Protein 4I1A (pdb70)

B-factor: mean 76.44, std 21.87, range [36.72, 170.8]

Foldseek 3Di:
DVLVVLQVVLVVCVVVPVLVSNLVSLVVSVVVCVPPDDLQVLLVSLQSNLVSCVVVLVLVSNLVSLVSSLVSQVPPLVRLVSNLSSLQSNLSSCVVVVVLVVSLVSLVVQCVSCVVVVVLLSNLVSLQSNLVSCVSVVVLVSSLVSLVSSLVSCVVVVDPCNLVSLLSNLVSCVVVVVQVVSVVSLVVSCVSCVVVVVLLSVLVSLLVCCVRPDPNVCVSNVVSLVVCVVVLVLVCLLVVLQVVLVSCVVVVVNVSSVVSNVRNVVSVVSVVVD/DVLVVLLVVLLVCLVVLVLVVNVVSLVVSVVCVVPVVDDLVSVLSNLLSLLSSQLSVLCVDSNVVSLVVVVVVVVVPSDDQVSLLSNLLSVLSVCVSVVVLVSSLVSLVVSVVRCVSPDPLLVQLVSLQVNLVSCLVVLVLVSNLVSLVSSLVRLVVDLVSLVSNLVSLVSNLSSCVVVVVLVVSLVSLVVQCVSCVVNVPLLSNLVSLQSNLVSCVSVVVLPSSLVSLVSSLVRCVVVVDPCNLVSLLSNLVSCVVVVVQVVSVVSLVVNCVSQVVDPDNLSVLSSLLVCCQRVDPNVCVSNVVSLVVCVVQVVLVCLLVVLCVQLVSCVVVVNNPSNVVSNVSNVVSVVCVVVPRHD

Secondary structure (DSSP, 8-state):
-HHHHHHHHHHHHHHTT-HHHHHHHHHHHTTGGGG---HHHHHHHHHHHHHHHHHTT-HHHHHHHHHHHHHHHTTSGGGHHHHHHHHHHHHHHHHHTT-HHHHHHHHHHHHHHHHTTT-HHHHHHHHHHHHHHHHHTT-HHHHHHHHHHHHHHHHHHT-THHHHHHHHHHHHHHHTT-HHHHHHHHHHHHHHHHHTT-HHHHHHHHHHIIIIISSS-HHHHHHHHHHHHHTT-HHHHHHHHHHHHHHHHHHT-HHHHHHHHHHHHHHHHHHHH-/-HHHHHHHHHHHHHHTT-HHHHHHHHHHHHHHGGG--S-HHHHHHHHHHHHHHHHHHT--HHHHHHHHHHHHHHHTT---HHHHHHHHHHHHHHHHHTT-HHHHHHHHHHHHHTGGG---HHHHHHHHHHHHHHHHHTT-HHHHHHHHHHHHHHHTT-TT-HHHHHHHHHHHHHHHHHTT-HHHHHHHHHHHHHHHHHTT-HHHHHHHHHHHHHHHHHTT-HHHHHHHHHHHHHHHTTTT-THHHHHHHHHHHHHHTTT-HHHHHHHHHHHHHHHHTSSS-THHHHHHHHHHHHSSSS-THHHHHHHHHHHHTT-HHHHHHHHHHHHHHHHHHT-HHHHHHHHHHHHHHHHHHHTT---

Structure (mmCIF, N/CA/C/O backbone):
data_4I1A
#
_entry.id   4I1A
#
_cell.length_a   132.897
_cell.length_b   141.209
_cell.length_c   50.532
_cell.angle_alpha   90.000
_cell.angle_beta   90.000
_cell.angle_gamma   90.000
#
_symmetry.space_group_name_H-M   'P 21 21 2'
#
loop_
_entity.id
_entity.type
_entity.pdbx_description
1 polymer 'Response regulator aspartate phosphatase I'
2 non-polymer 'CHLORIDE ION'
3 water water
#
loop_
_atom_site.group_PDB
_atom_site.id
_atom_site.type_symbol
_atom_site.label_atom_id
_atom_site.label_alt_id
_atom_site.label_comp_id
_atom_site.label_asym_id
_atom_site.label_entity_id
_atom_site.label_seq_id
_atom_site.pdbx_PDB_ins_code
_atom_site.Cartn_x
_atom_site.Cartn_y
_atom_site.Cartn_z
_atom_site.occupancy
_atom_site.B_iso_or_equiv
_atom_site.auth_seq_id
_atom_site.auth_comp_id
_atom_site.auth_asym_id
_atom_site.auth_atom_id
_atom_site.pdbx_PDB_model_num
ATOM 1 N N . LEU A 1 101 ? 58.382 24.667 41.390 1.00 115.21 101 LEU A N 1
ATOM 2 C CA . LEU A 1 101 ? 58.341 23.433 42.166 1.00 119.21 101 LEU A CA 1
ATOM 3 C C . LEU A 1 101 ? 57.066 23.341 42.995 1.00 120.94 101 LEU A C 1
ATOM 4 O O . LEU A 1 101 ? 56.516 22.256 43.182 1.00 116.81 101 LEU A O 1
ATOM 9 N N . GLU A 1 102 ? 56.605 24.488 43.489 1.00 122.34 102 GLU A N 1
ATOM 10 C CA . GLU A 1 102 ? 55.413 24.550 44.330 1.00 120.59 102 GLU A CA 1
ATOM 11 C C . GLU A 1 102 ? 54.127 24.325 43.537 1.00 118.53 102 GLU A C 1
ATOM 12 O O . GLU A 1 102 ? 53.233 23.595 43.978 1.00 118.08 102 GLU A O 1
ATOM 18 N N . TYR A 1 103 ? 54.033 24.968 42.376 1.00 115.02 103 TYR A N 1
ATOM 19 C CA . TYR A 1 103 ? 52.923 24.739 41.461 1.00 108.50 103 TYR A CA 1
ATOM 20 C C . TYR A 1 103 ? 52.874 23.272 41.070 1.00 99.95 103 TYR A C 1
ATOM 21 O O . TYR A 1 103 ? 51.803 22.668 41.048 1.00 95.42 103 TYR A O 1
ATOM 30 N N . TYR A 1 104 ? 54.044 22.707 40.777 1.00 100.39 104 TYR A N 1
ATOM 31 C CA . TYR A 1 104 ? 54.150 21.302 40.395 1.00 97.37 104 TYR A CA 1
ATOM 32 C C . TYR A 1 104 ? 53.527 20.395 41.447 1.00 91.92 104 TYR A C 1
ATOM 33 O O . TYR A 1 104 ? 52.798 19.467 41.110 1.00 90.17 104 TYR A O 1
ATOM 42 N N . PHE A 1 105 ? 53.799 20.668 42.718 1.00 91.35 105 PHE A N 1
ATOM 43 C CA . PHE A 1 105 ? 53.251 19.835 43.778 1.00 95.07 105 PHE A CA 1
ATOM 44 C C . PHE A 1 105 ? 51.726 19.870 43.779 1.00 99.13 105 PHE A C 1
ATOM 45 O O . PHE A 1 105 ? 51.076 18.825 43.730 1.00 102.50 105 PHE A O 1
ATOM 53 N N . TYR A 1 106 ? 51.162 21.073 43.834 1.00 98.96 106 TYR A N 1
ATOM 54 C CA . TYR A 1 106 ? 49.713 21.235 43.802 1.00 99.77 106 TYR A CA 1
ATOM 55 C C . TYR A 1 106 ? 49.111 20.657 42.519 1.00 101.54 106 TYR A C 1
ATOM 56 O O . TYR A 1 106 ? 48.009 20.110 42.535 1.00 99.66 106 TYR A O 1
ATOM 65 N N . PHE A 1 107 ? 49.844 20.774 41.415 1.00 100.36 107 PHE A N 1
ATOM 66 C CA . PHE A 1 107 ? 49.391 20.244 40.134 1.00 96.85 107 PHE A CA 1
ATOM 67 C C . PHE A 1 107 ? 49.290 18.728 40.208 1.00 98.63 107 PHE A C 1
ATOM 68 O O . PHE A 1 107 ? 48.222 18.157 39.976 1.00 96.34 107 PHE A O 1
ATOM 76 N N . PHE A 1 108 ? 50.410 18.087 40.532 1.00 100.51 108 PHE A N 1
ATOM 77 C CA . PHE A 1 108 ? 50.469 16.632 40.621 1.00 100.09 108 PHE A CA 1
ATOM 78 C C . PHE A 1 108 ? 49.409 16.107 41.594 1.00 95.10 108 PHE A C 1
ATOM 79 O O . PHE A 1 108 ? 48.726 15.121 41.309 1.00 91.19 108 PHE A O 1
ATOM 87 N N . LYS A 1 109 ? 49.268 16.791 42.727 1.00 89.64 109 LYS A N 1
ATOM 88 C CA . LYS A 1 109 ? 48.265 16.457 43.736 1.00 88.01 109 LYS A CA 1
ATOM 89 C C . LYS A 1 109 ? 46.845 16.435 43.146 1.00 93.08 109 LYS A C 1
ATOM 90 O O . LYS A 1 109 ? 46.039 15.560 43.472 1.00 94.10 109 LYS A O 1
ATOM 96 N N . GLY A 1 110 ? 46.551 17.398 42.275 1.00 90.01 110 GLY A N 1
ATOM 97 C CA . GLY A 1 110 ? 45.256 17.473 41.621 1.00 84.39 110 GLY A CA 1
ATOM 98 C C . GLY A 1 110 ? 44.993 16.271 40.735 1.00 77.12 110 GLY A C 1
ATOM 99 O O . GLY A 1 110 ? 43.918 15.673 40.783 1.00 80.17 110 GLY A O 1
ATOM 100 N N . MET A 1 111 ? 45.982 15.926 39.917 1.00 72.51 111 MET A N 1
ATOM 101 C CA . MET A 1 111 ? 45.919 14.741 39.078 1.00 69.65 111 MET A CA 1
ATOM 102 C C . MET A 1 111 ? 45.817 13.505 39.953 1.00 80.64 111 MET A C 1
ATOM 103 O O . MET A 1 111 ? 45.176 12.517 39.594 1.00 77.90 111 MET A O 1
ATOM 108 N N . TYR A 1 112 ? 46.490 13.574 41.096 1.00 87.12 112 TYR A N 1
ATOM 109 C CA . TYR A 1 112 ? 46.498 12.509 42.084 1.00 87.52 112 TYR A CA 1
ATOM 110 C C . TYR A 1 112 ? 45.092 12.267 42.617 1.00 90.57 112 TYR A C 1
ATOM 111 O O . TYR A 1 112 ? 44.590 11.143 42.574 1.00 88.91 112 TYR A O 1
ATOM 120 N N . GLU A 1 113 ? 44.454 13.328 43.102 1.00 86.08 113 GLU A N 1
ATOM 121 C CA . GLU A 1 113 ? 43.107 13.210 43.653 1.00 89.76 113 GLU A CA 1
ATOM 122 C C . GLU A 1 113 ? 42.076 12.844 42.591 1.00 84.24 113 GLU A C 1
ATOM 123 O O . GLU A 1 113 ? 41.054 12.229 42.894 1.00 84.40 113 GLU A O 1
ATOM 129 N N . PHE A 1 114 ? 42.340 13.231 41.348 1.00 78.05 114 PHE A N 1
ATOM 130 C CA . PHE A 1 114 ? 41.434 12.884 40.268 1.00 83.11 114 PHE A CA 1
ATOM 131 C C . PHE A 1 114 ? 41.489 11.377 40.028 1.00 89.10 114 PHE A C 1
ATOM 132 O O . PHE A 1 114 ? 40.470 10.744 39.744 1.00 85.80 114 PHE A O 1
ATOM 140 N N . ARG A 1 115 ? 42.688 10.814 40.158 1.00 94.22 115 ARG A N 1
ATOM 141 C CA . ARG A 1 115 ? 42.899 9.378 40.017 1.00 96.84 115 ARG A CA 1
ATOM 142 C C . ARG A 1 115 ? 42.038 8.592 41.003 1.00 98.46 115 ARG A C 1
ATOM 143 O O . ARG A 1 115 ? 41.346 7.647 40.621 1.00 98.87 115 ARG A O 1
ATOM 151 N N . ARG A 1 116 ? 42.067 8.995 42.269 1.00 98.62 116 ARG A N 1
ATOM 152 C CA . ARG A 1 116 ? 41.231 8.360 43.281 1.00 98.82 116 ARG A CA 1
ATOM 153 C C . ARG A 1 116 ? 39.817 8.929 43.257 1.00 90.69 116 ARG A C 1
ATOM 154 O O . ARG A 1 116 ? 38.998 8.618 44.122 1.00 89.47 116 ARG A O 1
ATOM 162 N N . LYS A 1 117 ? 39.550 9.770 42.260 1.00 93.19 117 LYS A N 1
ATOM 163 C CA . LYS A 1 117 ? 38.217 10.324 42.006 1.00 94.78 117 LYS A CA 1
ATOM 164 C C . LYS A 1 117 ? 37.655 11.165 43.150 1.00 90.58 117 LYS A C 1
ATOM 165 O O . LYS A 1 117 ? 36.438 11.292 43.305 1.00 89.60 117 LYS A O 1
ATOM 171 N N . GLU A 1 118 ? 38.549 11.737 43.948 1.00 91.69 118 GLU A N 1
ATOM 172 C CA . GLU A 1 118 ? 38.157 12.778 44.888 1.00 97.50 118 GLU A CA 1
ATOM 173 C C . GLU A 1 118 ? 38.095 14.105 44.128 1.00 92.58 118 GLU A C 1
ATOM 174 O O . GLU A 1 118 ? 39.053 14.879 44.119 1.00 91.17 118 GLU A O 1
ATOM 180 N N . LEU A 1 119 ? 36.957 14.348 43.484 1.00 90.70 119 LEU A N 1
ATOM 181 C CA . LEU A 1 119 ? 36.818 15.439 42.523 1.00 87.68 119 LEU A CA 1
ATOM 182 C C . LEU A 1 119 ? 36.932 16.831 43.142 1.00 85.65 119 LEU A C 1
ATOM 183 O O . LEU A 1 119 ? 37.523 17.743 42.541 1.00 72.42 119 LEU A O 1
ATOM 188 N N . ILE A 1 120 ? 36.356 16.987 44.332 1.00 89.01 120 ILE A N 1
ATOM 189 C CA . ILE A 1 120 ? 36.417 18.253 45.054 1.00 91.78 120 ILE A CA 1
ATOM 190 C C . ILE A 1 120 ? 37.870 18.597 45.374 1.00 88.87 120 ILE A C 1
ATOM 191 O O . ILE A 1 120 ? 38.302 19.733 45.167 1.00 82.98 120 ILE A O 1
ATOM 196 N N . SER A 1 121 ? 38.630 17.603 45.833 1.00 88.42 121 SER A N 1
ATOM 197 C CA . SER A 1 121 ? 40.018 17.822 46.232 1.00 88.04 121 SER A CA 1
ATOM 198 C C . SER A 1 121 ? 40.853 18.206 45.032 1.00 85.47 121 SER A C 1
ATOM 199 O O . SER A 1 121 ? 41.674 19.120 45.105 1.00 92.28 121 SER A O 1
ATOM 202 N N . ALA A 1 122 ? 40.621 17.507 43.925 1.00 82.77 122 ALA A N 1
ATOM 203 C CA . ALA A 1 122 ? 41.366 17.733 42.691 1.00 79.45 122 ALA A CA 1
ATOM 204 C C . ALA A 1 122 ? 41.213 19.169 42.223 1.00 70.92 122 ALA A C 1
ATOM 205 O O . ALA A 1 122 ? 42.201 19.866 41.998 1.00 73.14 122 ALA A O 1
ATOM 207 N N . ILE A 1 123 ? 39.970 19.608 42.080 1.00 70.50 123 ILE A N 1
ATOM 208 C CA . ILE A 1 123 ? 39.710 20.959 41.617 1.00 72.09 123 ILE A CA 1
ATOM 209 C C . ILE A 1 123 ? 40.197 21.981 42.645 1.00 82.24 123 ILE A C 1
ATOM 210 O O . ILE A 1 123 ? 40.676 23.059 42.281 1.00 86.47 123 ILE A O 1
ATOM 215 N N . SER A 1 124 ? 40.113 21.623 43.925 1.00 83.11 124 SER A N 1
ATOM 216 C CA . SER A 1 124 ? 40.623 22.482 44.991 1.00 87.38 124 SER A CA 1
ATOM 217 C C . SER A 1 124 ? 42.122 22.700 44.834 1.00 80.56 124 SER A C 1
ATOM 218 O O . SER A 1 124 ? 42.611 23.821 44.935 1.00 81.74 124 SER A O 1
ATOM 221 N N . ALA A 1 125 ? 42.841 21.614 44.582 1.00 76.43 125 ALA A N 1
ATOM 222 C CA . ALA A 1 125 ? 44.289 21.664 44.430 1.00 81.95 125 ALA A CA 1
ATOM 223 C C . ALA A 1 125 ? 44.679 22.409 43.157 1.00 84.29 125 ALA A C 1
ATOM 224 O O . ALA A 1 125 ? 45.619 23.205 43.149 1.00 87.68 125 ALA A O 1
ATOM 226 N N . TYR A 1 126 ? 43.946 22.141 42.083 1.00 80.23 126 TYR A N 1
ATOM 227 C CA . TYR A 1 126 ? 44.116 22.863 40.832 1.00 76.42 126 TYR A CA 1
ATOM 228 C C . TYR A 1 126 ? 43.906 24.370 41.015 1.00 86.51 126 TYR A C 1
ATOM 229 O O . TYR A 1 126 ? 44.593 25.174 40.385 1.00 93.19 126 TYR A O 1
ATOM 238 N N . ARG A 1 127 ? 42.957 24.749 41.871 1.00 85.62 127 ARG A N 1
ATOM 239 C CA . ARG A 1 127 ? 42.618 26.161 42.050 1.00 93.97 127 ARG A CA 1
ATOM 240 C C . ARG A 1 127 ? 43.793 26.970 42.599 1.00 97.16 127 ARG A C 1
ATOM 241 O O . ARG A 1 127 ? 43.943 28.158 42.285 1.00 94.29 127 ARG A O 1
ATOM 249 N N . ILE A 1 128 ? 44.635 26.328 43.406 1.00 95.79 128 ILE A N 1
ATOM 250 C CA . ILE A 1 128 ? 45.803 27.018 43.941 1.00 98.06 128 ILE A CA 1
ATOM 251 C C . ILE A 1 128 ? 47.007 26.868 43.020 1.00 95.80 128 ILE A C 1
ATOM 252 O O . ILE A 1 128 ? 47.839 27.770 42.926 1.00 97.40 128 ILE A O 1
ATOM 257 N N . ALA A 1 129 ? 47.088 25.733 42.330 1.00 90.78 129 ALA A N 1
ATOM 258 C CA . ALA A 1 129 ? 48.119 25.526 41.323 1.00 82.58 129 ALA A CA 1
ATOM 259 C C . ALA A 1 129 ? 48.007 26.610 40.253 1.00 85.57 129 ALA A C 1
ATOM 260 O O . ALA A 1 129 ? 49.013 27.118 39.754 1.00 84.88 129 ALA A O 1
ATOM 262 N N . GLU A 1 130 ? 46.770 26.966 39.920 1.00 87.77 130 GLU A N 1
ATOM 263 C CA . GLU A 1 130 ? 46.496 28.011 38.942 1.00 94.14 130 GLU A CA 1
ATOM 264 C C . GLU A 1 130 ? 46.935 29.375 39.472 1.00 106.10 130 GLU A C 1
ATOM 265 O O . GLU A 1 130 ? 47.322 30.251 38.702 1.00 112.19 130 GLU A O 1
ATOM 271 N N . SER A 1 131 ? 46.874 29.556 40.788 1.00 108.44 131 SER A N 1
ATOM 272 C CA . SER A 1 131 ? 47.319 30.814 41.387 1.00 114.23 131 SER A CA 1
ATOM 273 C C . SER A 1 131 ? 48.843 30.892 41.417 1.00 116.06 131 SER A C 1
ATOM 274 O O . SER A 1 131 ? 49.425 31.960 41.230 1.00 116.82 131 SER A O 1
ATOM 277 N N . LYS A 1 132 ? 49.483 29.749 41.649 1.00 115.99 132 LYS A N 1
ATOM 278 C CA . LYS A 1 132 ? 50.939 29.669 41.675 1.00 115.76 132 LYS A CA 1
ATOM 279 C C . LYS A 1 132 ? 51.479 29.398 40.269 1.00 109.61 132 LYS A C 1
ATOM 280 O O . LYS A 1 132 ? 52.658 29.087 40.087 1.00 97.83 132 LYS A O 1
ATOM 286 N N . LEU A 1 133 ? 50.595 29.515 39.280 1.00 114.72 133 LEU A N 1
ATOM 287 C CA . LEU A 1 133 ? 50.966 29.413 37.873 1.00 113.21 133 LEU A CA 1
ATOM 288 C C . LEU A 1 133 ? 51.489 30.772 37.412 1.00 121.61 133 LEU A C 1
ATOM 289 O O . LEU A 1 133 ? 51.880 30.942 36.260 1.00 120.35 133 LEU A O 1
ATOM 294 N N . SER A 1 134 ? 51.488 31.742 38.325 1.00 128.06 134 SER A N 1
ATOM 295 C CA . SER A 1 134 ? 52.023 33.072 38.048 1.00 135.28 134 SER A CA 1
ATOM 296 C C . SER A 1 134 ? 53.478 32.951 37.618 1.00 131.45 134 SER A C 1
ATOM 297 O O . SER A 1 134 ? 53.949 33.684 36.750 1.00 130.69 134 SER A O 1
ATOM 300 N N . GLU A 1 135 ? 54.176 32.004 38.235 1.00 127.94 135 GLU A N 1
ATOM 301 C CA . GLU A 1 135 ? 55.568 31.734 37.923 1.00 128.61 135 GLU A CA 1
ATOM 302 C C . GLU A 1 135 ? 55.699 30.530 37.003 1.00 125.62 135 GLU A C 1
ATOM 303 O O . GLU A 1 135 ? 56.370 29.553 37.339 1.00 119.52 135 GLU A O 1
ATOM 309 N N . VAL A 1 136 ? 55.050 30.607 35.844 1.00 129.28 136 VAL A N 1
ATOM 310 C CA . VAL A 1 136 ? 55.116 29.542 34.851 1.00 130.24 136 VAL A CA 1
ATOM 311 C C . VAL A 1 136 ? 55.970 29.972 33.659 1.00 135.41 136 VAL A C 1
ATOM 312 O O . VAL A 1 136 ? 55.965 31.138 33.260 1.00 141.94 136 VAL A O 1
ATOM 316 N N . GLU A 1 137 ? 56.716 29.028 33.100 1.00 134.77 137 GLU A N 1
ATOM 317 C CA . GLU A 1 137 ? 57.642 29.338 32.020 1.00 136.06 137 GLU A CA 1
ATOM 318 C C . GLU A 1 137 ? 57.003 29.083 30.663 1.00 126.94 137 GLU A C 1
ATOM 319 O O . GLU A 1 137 ? 56.428 29.984 30.052 1.00 124.58 137 GLU A O 1
ATOM 325 N N . ASP A 1 138 ? 57.107 27.838 30.207 1.00 121.29 138 ASP A N 1
ATOM 326 C CA . ASP A 1 138 ? 56.660 27.458 28.874 1.00 116.11 138 ASP A CA 1
ATOM 327 C C . ASP A 1 138 ? 55.153 27.617 28.706 1.00 103.64 138 ASP A C 1
ATOM 328 O O . ASP A 1 138 ? 54.381 27.423 29.646 1.00 107.26 138 ASP A O 1
ATOM 333 N N . GLU A 1 139 ? 54.749 27.967 27.491 1.00 121.55 139 GLU A N 1
ATOM 334 C CA . GLU A 1 139 ? 53.346 28.135 27.161 1.00 105.78 139 GLU A CA 1
ATOM 335 C C . GLU A 1 139 ? 52.636 26.785 27.222 1.00 95.80 139 GLU A C 1
ATOM 336 O O . GLU A 1 139 ? 51.416 26.718 27.417 1.00 84.72 139 GLU A O 1
ATOM 342 N N . ILE A 1 140 ? 53.403 25.711 27.063 1.00 93.65 140 ILE A N 1
ATOM 343 C CA . ILE A 1 140 ? 52.813 24.382 26.966 1.00 100.51 140 ILE A CA 1
ATOM 344 C C . ILE A 1 140 ? 52.724 23.616 28.287 1.00 100.90 140 ILE A C 1
ATOM 345 O O . ILE A 1 140 ? 52.046 22.592 28.351 1.00 95.19 140 ILE A O 1
ATOM 350 N N . GLU A 1 141 ? 53.404 24.090 29.329 1.00 102.95 141 GLU A N 1
ATOM 351 C CA . GLU A 1 141 ? 53.169 23.530 30.658 1.00 101.63 141 GLU A CA 1
ATOM 352 C C . GLU A 1 141 ? 51.880 24.125 31.228 1.00 94.77 141 GLU A C 1
ATOM 353 O O . GLU A 1 141 ? 51.180 23.480 32.003 1.00 88.08 141 GLU A O 1
ATOM 359 N N . LYS A 1 142 ? 51.577 25.359 30.827 1.00 96.24 142 LYS A N 1
ATOM 360 C CA . LYS A 1 142 ? 50.284 25.977 31.098 1.00 91.79 142 LYS A CA 1
ATOM 361 C C . LYS A 1 142 ? 49.187 25.221 30.364 1.00 91.33 142 LYS A C 1
ATOM 362 O O . LYS A 1 142 ? 48.131 24.914 30.931 1.00 86.94 142 LYS A O 1
ATOM 368 N N . ALA A 1 143 ? 49.438 24.945 29.087 1.00 89.22 143 ALA A N 1
ATOM 369 C CA . ALA A 1 143 ? 48.464 24.254 28.257 1.00 81.58 143 ALA A CA 1
ATOM 370 C C . ALA A 1 143 ? 48.178 22.882 28.854 1.00 73.35 143 ALA A C 1
ATOM 371 O O . ALA A 1 143 ? 47.026 22.487 28.970 1.00 71.10 143 ALA A O 1
ATOM 373 N N . GLU A 1 144 ? 49.231 22.174 29.255 1.00 76.44 144 GLU A N 1
ATOM 374 C CA . GLU A 1 144 ? 49.081 20.884 29.915 1.00 76.97 144 GLU A CA 1
ATOM 375 C C . GLU A 1 144 ? 48.212 21.023 31.164 1.00 77.02 144 GLU A C 1
ATOM 376 O O . GLU A 1 144 ? 47.355 20.182 31.424 1.00 79.79 144 GLU A O 1
ATOM 382 N N . PHE A 1 145 ? 48.418 22.105 31.909 1.00 75.48 145 PHE A N 1
ATOM 383 C CA . PHE A 1 145 ? 47.638 22.384 33.111 1.00 68.30 145 PHE A CA 1
ATOM 384 C C . PHE A 1 145 ? 46.164 22.657 32.816 1.00 72.06 145 PHE A C 1
ATOM 385 O O . PHE A 1 145 ? 45.277 22.096 33.463 1.00 75.61 145 PHE A O 1
ATOM 393 N N . PHE A 1 146 ? 45.907 23.533 31.851 1.00 75.15 146 PHE A N 1
ATOM 394 C CA . PHE A 1 146 ? 44.539 23.848 31.447 1.00 72.37 146 PHE A CA 1
ATOM 395 C C . PHE A 1 146 ? 43.775 22.614 30.967 1.00 66.79 146 PHE A C 1
ATOM 396 O O . PHE A 1 146 ? 42.585 22.451 31.267 1.00 62.33 146 PHE A O 1
ATOM 404 N N . PHE A 1 147 ? 44.457 21.749 30.223 1.00 70.71 147 PHE A N 1
ATOM 405 C CA . PHE A 1 147 ? 43.828 20.535 29.724 1.00 67.64 147 PHE A CA 1
ATOM 406 C C . PHE A 1 147 ? 43.306 19.684 30.869 1.00 62.03 147 PHE A C 1
ATOM 407 O O . PHE A 1 147 ? 42.153 19.255 30.860 1.00 62.71 147 PHE A O 1
ATOM 415 N N . LYS A 1 148 ? 44.158 19.444 31.859 1.00 67.01 148 LYS A N 1
ATOM 416 C CA . LYS A 1 148 ? 43.766 18.653 33.022 1.00 68.58 148 LYS A CA 1
ATOM 417 C C . LYS A 1 148 ? 42.570 19.257 33.748 1.00 65.75 148 LYS A C 1
ATOM 418 O O . LYS A 1 148 ? 41.647 18.542 34.128 1.00 68.44 148 LYS A O 1
ATOM 424 N N . VAL A 1 149 ? 42.590 20.575 33.933 1.00 72.58 149 VAL A N 1
ATOM 425 C CA . VAL A 1 149 ? 41.493 21.266 34.602 1.00 74.31 149 VAL A CA 1
ATOM 426 C C . VAL A 1 149 ? 40.181 21.119 33.827 1.00 73.91 149 VAL A C 1
ATOM 427 O O . VAL A 1 149 ? 39.133 20.858 34.422 1.00 73.26 149 VAL A O 1
ATOM 431 N N . SER A 1 150 ? 40.239 21.277 32.504 1.00 70.33 150 SER A N 1
ATOM 432 C CA . SER A 1 150 ? 39.036 21.134 31.684 1.00 61.99 150 SER A CA 1
ATOM 433 C C . SER A 1 150 ? 38.477 19.741 31.844 1.00 57.43 150 SER A C 1
ATOM 434 O O . SER A 1 150 ? 37.264 19.553 31.857 1.00 55.63 150 SER A O 1
ATOM 437 N N . TYR A 1 151 ? 39.375 18.769 31.991 1.00 62.04 151 TYR A N 1
ATOM 438 C CA . TYR A 1 151 ? 38.990 17.368 32.084 1.00 62.42 151 TYR A CA 1
ATOM 439 C C . TYR A 1 151 ? 38.234 17.026 33.374 1.00 59.48 151 TYR A C 1
ATOM 440 O O . TYR A 1 151 ? 37.211 16.345 33.329 1.00 56.23 151 TYR A O 1
ATOM 449 N N . VAL A 1 152 ? 38.727 17.477 34.524 1.00 61.99 152 VAL A N 1
ATOM 450 C CA . VAL A 1 152 ? 37.996 17.216 35.761 1.00 70.14 152 VAL A CA 1
ATOM 451 C C . VAL A 1 152 ? 36.626 17.910 35.703 1.00 67.44 152 VAL A C 1
ATOM 452 O O . VAL A 1 152 ? 35.610 17.337 36.099 1.00 63.79 152 VAL A O 1
ATOM 456 N N . TYR A 1 153 ? 36.609 19.133 35.177 1.00 55.46 153 TYR A N 1
ATOM 457 C CA . TYR A 1 153 ? 35.374 19.872 34.975 1.00 55.86 153 TYR A CA 1
ATOM 458 C C . TYR A 1 153 ? 34.411 19.137 34.046 1.00 61.69 153 TYR A C 1
ATOM 459 O O . TYR A 1 153 ? 33.203 19.101 34.302 1.00 62.21 153 TYR A O 1
ATOM 468 N N . TYR A 1 154 ? 34.951 18.542 32.985 1.00 61.34 154 TYR A N 1
ATOM 469 C CA . TYR A 1 154 ? 34.163 17.725 32.069 1.00 62.44 154 TYR A CA 1
ATOM 470 C C . TYR A 1 154 ? 33.589 16.493 32.771 1.00 65.95 154 TYR A C 1
ATOM 471 O O . TYR A 1 154 ? 32.501 16.025 32.434 1.00 65.89 154 TYR A O 1
ATOM 480 N N . TYR A 1 155 ? 34.318 15.974 33.752 1.00 69.41 155 TYR A N 1
ATOM 481 C CA . TYR A 1 155 ? 33.859 14.804 34.493 1.00 76.48 155 TYR A CA 1
ATOM 482 C C . TYR A 1 155 ? 32.664 15.178 35.371 1.00 80.53 155 TYR A C 1
ATOM 483 O O . TYR A 1 155 ? 31.727 14.397 35.523 1.00 84.81 155 TYR A O 1
ATOM 492 N N . MET A 1 156 ? 32.694 16.380 35.934 1.00 76.46 156 MET A N 1
ATOM 493 C CA . MET A 1 156 ? 31.619 16.833 36.806 1.00 77.44 156 MET A CA 1
ATOM 494 C C . MET A 1 156 ? 30.537 17.556 36.026 1.00 83.00 156 MET A C 1
ATOM 495 O O . MET A 1 156 ? 29.652 18.181 36.617 1.00 88.46 156 MET A O 1
ATOM 500 N N . LYS A 1 157 ? 30.622 17.476 34.699 1.00 74.29 157 LYS A N 1
ATOM 501 C CA . LYS A 1 157 ? 29.637 18.089 33.813 1.00 69.55 157 LYS A CA 1
ATOM 502 C C . LYS A 1 157 ? 29.454 19.575 34.104 1.00 68.31 157 LYS A C 1
ATOM 503 O O . LYS A 1 157 ? 28.375 20.134 33.910 1.00 70.35 157 LYS A O 1
ATOM 509 N N . GLN A 1 158 ? 30.519 20.207 34.582 1.00 70.54 158 GLN A N 1
ATOM 510 C CA . GLN A 1 158 ? 30.575 21.660 34.673 1.00 70.70 158 GLN A CA 1
ATOM 511 C C . GLN A 1 158 ? 30.927 22.200 33.290 1.00 69.38 158 GLN A C 1
ATOM 512 O O . GLN A 1 158 ? 32.046 22.670 33.052 1.00 65.77 158 GLN A O 1
ATOM 518 N N . THR A 1 159 ? 29.946 22.124 32.392 1.00 64.53 159 THR A N 1
ATOM 519 C CA . THR A 1 159 ? 30.116 22.391 30.966 1.00 58.99 159 THR A CA 1
ATOM 520 C C . THR A 1 159 ? 30.764 23.731 30.676 1.00 71.38 159 THR A C 1
ATOM 521 O O . THR A 1 159 ? 31.631 23.829 29.808 1.00 83.41 159 THR A O 1
ATOM 525 N N . TYR A 1 160 ? 30.342 24.765 31.396 1.00 78.55 160 TYR A N 1
ATOM 526 C CA . TYR A 1 160 ? 30.873 26.104 31.163 1.00 77.40 160 TYR A CA 1
ATOM 527 C C . TYR A 1 160 ? 32.372 26.189 31.479 1.00 77.07 160 TYR A C 1
ATOM 528 O O . TYR A 1 160 ? 33.161 26.701 30.678 1.00 80.76 160 TYR A O 1
ATOM 537 N N . PHE A 1 161 ? 32.758 25.685 32.648 1.00 78.66 161 PHE A N 1
ATOM 538 C CA . PHE A 1 161 ? 34.157 25.723 33.076 1.00 80.75 161 PHE A CA 1
ATOM 539 C C . PHE A 1 161 ? 35.061 24.849 32.210 1.00 69.16 161 PHE A C 1
ATOM 540 O O . PHE A 1 161 ? 36.166 25.248 31.853 1.00 74.08 161 PHE A O 1
ATOM 548 N N . SER A 1 162 ? 34.584 23.656 31.882 1.00 67.08 162 SER A N 1
ATOM 549 C CA . SER A 1 162 ? 35.359 22.717 31.090 1.00 68.42 162 SER A CA 1
ATOM 550 C C . SER A 1 162 ? 35.699 23.312 29.736 1.00 73.62 162 SER A C 1
ATOM 551 O O . SER A 1 162 ? 36.858 23.327 29.326 1.00 73.92 162 SER A O 1
ATOM 554 N N . MET A 1 163 ? 34.684 23.826 29.053 1.00 78.67 163 MET A N 1
ATOM 555 C CA . MET A 1 163 ? 34.880 24.366 27.716 1.00 80.52 163 MET A CA 1
ATOM 556 C C . MET A 1 163 ? 35.760 25.611 27.726 1.00 80.39 163 MET A C 1
ATOM 557 O O . MET A 1 163 ? 36.459 25.892 26.755 1.00 87.12 163 MET A O 1
ATOM 562 N N . ASN A 1 164 ? 35.737 26.352 28.829 1.00 86.50 164 ASN A N 1
ATOM 563 C CA . ASN A 1 164 ? 36.611 27.511 28.970 1.00 76.10 164 ASN A CA 1
ATOM 564 C C . ASN A 1 164 ? 38.068 27.069 29.070 1.00 72.03 164 ASN A C 1
ATOM 565 O O . ASN A 1 164 ? 38.930 27.552 28.332 1.00 76.12 164 ASN A O 1
ATOM 570 N N . TYR A 1 165 ? 38.340 26.134 29.972 1.00 71.35 165 TYR A N 1
ATOM 571 C CA . TYR A 1 165 ? 39.707 25.672 30.178 1.00 73.32 165 TYR A CA 1
ATOM 572 C C . TYR A 1 165 ? 40.228 24.872 28.990 1.00 72.09 165 TYR A C 1
ATOM 573 O O . TYR A 1 165 ? 41.429 24.858 28.728 1.00 74.61 165 TYR A O 1
ATOM 582 N N . ALA A 1 166 ? 39.321 24.226 28.266 1.00 65.70 166 ALA A N 1
ATOM 583 C CA . ALA A 1 166 ? 39.692 23.444 27.090 1.00 69.86 166 ALA A CA 1
ATOM 584 C C . ALA A 1 166 ? 40.147 24.370 25.974 1.00 73.68 166 ALA A C 1
ATOM 585 O O . ALA A 1 166 ? 41.215 24.176 25.383 1.00 75.48 166 ALA A O 1
ATOM 587 N N . ASN A 1 167 ? 39.337 25.385 25.693 1.00 69.60 167 ASN A N 1
ATOM 588 C CA . ASN A 1 167 ? 39.688 26.361 24.663 1.00 79.88 167 ASN A CA 1
ATOM 589 C C . ASN A 1 167 ? 41.023 27.063 24.901 1.00 80.54 167 ASN A C 1
ATOM 590 O O . ASN A 1 167 ? 41.791 27.276 23.954 1.00 83.26 167 ASN A O 1
ATOM 595 N N . ARG A 1 168 ? 41.299 27.418 26.156 1.00 83.56 168 ARG A N 1
ATOM 596 C CA . ARG A 1 168 ? 42.554 28.096 26.496 1.00 77.58 168 ARG A CA 1
ATOM 597 C C . ARG A 1 168 ? 43.744 27.198 26.187 1.00 75.75 168 ARG A C 1
ATOM 598 O O . ARG A 1 168 ? 44.756 27.660 25.671 1.00 81.16 168 ARG A O 1
ATOM 606 N N . ALA A 1 169 ? 43.617 25.913 26.510 1.00 72.46 169 ALA A N 1
ATOM 607 C CA . ALA A 1 169 ? 44.640 24.927 26.165 1.00 78.57 169 ALA A CA 1
ATOM 608 C C . ALA A 1 169 ? 44.718 24.730 24.656 1.00 84.46 169 ALA A C 1
ATOM 609 O O . ALA A 1 169 ? 45.807 24.664 24.087 1.00 94.25 169 ALA A O 1
ATOM 611 N N . LEU A 1 170 ? 43.553 24.626 24.022 1.00 79.43 170 LEU A N 1
ATOM 612 C CA . LEU A 1 170 ? 43.460 24.459 22.576 1.00 73.40 170 LEU A CA 1
ATOM 613 C C . LEU A 1 170 ? 44.132 25.590 21.797 1.00 81.83 170 LEU A C 1
ATOM 614 O O . LEU A 1 170 ? 44.975 25.329 20.940 1.00 82.87 170 LEU A O 1
ATOM 619 N N . LYS A 1 171 ? 43.774 26.840 22.099 1.00 86.87 171 LYS A N 1
ATOM 620 C CA . LYS A 1 171 ? 44.323 27.995 21.374 1.00 96.63 171 LYS A CA 1
ATOM 621 C C . LYS A 1 171 ? 45.853 28.072 21.423 1.00 100.10 171 LYS A C 1
ATOM 622 O O . LYS A 1 171 ? 46.479 28.753 20.609 1.00 101.31 171 LYS A O 1
ATOM 628 N N . ILE A 1 172 ? 46.447 27.368 22.382 1.00 97.60 172 ILE A N 1
ATOM 629 C CA . ILE A 1 172 ? 47.895 27.301 22.505 1.00 96.13 172 ILE A CA 1
ATOM 630 C C . ILE A 1 172 ? 48.447 26.069 21.784 1.00 96.85 172 ILE A C 1
ATOM 631 O O . ILE A 1 172 ? 49.397 26.176 21.009 1.00 105.78 172 ILE A O 1
ATOM 636 N N . PHE A 1 173 ? 47.846 24.906 22.035 1.00 89.74 173 PHE A N 1
ATOM 637 C CA . PHE A 1 173 ? 48.304 23.645 21.437 1.00 88.89 173 PHE A CA 1
ATOM 638 C C . PHE A 1 173 ? 48.327 23.654 19.901 1.00 92.40 173 PHE A C 1
ATOM 639 O O . PHE A 1 173 ? 49.210 23.042 19.290 1.00 84.55 173 PHE A O 1
ATOM 647 N N . ARG A 1 174 ? 47.360 24.342 19.291 1.00 98.14 174 ARG A N 1
ATOM 648 C CA . ARG A 1 174 ? 47.252 24.432 17.831 1.00 104.20 174 ARG A CA 1
ATOM 649 C C . ARG A 1 174 ? 48.556 24.844 17.151 1.00 107.32 174 ARG A C 1
ATOM 650 O O . ARG A 1 174 ? 48.936 24.271 16.128 1.00 108.39 174 ARG A O 1
ATOM 658 N N . GLU A 1 175 ? 49.226 25.842 17.724 1.00 106.68 175 GLU A N 1
ATOM 659 C CA . GLU A 1 175 ? 50.459 26.387 17.161 1.00 111.30 175 GLU A CA 1
ATOM 660 C C . GLU A 1 175 ? 51.577 25.352 17.088 1.00 120.65 175 GLU A C 1
ATOM 661 O O . GLU A 1 175 ? 51.982 24.942 16.001 1.00 128.95 175 GLU A O 1
ATOM 667 N N . TYR A 1 176 ? 52.073 24.950 18.256 1.00 127.57 176 TYR A N 1
ATOM 668 C CA . TYR A 1 176 ? 53.109 23.929 18.368 1.00 124.77 176 TYR A CA 1
ATOM 669 C C . TYR A 1 176 ? 52.739 22.660 17.596 1.00 123.00 176 TYR A C 1
ATOM 670 O O . TYR A 1 176 ? 52.059 21.778 18.112 1.00 121.31 176 TYR A O 1
ATOM 679 N N . GLU A 1 177 ? 53.210 22.577 16.355 1.00 126.78 177 GLU A N 1
ATOM 680 C CA . GLU A 1 177 ? 52.858 21.482 15.455 1.00 121.47 177 GLU A CA 1
ATOM 681 C C . GLU A 1 177 ? 53.345 20.103 15.915 1.00 111.37 177 GLU A C 1
ATOM 682 O O . GLU A 1 177 ? 53.017 19.090 15.297 1.00 103.47 177 GLU A O 1
ATOM 688 N N . GLU A 1 178 ? 54.120 20.067 16.995 1.00 109.06 178 GLU A N 1
ATOM 689 C CA . GLU A 1 178 ? 54.576 18.805 17.566 1.00 107.45 178 GLU A CA 1
ATOM 690 C C . GLU A 1 178 ? 53.522 18.226 18.505 1.00 100.15 178 GLU A C 1
ATOM 691 O O . GLU A 1 178 ? 53.681 17.121 19.027 1.00 98.45 178 GLU A O 1
ATOM 697 N N . TYR A 1 179 ? 52.449 18.976 18.730 1.00 88.74 179 TYR A N 1
ATOM 698 C CA . TYR A 1 179 ? 51.472 18.582 19.736 1.00 85.73 179 TYR A CA 1
ATOM 699 C C . TYR A 1 179 ? 50.081 18.239 19.189 1.00 79.37 179 TYR A C 1
ATOM 700 O O . TYR A 1 179 ? 49.080 18.426 19.878 1.00 78.56 179 TYR A O 1
ATOM 709 N N . ALA A 1 180 ? 50.040 17.714 17.965 1.00 82.54 180 ALA A N 1
ATOM 710 C CA . ALA A 1 180 ? 48.796 17.276 17.324 1.00 82.86 180 ALA A CA 1
ATOM 711 C C . ALA A 1 180 ? 47.863 16.484 18.257 1.00 79.57 180 ALA A C 1
ATOM 712 O O . ALA A 1 180 ? 46.683 16.803 18.375 1.00 76.24 180 ALA A O 1
ATOM 714 N N . VAL A 1 181 ? 48.409 15.467 18.920 1.00 79.16 181 VAL A N 1
ATOM 715 C CA . VAL A 1 181 ? 47.663 14.647 19.870 1.00 72.70 181 VAL A CA 1
ATOM 716 C C . VAL A 1 181 ? 46.946 15.482 20.931 1.00 73.59 181 VAL A C 1
ATOM 717 O O . VAL A 1 181 ? 45.751 15.286 21.188 1.00 68.73 181 VAL A O 1
ATOM 721 N N . GLN A 1 182 ? 47.672 16.411 21.548 1.00 70.92 182 GLN A N 1
ATOM 722 C CA . GLN A 1 182 ? 47.085 17.262 22.581 1.00 72.49 182 GLN A CA 1
ATOM 723 C C . GLN A 1 182 ? 45.999 18.155 21.990 1.00 74.12 182 GLN A C 1
ATOM 724 O O . GLN A 1 182 ? 44.962 18.396 22.617 1.00 77.35 182 GLN A O 1
ATOM 730 N N . THR A 1 183 ? 46.246 18.631 20.774 1.00 78.36 183 THR A N 1
ATOM 731 C CA . THR A 1 183 ? 45.287 19.461 20.052 1.00 76.11 183 THR A CA 1
ATOM 732 C C . THR A 1 183 ? 43.981 18.719 19.803 1.00 74.33 183 THR A C 1
ATOM 733 O O . THR A 1 183 ? 42.902 19.227 20.124 1.00 75.20 183 THR A O 1
ATOM 737 N N . VAL A 1 184 ? 44.087 17.513 19.249 1.00 71.30 184 VAL A N 1
ATOM 738 C CA . VAL A 1 184 ? 42.918 16.674 19.000 1.00 67.02 184 VAL A CA 1
ATOM 739 C C . VAL A 1 184 ? 42.132 16.407 20.281 1.00 64.28 184 VAL A C 1
ATOM 740 O O . VAL A 1 184 ? 40.905 16.532 20.303 1.00 71.49 184 VAL A O 1
ATOM 744 N N . ARG A 1 185 ? 42.842 16.052 21.348 1.00 64.97 185 ARG A N 1
ATOM 745 C CA . ARG A 1 185 ? 42.196 15.753 22.623 1.00 62.90 185 ARG A CA 1
ATOM 746 C C . ARG A 1 185 ? 41.456 16.959 23.201 1.00 65.00 185 ARG A C 1
ATOM 747 O O . ARG A 1 185 ? 40.331 16.810 23.700 1.00 60.91 185 ARG A O 1
ATOM 755 N N . CYS A 1 186 ? 42.077 18.142 23.119 1.00 63.85 186 CYS A N 1
ATOM 756 C CA . CYS A 1 186 ? 41.429 19.391 23.547 1.00 63.43 186 CYS A CA 1
ATOM 757 C C . CYS A 1 186 ? 40.128 19.605 22.795 1.00 56.99 186 CYS A C 1
ATOM 758 O O . CYS A 1 186 ? 39.092 19.903 23.398 1.00 59.22 186 CYS A O 1
ATOM 761 N N . GLN A 1 187 ? 40.190 19.428 21.477 1.00 58.21 187 GLN A N 1
ATOM 762 C CA . GLN A 1 187 ? 39.002 19.481 20.633 1.00 65.69 187 GLN A CA 1
ATOM 763 C C . GLN A 1 187 ? 37.935 18.445 21.026 1.00 67.55 187 GLN A C 1
ATOM 764 O O . GLN A 1 187 ? 36.746 18.736 20.943 1.00 70.42 187 GLN A O 1
ATOM 770 N N . PHE A 1 188 ? 38.348 17.249 21.453 1.00 65.49 188 PHE A N 1
ATOM 771 C CA . PHE A 1 188 ? 37.378 16.250 21.918 1.00 61.70 188 PHE A CA 1
ATOM 772 C C . PHE A 1 188 ? 36.649 16.770 23.140 1.00 54.31 188 PHE A C 1
ATOM 773 O O . PHE A 1 188 ? 35.451 16.561 23.283 1.00 55.75 188 PHE A O 1
ATOM 781 N N . ILE A 1 189 ? 37.377 17.426 24.039 1.00 62.69 189 ILE A N 1
ATOM 782 C CA . ILE A 1 189 ? 36.752 17.969 25.244 1.00 59.14 189 ILE A CA 1
ATOM 783 C C . ILE A 1 189 ? 35.727 19.036 24.855 1.00 50.61 189 ILE A C 1
ATOM 784 O O . ILE A 1 189 ? 34.597 19.027 25.349 1.00 51.18 189 ILE A O 1
ATOM 789 N N . VAL A 1 190 ? 36.129 19.951 23.973 1.00 54.77 190 VAL A N 1
ATOM 790 C CA . VAL A 1 190 ? 35.236 21.005 23.515 1.00 62.07 190 VAL A CA 1
ATOM 791 C C . VAL A 1 190 ? 33.965 20.384 22.956 1.00 59.80 190 VAL A C 1
ATOM 792 O O . VAL A 1 190 ? 32.856 20.708 23.392 1.00 59.11 190 VAL A O 1
ATOM 796 N N . ALA A 1 191 ? 34.149 19.461 22.018 1.00 53.13 191 ALA A N 1
ATOM 797 C CA . ALA A 1 191 ? 33.044 18.765 21.355 1.00 51.06 191 ALA A CA 1
ATOM 798 C C . ALA A 1 191 ? 32.198 17.903 22.299 1.00 54.41 191 ALA A C 1
ATOM 799 O O . ALA A 1 191 ? 30.981 17.839 22.143 1.00 58.44 191 ALA A O 1
ATOM 801 N N . GLY A 1 192 ? 32.837 17.234 23.262 1.00 52.24 192 GLY A N 1
ATOM 802 C CA . GLY A 1 192 ? 32.119 16.496 24.296 1.00 45.42 192 GLY A CA 1
ATOM 803 C C . GLY A 1 192 ? 31.227 17.423 25.118 1.00 52.37 192 GLY A C 1
ATOM 804 O O . GLY A 1 192 ? 30.083 17.093 25.434 1.00 52.33 192 GLY A O 1
ATOM 805 N N . ASN A 1 193 ? 31.755 18.591 25.471 1.00 55.59 193 ASN A N 1
ATOM 806 C CA . ASN A 1 193 ? 30.970 19.589 26.187 1.00 54.45 193 ASN A CA 1
ATOM 807 C C . ASN A 1 193 ? 29.795 20.089 25.350 1.00 57.88 193 ASN A C 1
ATOM 808 O O . ASN A 1 193 ? 28.683 20.240 25.853 1.00 58.06 193 ASN A O 1
ATOM 813 N N . LEU A 1 194 ? 30.052 20.333 24.068 1.00 56.53 194 LEU A N 1
ATOM 814 C CA . LEU A 1 194 ? 29.008 20.727 23.128 1.00 57.72 194 LEU A CA 1
ATOM 815 C C . LEU A 1 194 ? 27.924 19.651 23.003 1.00 62.76 194 LEU A C 1
ATOM 816 O O . LEU A 1 194 ? 26.737 19.973 22.907 1.00 62.71 194 LEU A O 1
ATOM 821 N N . ILE A 1 195 ? 28.333 18.381 23.005 1.00 60.51 195 ILE A N 1
ATOM 822 C CA . ILE A 1 195 ? 27.388 17.263 23.014 1.00 57.96 195 ILE A CA 1
ATOM 823 C C . ILE A 1 195 ? 26.497 17.301 24.263 1.00 59.24 195 ILE A C 1
ATOM 824 O O . ILE A 1 195 ? 25.276 17.155 24.172 1.00 58.49 195 ILE A O 1
ATOM 829 N N . ASP A 1 196 ? 27.104 17.519 25.425 1.00 46.66 196 ASP A N 1
ATOM 830 C CA . ASP A 1 196 ? 26.333 17.659 26.653 1.00 50.14 196 ASP A CA 1
ATOM 831 C C . ASP A 1 196 ? 25.338 18.829 26.621 1.00 59.57 196 ASP A C 1
ATOM 832 O O . ASP A 1 196 ? 24.365 18.824 27.367 1.00 65.45 196 ASP A O 1
ATOM 837 N N . SER A 1 197 ? 25.584 19.821 25.766 1.00 53.49 197 SER A N 1
ATOM 838 C CA . SER A 1 197 ? 24.667 20.944 25.608 1.00 51.11 197 SER A CA 1
ATOM 839 C C . SER A 1 197 ? 23.731 20.744 24.419 1.00 58.52 197 SER A C 1
ATOM 840 O O . SER A 1 197 ? 23.034 21.680 24.020 1.00 64.56 197 SER A O 1
ATOM 843 N N . LEU A 1 198 ? 23.748 19.546 23.837 1.00 54.11 198 LEU A N 1
ATOM 844 C CA . LEU A 1 198 ? 22.941 19.222 22.653 1.00 51.34 198 LEU A CA 1
ATOM 845 C C . LEU A 1 198 ? 23.247 20.114 21.455 1.00 55.89 198 LEU A C 1
ATOM 846 O O . LEU A 1 198 ? 22.390 20.325 20.589 1.00 59.72 198 LEU A O 1
ATOM 851 N N . GLU A 1 199 ? 24.462 20.652 21.414 1.00 58.92 199 GLU A N 1
ATOM 852 C CA . GLU A 1 199 ? 24.912 21.430 20.262 1.00 54.54 199 GLU A CA 1
ATOM 853 C C . GLU A 1 199 ? 25.633 20.513 19.278 1.00 58.79 199 GLU A C 1
ATOM 854 O O . GLU A 1 199 ? 26.837 20.653 19.054 1.00 58.88 199 GLU A O 1
ATOM 860 N N . TYR A 1 200 ? 24.889 19.582 18.686 1.00 50.02 200 TYR A N 1
ATOM 861 C CA . TYR A 1 200 ? 25.489 18.527 17.877 1.00 60.77 200 TYR A CA 1
ATOM 862 C C . TYR A 1 200 ? 26.105 19.018 16.577 1.00 62.30 200 TYR A C 1
ATOM 863 O O . TYR A 1 200 ? 27.074 18.441 16.083 1.00 63.99 200 TYR A O 1
ATOM 872 N N . GLU A 1 201 ? 25.555 20.092 16.033 1.00 66.41 201 GLU A N 1
ATOM 873 C CA . GLU A 1 201 ? 26.097 20.682 14.818 1.00 63.29 201 GLU A CA 1
ATOM 874 C C . GLU A 1 201 ? 27.477 21.293 15.087 1.00 65.44 201 GLU A C 1
ATOM 875 O O . GLU A 1 201 ? 28.400 21.174 14.277 1.00 65.67 201 GLU A O 1
ATOM 881 N N . ARG A 1 202 ? 27.615 21.949 16.234 1.00 70.38 202 ARG A N 1
ATOM 882 C CA . ARG A 1 202 ? 28.871 22.600 16.585 1.00 73.72 202 ARG A CA 1
ATOM 883 C C . ARG A 1 202 ? 29.932 21.572 16.961 1.00 66.16 202 ARG A C 1
ATOM 884 O O . ARG A 1 202 ? 31.123 21.741 16.650 1.00 64.28 202 ARG A O 1
ATOM 892 N N . ALA A 1 203 ? 29.479 20.505 17.615 1.00 55.66 203 ALA A N 1
ATOM 893 C CA . ALA A 1 203 ? 30.337 19.388 17.990 1.00 61.10 203 ALA A CA 1
ATOM 894 C C . ALA A 1 203 ? 30.848 18.637 16.752 1.00 63.64 203 ALA A C 1
ATOM 895 O O . ALA A 1 203 ? 32.000 18.206 16.708 1.00 62.13 203 ALA A O 1
ATOM 897 N N . LEU A 1 204 ? 29.997 18.496 15.742 1.00 57.66 204 LEU A N 1
ATOM 898 C CA . LEU A 1 204 ? 30.431 17.921 14.475 1.00 59.46 204 LEU A CA 1
ATOM 899 C C . LEU A 1 204 ? 31.548 18.750 13.817 1.00 70.22 204 LEU A C 1
ATOM 900 O O . LEU A 1 204 ? 32.498 18.193 13.258 1.00 72.01 204 LEU A O 1
ATOM 905 N N . GLU A 1 205 ? 31.438 20.077 13.882 1.00 75.71 205 GLU A N 1
ATOM 906 C CA . GLU A 1 205 ? 32.480 20.934 13.316 1.00 74.39 205 GLU A CA 1
ATOM 907 C C . GLU A 1 205 ? 33.802 20.672 14.021 1.00 70.06 205 GLU A C 1
ATOM 908 O O . GLU A 1 205 ? 34.844 20.582 13.375 1.00 79.75 205 GLU A O 1
ATOM 914 N N . GLN A 1 206 ? 33.759 20.550 15.347 1.00 65.97 206 GLN A N 1
ATOM 915 C CA . GLN A 1 206 ? 34.966 20.245 16.110 1.00 62.51 206 GLN A CA 1
ATOM 916 C C . GLN A 1 206 ? 35.581 18.915 15.685 1.00 65.03 206 GLN A C 1
ATOM 917 O O . GLN A 1 206 ? 36.767 18.849 15.356 1.00 67.25 206 GLN A O 1
ATOM 923 N N . PHE A 1 207 ? 34.767 17.861 15.697 1.00 57.74 207 PHE A N 1
ATOM 924 C CA . PHE A 1 207 ? 35.230 16.521 15.349 1.00 58.66 207 PHE A CA 1
ATOM 925 C C . PHE A 1 207 ? 35.747 16.463 13.913 1.00 64.63 207 PHE A C 1
ATOM 926 O O . PHE A 1 207 ? 36.683 15.718 13.627 1.00 66.62 207 PHE A O 1
ATOM 934 N N . LEU A 1 208 ? 35.147 17.240 13.012 1.00 67.59 208 LEU A N 1
ATOM 935 C CA . LEU A 1 208 ? 35.637 17.293 11.626 1.00 68.98 208 LEU A CA 1
ATOM 936 C C . LEU A 1 208 ? 37.049 17.864 11.562 1.00 69.50 208 LEU A C 1
ATOM 937 O O . LEU A 1 208 ? 37.873 17.415 10.765 1.00 77.65 208 LEU A O 1
ATOM 942 N N . LYS A 1 209 ? 37.332 18.846 12.409 1.00 73.80 209 LYS A N 1
ATOM 943 C CA . LYS A 1 209 ? 38.676 19.396 12.477 1.00 75.03 209 LYS A CA 1
ATOM 944 C C . LYS A 1 209 ? 39.616 18.335 13.021 1.00 72.65 209 LYS A C 1
ATOM 945 O O . LYS A 1 209 ? 40.726 18.168 12.534 1.00 77.95 209 LYS A O 1
ATOM 951 N N . SER A 1 210 ? 39.156 17.603 14.025 1.00 70.47 210 SER A N 1
ATOM 952 C CA . SER A 1 210 ? 39.969 16.561 14.633 1.00 69.67 210 SER A CA 1
ATOM 953 C C . SER A 1 210 ? 40.395 15.511 13.614 1.00 73.98 210 SER A C 1
ATOM 954 O O . SER A 1 210 ? 41.546 15.076 13.609 1.00 78.35 210 SER A O 1
ATOM 957 N N . LEU A 1 211 ? 39.463 15.129 12.744 1.00 72.69 211 LEU A N 1
ATOM 958 C CA . LEU A 1 211 ? 39.717 14.148 11.692 1.00 69.32 211 LEU A CA 1
ATOM 959 C C . LEU A 1 211 ? 40.803 14.618 10.736 1.00 78.51 211 LEU A C 1
ATOM 960 O O . LEU A 1 211 ? 41.657 13.834 10.328 1.00 81.28 211 LEU A O 1
ATOM 965 N N . GLU A 1 212 ? 40.764 15.898 10.379 1.00 82.37 212 GLU A N 1
ATOM 966 C CA . GLU A 1 212 ? 41.749 16.454 9.468 1.00 86.25 212 GLU A CA 1
ATOM 967 C C . GLU A 1 212 ? 43.144 16.359 10.083 1.00 87.46 212 GLU A C 1
ATOM 968 O O . GLU A 1 212 ? 44.078 15.889 9.441 1.00 88.53 212 GLU A O 1
ATOM 974 N N . ILE A 1 213 ? 43.270 16.784 11.337 1.00 84.87 213 ILE A N 1
ATOM 975 C CA . ILE A 1 213 ? 44.557 16.775 12.032 1.00 82.90 213 ILE A CA 1
ATOM 976 C C . ILE A 1 213 ? 45.045 15.349 12.268 1.00 83.40 213 ILE A C 1
ATOM 977 O O . ILE A 1 213 ? 46.231 15.057 12.123 1.00 80.00 213 ILE A O 1
ATOM 982 N N . SER A 1 214 ? 44.124 14.455 12.611 1.00 85.07 214 SER A N 1
ATOM 983 C CA . SER A 1 214 ? 44.477 13.055 12.823 1.00 84.98 214 SER A CA 1
ATOM 984 C C . SER A 1 214 ? 44.980 12.420 11.533 1.00 90.63 214 SER A C 1
ATOM 985 O O . SER A 1 214 ? 45.769 11.473 11.561 1.00 90.60 214 SER A O 1
ATOM 988 N N . LYS A 1 215 ? 44.511 12.951 10.407 1.00 90.91 215 LYS A N 1
ATOM 989 C CA . LYS A 1 215 ? 44.878 12.436 9.095 1.00 90.79 215 LYS A CA 1
ATOM 990 C C . LYS A 1 215 ? 46.258 12.916 8.680 1.00 90.58 215 LYS A C 1
ATOM 991 O O . LYS A 1 215 ? 47.114 12.108 8.319 1.00 85.75 215 LYS A O 1
ATOM 997 N N . GLU A 1 216 ? 46.469 14.230 8.741 1.00 92.76 216 GLU A N 1
ATOM 998 C CA . GLU A 1 216 ? 47.715 14.835 8.284 1.00 101.80 216 GLU A CA 1
ATOM 999 C C . GLU A 1 216 ? 48.882 14.545 9.224 1.00 107.95 216 GLU A C 1
ATOM 1000 O O . GLU A 1 216 ? 50.001 15.009 8.997 1.00 120.87 216 GLU A O 1
ATOM 1006 N N . SER A 1 217 ? 48.617 13.776 10.275 1.00 102.00 217 SER A N 1
ATOM 1007 C CA . SER A 1 217 ? 49.645 13.420 11.245 1.00 103.43 217 SER A CA 1
ATOM 1008 C C . SER A 1 217 ? 49.689 11.908 11.443 1.00 103.09 217 SER A C 1
ATOM 1009 O O . SER A 1 217 ? 50.445 11.397 12.270 1.00 105.17 217 SER A O 1
ATOM 1012 N N . ASN A 1 218 ? 48.862 11.203 10.677 1.00 97.83 218 ASN A N 1
ATOM 1013 C CA . ASN A 1 218 ? 48.821 9.744 10.695 1.00 100.30 218 ASN A CA 1
ATOM 1014 C C . ASN A 1 218 ? 48.672 9.065 12.065 1.00 100.15 218 ASN A C 1
ATOM 1015 O O . ASN A 1 218 ? 49.219 7.984 12.292 1.00 101.59 218 ASN A O 1
ATOM 1020 N N . ILE A 1 219 ? 47.924 9.685 12.970 1.00 96.41 219 ILE A N 1
ATOM 1021 C CA . ILE A 1 219 ? 47.592 9.018 14.222 1.00 93.42 219 ILE A CA 1
ATOM 1022 C C . ILE A 1 219 ? 46.357 8.144 14.009 1.00 89.56 219 ILE A C 1
ATOM 1023 O O . ILE A 1 219 ? 45.231 8.641 13.959 1.00 87.29 219 ILE A O 1
ATOM 1028 N N . GLU A 1 220 ? 46.588 6.840 13.887 1.00 99.29 220 GLU A N 1
ATOM 1029 C CA . GLU A 1 220 ? 45.559 5.893 13.474 1.00 95.71 220 GLU A CA 1
ATOM 1030 C C . GLU A 1 220 ? 44.365 5.834 14.429 1.00 84.43 220 GLU A C 1
ATOM 1031 O O . GLU A 1 220 ? 43.206 5.851 13.997 1.00 73.30 220 GLU A O 1
ATOM 1037 N N . HIS A 1 221 ? 44.647 5.766 15.724 1.00 82.57 221 HIS A N 1
ATOM 1038 C CA . HIS A 1 221 ? 43.580 5.657 16.707 1.00 77.36 221 HIS A CA 1
ATOM 1039 C C . HIS A 1 221 ? 42.742 6.933 16.797 1.00 77.62 221 HIS A C 1
ATOM 1040 O O . HIS A 1 221 ? 41.527 6.872 17.012 1.00 71.90 221 HIS A O 1
ATOM 1047 N N . LEU A 1 222 ? 43.393 8.083 16.634 1.00 78.77 222 LEU A N 1
ATOM 1048 C CA . LEU A 1 222 ? 42.687 9.358 16.631 1.00 71.12 222 LEU A CA 1
ATOM 1049 C C . LEU A 1 222 ? 41.820 9.521 15.384 1.00 72.40 222 LEU A C 1
ATOM 1050 O O . LEU A 1 222 ? 40.801 10.213 15.418 1.00 67.75 222 LEU A O 1
ATOM 1055 N N . ILE A 1 223 ? 42.219 8.876 14.290 1.00 74.44 223 ILE A N 1
ATOM 1056 C CA . ILE A 1 223 ? 41.425 8.883 13.066 1.00 72.76 223 ILE A CA 1
ATOM 1057 C C . ILE A 1 223 ? 40.124 8.114 13.292 1.00 70.25 223 ILE A C 1
ATOM 1058 O O . ILE A 1 223 ? 39.032 8.584 12.949 1.00 74.40 223 ILE A O 1
ATOM 1063 N N . ALA A 1 224 ? 40.240 6.935 13.891 1.00 63.46 224 ALA A N 1
ATOM 1064 C CA . ALA A 1 224 ? 39.058 6.136 14.207 1.00 61.66 224 ALA A CA 1
ATOM 1065 C C . ALA A 1 224 ? 38.196 6.813 15.260 1.00 59.14 224 ALA A C 1
ATOM 1066 O O . ALA A 1 224 ? 36.970 6.744 15.207 1.00 61.03 224 ALA A O 1
ATOM 1068 N N . MET A 1 225 ? 38.833 7.462 16.226 1.00 61.67 225 MET A N 1
ATOM 1069 C CA . MET A 1 225 ? 38.071 8.142 17.266 1.00 62.32 225 MET A CA 1
ATOM 1070 C C . MET A 1 225 ? 37.267 9.305 16.692 1.00 58.32 225 MET A C 1
ATOM 1071 O O . MET A 1 225 ? 36.105 9.490 17.043 1.00 61.11 225 MET A O 1
ATOM 1076 N N . SER A 1 226 ? 37.873 10.055 15.778 1.00 65.80 226 SER A N 1
ATOM 1077 C CA . SER A 1 226 ? 37.162 11.127 15.092 1.00 67.68 226 SER A CA 1
ATOM 1078 C C . SER A 1 226 ? 36.003 10.581 14.260 1.00 62.79 226 SER A C 1
ATOM 1079 O O . SER A 1 226 ? 34.881 11.072 14.357 1.00 65.83 226 SER A O 1
ATOM 1082 N N . HIS A 1 227 ? 36.280 9.577 13.435 1.00 64.31 227 HIS A N 1
ATOM 1083 C CA . HIS A 1 227 ? 35.226 8.936 12.644 1.00 65.81 227 HIS A CA 1
ATOM 1084 C C . HIS A 1 227 ? 34.047 8.509 13.510 1.00 62.11 227 HIS A C 1
ATOM 1085 O O . HIS A 1 227 ? 32.896 8.811 13.201 1.00 60.48 227 HIS A O 1
ATOM 1092 N N . MET A 1 228 ? 34.343 7.814 14.604 1.00 63.59 228 MET A N 1
ATOM 1093 C CA . MET A 1 228 ? 33.307 7.335 15.509 1.00 54.52 228 MET A CA 1
ATOM 1094 C C . MET A 1 228 ? 32.464 8.495 16.041 1.00 54.95 228 MET A C 1
ATOM 1095 O O . MET A 1 228 ? 31.232 8.460 16.005 1.00 55.36 228 MET A O 1
ATOM 1100 N N . ASN A 1 229 ? 33.133 9.529 16.530 1.00 52.50 229 ASN A N 1
ATOM 1101 C CA . ASN A 1 229 ? 32.431 10.659 17.122 1.00 45.43 229 ASN A CA 1
ATOM 1102 C C . ASN A 1 229 ? 31.659 11.471 16.084 1.00 53.05 229 ASN A C 1
ATOM 1103 O O . ASN A 1 229 ? 30.568 11.969 16.363 1.00 55.42 229 ASN A O 1
ATOM 1108 N N . ILE A 1 230 ? 32.227 11.582 14.885 1.00 54.09 230 ILE A N 1
ATOM 1109 C CA . ILE A 1 230 ? 31.525 12.168 13.753 1.00 54.38 230 ILE A CA 1
ATOM 1110 C C . ILE A 1 230 ? 30.244 11.401 13.463 1.00 56.02 230 ILE A C 1
ATOM 1111 O O . ILE A 1 230 ? 29.175 12.000 13.338 1.00 55.45 230 ILE A O 1
ATOM 1116 N N . GLY A 1 231 ? 30.356 10.075 13.376 1.00 61.07 231 GLY A N 1
ATOM 1117 C CA . GLY A 1 231 ? 29.207 9.214 13.157 1.00 55.34 231 GLY A CA 1
ATOM 1118 C C . GLY A 1 231 ? 28.157 9.381 14.245 1.00 59.06 231 GLY A C 1
ATOM 1119 O O . GLY A 1 231 ? 26.960 9.386 13.963 1.00 60.55 231 GLY A O 1
ATOM 1120 N N . ILE A 1 232 ? 28.601 9.529 15.491 1.00 51.08 232 ILE A N 1
ATOM 1121 C CA . ILE A 1 232 ? 27.670 9.753 16.599 1.00 50.61 232 ILE A CA 1
ATOM 1122 C C . ILE A 1 232 ? 26.892 11.074 16.468 1.00 55.01 232 ILE A C 1
ATOM 1123 O O . ILE A 1 232 ? 25.682 11.102 16.684 1.00 51.65 232 ILE A O 1
ATOM 1128 N N . CYS A 1 233 ? 27.578 12.162 16.111 1.00 53.00 233 CYS A N 1
ATOM 1129 C CA . CYS A 1 233 ? 26.885 13.436 15.875 1.00 58.28 233 CYS A CA 1
ATOM 1130 C C . CYS A 1 233 ? 25.880 13.330 14.724 1.00 61.40 233 CYS A C 1
ATOM 1131 O O . CYS A 1 233 ? 24.744 13.800 14.832 1.00 60.51 233 CYS A O 1
ATOM 1134 N N . TYR A 1 234 ? 26.303 12.698 13.634 1.00 58.93 234 TYR A N 1
ATOM 1135 C CA . TYR A 1 234 ? 25.448 12.519 12.468 1.00 52.93 234 TYR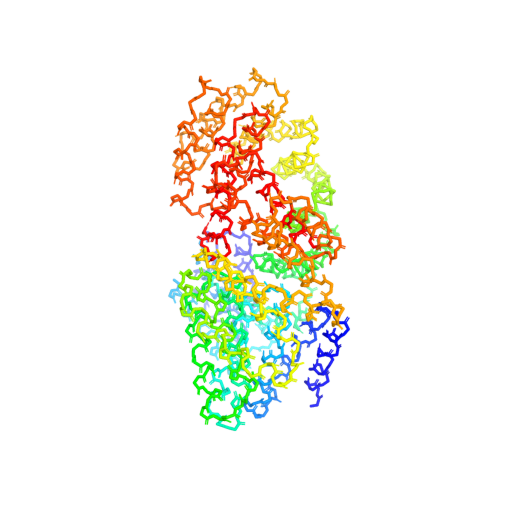 A CA 1
ATOM 1136 C C . TYR A 1 234 ? 24.175 11.754 12.807 1.00 59.85 234 TYR A C 1
ATOM 1137 O O . TYR A 1 234 ? 23.095 12.108 12.339 1.00 61.49 234 TYR A O 1
ATOM 1146 N N . ASP A 1 235 ? 24.307 10.721 13.638 1.00 62.09 235 ASP A N 1
ATOM 1147 C CA . ASP A 1 235 ? 23.165 9.941 14.116 1.00 58.72 235 ASP A CA 1
ATOM 1148 C C . ASP A 1 235 ? 22.186 10.849 14.855 1.00 59.05 235 ASP A C 1
ATOM 1149 O O . ASP A 1 235 ? 20.973 10.773 14.653 1.00 63.44 235 ASP A O 1
ATOM 1154 N N . GLU A 1 236 ? 22.726 11.705 15.715 1.00 57.72 236 GLU A N 1
ATOM 1155 C CA . GLU A 1 236 ? 21.928 12.693 16.430 1.00 69.47 236 GLU A CA 1
ATOM 1156 C C . GLU A 1 236 ? 21.279 13.699 15.488 1.00 73.30 236 GLU A C 1
ATOM 1157 O O . GLU A 1 236 ? 20.166 14.158 15.731 1.00 79.45 236 GLU A O 1
ATOM 1163 N N . LEU A 1 237 ? 21.981 14.049 14.418 1.00 68.89 237 LEU A N 1
ATOM 1164 C CA . LEU A 1 237 ? 21.455 15.007 13.461 1.00 66.08 237 LEU A CA 1
ATOM 1165 C C . LEU A 1 237 ? 20.554 14.308 12.455 1.00 62.50 237 LEU A C 1
ATOM 1166 O O . LEU A 1 237 ? 20.030 14.930 11.533 1.00 66.53 237 LEU A O 1
ATOM 1171 N N . LYS A 1 238 ? 20.393 13.003 12.641 1.00 68.24 238 LYS A N 1
ATOM 1172 C CA . LYS A 1 238 ? 19.553 12.173 11.787 1.00 68.08 238 LYS A CA 1
ATOM 1173 C C . LYS A 1 238 ? 20.006 12.101 10.323 1.00 73.99 238 LYS A C 1
ATOM 1174 O O . LYS A 1 238 ? 19.219 11.749 9.436 1.00 80.36 238 LYS A O 1
ATOM 1180 N N . GLU A 1 239 ? 21.271 12.420 10.061 1.00 70.46 239 GLU A N 1
ATOM 1181 C CA . GLU A 1 239 ? 21.839 12.055 8.774 1.00 74.74 239 GLU A CA 1
ATOM 1182 C C . GLU A 1 239 ? 22.524 10.691 8.884 1.00 74.08 239 GLU A C 1
ATOM 1183 O O . GLU A 1 239 ? 23.748 10.584 8.994 1.00 73.23 239 GLU A O 1
ATOM 1189 N N . TYR A 1 240 ? 21.696 9.655 8.832 1.00 72.98 240 TYR A N 1
ATOM 1190 C CA . TYR A 1 240 ? 22.112 8.285 9.069 1.00 64.50 240 TYR A CA 1
ATOM 1191 C C . TYR A 1 240 ? 23.052 7.722 8.002 1.00 62.22 240 TYR A C 1
ATOM 1192 O O . TYR A 1 240 ? 23.884 6.866 8.303 1.00 60.19 240 TYR A O 1
ATOM 1201 N N . LYS A 1 241 ? 22.926 8.187 6.762 1.00 67.48 241 LYS A N 1
ATOM 1202 C CA . LYS A 1 241 ? 23.809 7.707 5.696 1.00 69.73 241 LYS A CA 1
ATOM 1203 C C . LYS A 1 241 ? 25.250 8.098 5.982 1.00 72.23 241 LYS A C 1
ATOM 1204 O O . LYS A 1 241 ? 26.149 7.257 5.945 1.00 73.56 241 LYS A O 1
ATOM 1210 N N . LYS A 1 242 ? 25.466 9.373 6.284 1.00 74.94 242 LYS A N 1
ATOM 1211 C CA . LYS A 1 242 ? 26.804 9.834 6.627 1.00 77.19 242 LYS A CA 1
ATOM 1212 C C . LYS A 1 242 ? 27.286 9.205 7.934 1.00 70.53 242 LYS A C 1
ATOM 1213 O O . LYS A 1 242 ? 28.455 8.835 8.048 1.00 72.95 242 LYS A O 1
ATOM 1219 N N . ALA A 1 243 ? 26.381 9.067 8.901 1.00 61.38 243 ALA A N 1
ATOM 1220 C CA . ALA A 1 243 ? 26.706 8.423 10.174 1.00 59.33 243 ALA A CA 1
ATOM 1221 C C . ALA A 1 243 ? 27.317 7.053 9.931 1.00 62.86 243 ALA A C 1
ATOM 1222 O O . ALA A 1 243 ? 28.380 6.734 10.453 1.00 67.15 243 ALA A O 1
ATOM 1224 N N . SER A 1 244 ? 26.660 6.263 9.094 1.00 63.76 244 SER A N 1
ATOM 1225 C CA . SER A 1 244 ? 27.145 4.929 8.779 1.00 61.44 244 SER A CA 1
ATOM 1226 C C . SER A 1 244 ? 28.499 4.895 8.061 1.00 58.50 244 SER A C 1
ATOM 1227 O O . SER A 1 244 ? 29.335 4.042 8.360 1.00 62.55 244 SER A O 1
ATOM 1230 N N . GLN A 1 245 ? 28.713 5.803 7.114 1.00 60.33 245 GLN A N 1
ATOM 1231 C CA . GLN A 1 245 ? 29.966 5.802 6.360 1.00 70.14 245 GLN A CA 1
ATOM 1232 C C . GLN A 1 245 ? 31.148 6.144 7.268 1.00 68.13 245 GLN A C 1
ATOM 1233 O O . GLN A 1 245 ? 32.219 5.548 7.149 1.00 69.26 245 GLN A O 1
ATOM 1239 N N . HIS A 1 246 ? 30.946 7.074 8.198 1.00 63.10 246 HIS A N 1
ATOM 1240 C CA . HIS A 1 246 ? 31.994 7.387 9.164 1.00 65.01 246 HIS A CA 1
ATOM 1241 C C . HIS A 1 246 ? 32.200 6.261 10.182 1.00 64.36 246 HIS A C 1
ATOM 1242 O O . HIS A 1 246 ? 33.322 6.010 10.627 1.00 66.10 246 HIS A O 1
ATOM 1249 N N . LEU A 1 247 ? 31.116 5.579 10.535 1.00 58.65 247 LEU A N 1
ATOM 1250 C CA . LEU A 1 247 ? 31.169 4.512 11.531 1.00 58.34 247 LEU A CA 1
ATOM 1251 C C . LEU A 1 247 ? 31.880 3.249 11.041 1.00 58.30 247 LEU A C 1
ATOM 1252 O O . LEU A 1 247 ? 32.582 2.607 11.819 1.00 58.89 247 LEU A O 1
ATOM 1257 N N . ILE A 1 248 ? 31.708 2.890 9.769 1.00 56.49 248 ILE A N 1
ATOM 1258 C CA . ILE A 1 248 ? 32.421 1.735 9.238 1.00 60.28 248 ILE A CA 1
ATOM 1259 C C . ILE A 1 248 ? 33.907 2.032 9.053 1.00 66.77 248 ILE A C 1
ATOM 1260 O O . ILE A 1 248 ? 34.734 1.130 9.149 1.00 70.72 248 ILE A O 1
ATOM 1265 N N . LEU A 1 249 ? 34.243 3.289 8.774 1.00 66.59 249 LEU A N 1
ATOM 1266 C CA . LEU A 1 249 ? 35.639 3.684 8.653 1.00 63.08 249 LEU A CA 1
ATOM 1267 C C . LEU A 1 249 ? 36.309 3.522 10.010 1.00 65.24 249 LEU A C 1
ATOM 1268 O O . LEU A 1 249 ? 37.447 3.056 10.104 1.00 66.88 249 LEU A O 1
ATOM 1273 N N . ALA A 1 250 ? 35.580 3.889 11.060 1.00 61.11 250 ALA A N 1
ATOM 1274 C CA . ALA A 1 250 ? 36.052 3.695 12.423 1.00 63.09 250 ALA A CA 1
ATOM 1275 C C . ALA A 1 250 ? 36.178 2.210 12.712 1.00 66.36 250 ALA A C 1
ATOM 1276 O O . ALA A 1 250 ? 37.161 1.752 13.292 1.00 71.56 250 ALA A O 1
ATOM 1278 N N . LEU A 1 251 ? 35.167 1.467 12.284 1.00 67.63 251 LEU A N 1
ATOM 1279 C CA . LEU A 1 251 ? 35.089 0.030 12.486 1.00 64.92 251 LEU A CA 1
ATOM 1280 C C . LEU A 1 251 ? 36.281 -0.709 11.886 1.00 65.26 251 LEU A C 1
ATOM 1281 O O . LEU A 1 251 ? 36.804 -1.631 12.505 1.00 63.90 251 LEU A O 1
ATOM 1286 N N . GLU A 1 252 ? 36.700 -0.303 10.685 1.00 68.55 252 GLU A N 1
ATOM 1287 C CA . GLU A 1 252 ? 37.816 -0.941 9.984 1.00 83.88 252 GLU A CA 1
ATOM 1288 C C . GLU A 1 252 ? 39.077 -0.909 10.828 1.00 86.69 252 GLU A C 1
ATOM 1289 O O . GLU A 1 252 ? 39.833 -1.881 10.878 1.00 93.30 252 GLU A O 1
ATOM 1295 N N . ILE A 1 253 ? 39.303 0.231 11.470 1.00 84.88 253 ILE A N 1
ATOM 1296 C CA . ILE A 1 253 ? 40.503 0.453 12.269 1.00 79.44 253 ILE A CA 1
ATOM 1297 C C . ILE A 1 253 ? 40.415 -0.263 13.617 1.00 70.96 253 ILE A C 1
ATOM 1298 O O . ILE A 1 253 ? 41.351 -0.950 14.028 1.00 72.67 253 ILE A O 1
ATOM 1303 N N . PHE A 1 254 ? 39.278 -0.113 14.286 1.00 63.14 254 PHE A N 1
ATOM 1304 C CA . PHE A 1 254 ? 39.062 -0.706 15.604 1.00 66.62 254 PHE A CA 1
ATOM 1305 C C . PHE A 1 254 ? 39.083 -2.234 15.578 1.00 74.20 254 PHE A C 1
ATOM 1306 O O . PHE A 1 254 ? 39.545 -2.864 16.535 1.00 73.10 254 PHE A O 1
ATOM 1314 N N . GLU A 1 255 ? 38.570 -2.822 14.497 1.00 76.24 255 GLU A N 1
ATOM 1315 C CA . GLU A 1 255 ? 38.508 -4.280 14.374 1.00 79.72 255 GLU A CA 1
ATOM 1316 C C . GLU A 1 255 ? 39.916 -4.867 14.309 1.00 81.13 255 GLU A C 1
ATOM 1317 O O . GLU A 1 255 ? 40.187 -5.921 14.888 1.00 87.00 255 GLU A O 1
ATOM 1323 N N . LYS A 1 256 ? 40.816 -4.165 13.628 1.00 79.45 256 LYS A N 1
ATOM 1324 C CA . LYS A 1 256 ? 42.213 -4.566 13.567 1.00 81.29 256 LYS A CA 1
ATOM 1325 C C . LYS A 1 256 ? 42.865 -4.444 14.940 1.00 90.74 256 LYS A C 1
ATOM 1326 O O . LYS A 1 256 ? 43.478 -5.387 15.434 1.00 96.92 256 LYS A O 1
ATOM 1332 N N . SER A 1 257 ? 42.723 -3.274 15.553 1.00 95.15 257 SER A N 1
ATOM 1333 C CA . SER A 1 257 ? 43.389 -2.969 16.818 1.00 101.45 257 SER A CA 1
ATOM 1334 C C . SER A 1 257 ? 42.764 -3.660 18.032 1.00 95.24 257 SER A C 1
ATOM 1335 O O . SER A 1 257 ? 43.389 -3.741 19.089 1.00 91.14 257 SER A O 1
ATOM 1338 N N . LYS A 1 258 ? 41.537 -4.152 17.869 1.00 91.64 258 LYS A N 1
ATOM 1339 C CA . LYS A 1 258 ? 40.765 -4.751 18.961 1.00 89.02 258 LYS A CA 1
ATOM 1340 C C . LYS A 1 258 ? 40.588 -3.788 20.135 1.00 84.42 258 LYS A C 1
ATOM 1341 O O . LYS A 1 258 ? 40.533 -4.213 21.290 1.00 90.20 258 LYS A O 1
ATOM 1347 N N . HIS A 1 259 ? 40.508 -2.494 19.843 1.00 77.83 259 HIS A N 1
ATOM 1348 C CA . HIS A 1 259 ? 40.303 -1.500 20.890 1.00 72.60 259 HIS A CA 1
ATOM 1349 C C . HIS A 1 259 ? 38.893 -1.598 21.462 1.00 62.57 259 HIS A C 1
ATOM 1350 O O . HIS A 1 259 ? 37.983 -2.043 20.784 1.00 64.27 259 HIS A O 1
ATOM 1357 N N . SER A 1 260 ? 38.715 -1.172 22.709 1.00 71.08 260 SER A N 1
ATOM 1358 C CA . SER A 1 260 ? 37.423 -1.299 23.381 1.00 76.18 260 SER A CA 1
ATOM 1359 C C . SER A 1 260 ? 36.278 -0.558 22.675 1.00 66.89 260 SER A C 1
ATOM 1360 O O . SER A 1 260 ? 35.128 -0.982 22.760 1.00 73.69 260 SER A O 1
ATOM 1363 N N . PHE A 1 261 ? 36.600 0.525 21.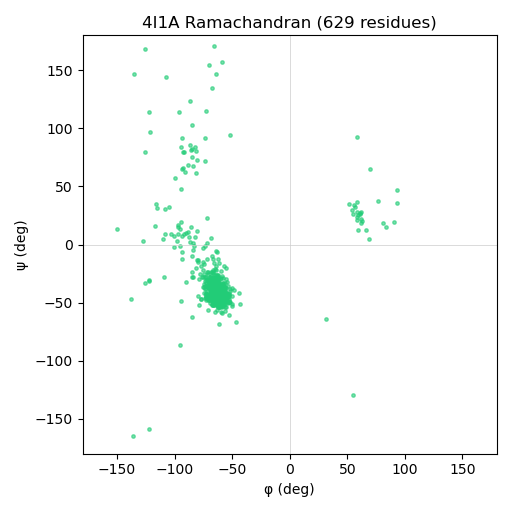964 1.00 64.55 261 PHE A N 1
ATOM 1364 C CA . PHE A 1 261 ? 35.603 1.317 21.229 1.00 61.75 261 PHE A CA 1
ATOM 1365 C C . PHE A 1 261 ? 34.923 0.529 20.112 1.00 60.97 261 PHE A C 1
ATOM 1366 O O . PHE A 1 261 ? 33.993 1.020 19.472 1.00 60.23 261 PHE A O 1
ATOM 1374 N N . LEU A 1 262 ? 35.399 -0.685 19.867 1.00 69.54 262 LEU A N 1
ATOM 1375 C CA . LEU A 1 262 ? 34.821 -1.543 18.844 1.00 63.95 262 LEU A CA 1
ATOM 1376 C C . LEU A 1 262 ? 33.355 -1.821 19.155 1.00 57.61 262 LEU A C 1
ATOM 1377 O O . LEU A 1 262 ? 32.499 -1.750 18.280 1.00 53.32 262 LEU A O 1
ATOM 1382 N N . THR A 1 263 ? 33.062 -2.111 20.417 1.00 57.32 263 THR A N 1
ATOM 1383 C CA . THR A 1 263 ? 31.707 -2.489 20.802 1.00 58.71 263 THR A CA 1
ATOM 1384 C C . THR A 1 263 ? 30.714 -1.336 20.618 1.00 57.50 263 THR A C 1
ATOM 1385 O O . THR A 1 263 ? 29.614 -1.516 20.085 1.00 61.12 263 THR A O 1
ATOM 1389 N N . LYS A 1 264 ? 31.120 -0.152 21.062 1.00 52.15 264 LYS A N 1
ATOM 1390 C CA . LYS A 1 264 ? 30.288 1.041 21.015 1.00 52.85 264 LYS A CA 1
ATOM 1391 C C . LYS A 1 264 ? 30.008 1.465 19.566 1.00 54.72 264 LYS A C 1
ATOM 1392 O O . LYS A 1 264 ? 28.906 1.891 19.224 1.00 55.98 264 LYS A O 1
ATOM 1398 N N . THR A 1 265 ? 31.023 1.339 18.723 1.00 48.75 265 THR A N 1
ATOM 1399 C CA . THR A 1 265 ? 30.904 1.606 17.298 1.00 54.27 265 THR A CA 1
ATOM 1400 C C . THR A 1 265 ? 29.930 0.628 16.615 1.00 59.48 265 THR A C 1
ATOM 1401 O O . THR A 1 265 ? 29.136 1.030 15.766 1.00 56.82 265 THR A O 1
ATOM 1405 N N . LEU A 1 266 ? 29.999 -0.655 16.967 1.00 52.19 266 LEU A N 1
ATOM 1406 C CA . LEU A 1 266 ? 29.079 -1.636 16.383 1.00 53.10 266 LEU A CA 1
ATOM 1407 C C . LEU A 1 266 ? 27.672 -1.391 16.895 1.00 44.99 266 LEU A C 1
ATOM 1408 O O . LEU A 1 266 ? 26.683 -1.575 16.180 1.00 47.18 266 LEU A O 1
ATOM 1413 N N . PHE A 1 267 ? 27.583 -0.963 18.141 1.00 45.91 267 PHE A N 1
ATOM 1414 C CA . PHE A 1 267 ? 26.285 -0.686 18.715 1.00 46.88 267 PHE A CA 1
ATOM 1415 C C . PHE A 1 267 ? 25.616 0.458 17.961 1.00 50.62 267 PHE A C 1
ATOM 1416 O O . PHE A 1 267 ? 24.472 0.331 17.497 1.00 53.00 267 PHE A O 1
ATOM 1424 N N . THR A 1 268 ? 26.343 1.565 17.841 1.00 50.82 268 THR A N 1
ATOM 1425 C CA . THR A 1 268 ? 25.851 2.767 17.166 1.00 53.47 268 THR A CA 1
ATOM 1426 C C . THR A 1 268 ? 25.508 2.468 15.708 1.00 51.98 268 THR A C 1
ATOM 1427 O O . THR A 1 268 ? 24.488 2.924 15.188 1.00 54.68 268 THR A O 1
ATOM 1431 N N . LEU A 1 269 ? 26.359 1.681 15.059 1.00 54.56 269 LEU A N 1
ATOM 1432 C CA . LEU A 1 269 ? 26.124 1.258 13.686 1.00 55.55 269 LEU A CA 1
ATOM 1433 C C . LEU A 1 269 ? 24.823 0.459 13.586 1.00 55.14 269 LEU A C 1
ATOM 1434 O O . LEU A 1 269 ? 23.994 0.716 12.710 1.00 62.07 269 LEU A O 1
ATOM 1439 N N . THR A 1 270 ? 24.641 -0.494 14.497 1.00 48.13 270 THR A N 1
ATOM 1440 C CA . THR A 1 270 ? 23.442 -1.321 14.512 1.00 45.34 270 THR A CA 1
ATOM 1441 C C . THR A 1 270 ? 22.207 -0.447 14.639 1.00 47.28 270 THR A C 1
ATOM 1442 O O . THR A 1 270 ? 21.225 -0.597 13.898 1.00 47.18 270 THR A O 1
ATOM 1446 N N . TYR A 1 271 ? 22.257 0.464 15.601 1.00 45.80 271 TYR A N 1
ATOM 1447 C CA . TYR A 1 271 ? 21.115 1.319 15.877 1.00 52.23 271 TYR A CA 1
ATOM 1448 C C . TYR A 1 271 ? 20.786 2.218 14.679 1.00 50.73 271 TYR A C 1
ATOM 1449 O O . TYR A 1 271 ? 19.624 2.322 14.273 1.00 50.73 271 TYR A O 1
ATOM 1458 N N . VAL A 1 272 ? 21.816 2.852 14.118 1.00 49.31 272 VAL A N 1
ATOM 1459 C CA . VAL A 1 272 ? 21.655 3.712 12.950 1.00 58.05 272 VAL A CA 1
ATOM 1460 C C . VAL A 1 272 ? 20.949 2.994 11.790 1.00 55.08 272 VAL A C 1
ATOM 1461 O O . VAL A 1 272 ? 20.047 3.549 11.153 1.00 61.22 272 VAL A O 1
ATOM 1465 N N . GLU A 1 273 ? 21.346 1.756 11.534 1.00 47.14 273 GLU A N 1
ATOM 1466 C CA . GLU A 1 273 ? 20.769 0.989 10.432 1.00 47.66 273 GLU A CA 1
ATOM 1467 C C . GLU A 1 273 ? 19.328 0.578 10.718 1.00 49.26 273 GLU A C 1
ATOM 1468 O O . GLU A 1 273 ? 18.488 0.542 9.815 1.00 54.30 273 GLU A O 1
ATOM 1474 N N . ALA A 1 274 ? 19.055 0.257 11.978 1.00 46.77 274 ALA A N 1
ATOM 1475 C CA . ALA A 1 274 ? 17.703 -0.056 12.422 1.00 49.02 274 ALA A CA 1
ATOM 1476 C C . ALA A 1 274 ? 16.769 1.150 12.247 1.00 54.42 274 ALA A C 1
ATOM 1477 O O . ALA A 1 274 ? 15.622 1.003 11.816 1.00 58.76 274 ALA A O 1
ATOM 1479 N N . LYS A 1 275 ? 17.264 2.341 12.578 1.00 50.79 275 LYS A N 1
ATOM 1480 C CA . LYS A 1 275 ? 16.473 3.560 12.421 1.00 53.15 275 LYS A CA 1
ATOM 1481 C C . LYS A 1 275 ? 16.129 3.852 10.959 1.00 60.97 275 LYS A C 1
ATOM 1482 O O . LYS A 1 275 ? 15.178 4.576 10.684 1.00 67.03 275 LYS A O 1
ATOM 1488 N N . GLN A 1 276 ? 16.898 3.306 10.020 1.00 61.29 276 GLN A N 1
ATOM 1489 C CA . GLN A 1 276 ? 16.563 3.460 8.601 1.00 60.57 276 GLN A CA 1
ATOM 1490 C C . GLN A 1 276 ? 15.735 2.282 8.120 1.00 62.34 276 GLN A C 1
ATOM 1491 O O . GLN A 1 276 ? 15.460 2.157 6.927 1.00 68.48 276 GLN A O 1
ATOM 1497 N N . GLN A 1 277 ? 15.337 1.431 9.063 1.00 56.18 277 GLN A N 1
ATOM 1498 C CA . GLN A 1 277 ? 14.617 0.192 8.769 1.00 61.23 277 GLN A CA 1
ATOM 1499 C C . GLN A 1 277 ? 15.432 -0.779 7.918 1.00 66.66 277 GLN A C 1
ATOM 1500 O O . GLN A 1 277 ? 14.868 -1.668 7.268 1.00 63.80 277 GLN A O 1
ATOM 1506 N N . ASN A 1 278 ? 16.755 -0.625 7.930 1.00 57.39 278 ASN A N 1
ATOM 1507 C CA . ASN A 1 278 ? 17.616 -1.603 7.276 1.00 56.66 278 ASN A CA 1
ATOM 1508 C C . ASN A 1 278 ? 17.874 -2.765 8.223 1.00 50.68 278 ASN A C 1
ATOM 1509 O O . ASN A 1 278 ? 18.989 -2.968 8.690 1.00 57.33 278 ASN A O 1
ATOM 1514 N N . TYR A 1 279 ? 16.815 -3.520 8.491 1.00 55.77 279 TYR A N 1
ATOM 1515 C CA . TYR A 1 279 ? 16.772 -4.502 9.575 1.00 64.40 279 TYR A CA 1
ATOM 1516 C C . TYR A 1 279 ? 17.684 -5.700 9.347 1.00 61.80 279 TYR A C 1
ATOM 1517 O O . TYR A 1 279 ? 18.209 -6.276 10.293 1.00 67.10 279 TYR A O 1
ATOM 1526 N N . ASN A 1 280 ? 17.888 -6.062 8.089 1.00 66.05 280 ASN A N 1
ATOM 1527 C CA . ASN A 1 280 ? 18.749 -7.194 7.765 1.00 70.17 280 ASN A CA 1
ATOM 1528 C C . ASN A 1 280 ? 20.234 -6.915 7.933 1.00 60.65 280 ASN A C 1
ATOM 1529 O O . ASN A 1 280 ? 20.958 -7.720 8.497 1.00 67.89 280 ASN A O 1
ATOM 1534 N N . VAL A 1 281 ? 20.680 -5.773 7.436 1.00 54.32 281 VAL A N 1
ATOM 1535 C CA . VAL A 1 281 ? 22.059 -5.354 7.611 1.00 55.12 281 VAL A CA 1
ATOM 1536 C C . VAL A 1 281 ? 22.352 -5.028 9.084 1.00 57.24 281 VAL A C 1
ATOM 1537 O O . VAL A 1 281 ? 23.461 -5.256 9.586 1.00 51.26 281 VAL A O 1
ATOM 1541 N N . ALA A 1 282 ? 21.346 -4.506 9.775 1.00 47.55 282 ALA A N 1
ATOM 1542 C CA . ALA A 1 282 ? 21.512 -4.116 11.165 1.00 52.76 282 ALA A CA 1
ATOM 1543 C C . ALA A 1 282 ? 21.704 -5.362 12.014 1.00 53.80 282 ALA A C 1
ATOM 1544 O O . ALA A 1 282 ? 22.510 -5.372 12.950 1.00 52.38 282 ALA A O 1
ATOM 1546 N N . LEU A 1 283 ? 20.963 -6.414 11.668 1.00 51.86 283 LEU A N 1
ATOM 1547 C CA . LEU A 1 283 ? 20.989 -7.676 12.406 1.00 57.17 283 LEU A CA 1
ATOM 1548 C C . LEU A 1 283 ? 22.376 -8.324 12.362 1.00 62.44 283 LEU A C 1
ATOM 1549 O O . LEU A 1 283 ? 22.778 -9.062 13.261 1.00 67.51 283 LEU A O 1
ATOM 1554 N N . ILE A 1 284 ? 23.115 -8.029 11.305 1.00 61.57 284 ILE A N 1
ATOM 1555 C CA . ILE A 1 284 ? 24.474 -8.523 11.167 1.00 57.90 284 ILE A CA 1
ATOM 1556 C C . ILE A 1 284 ? 25.417 -7.814 12.146 1.00 59.50 284 ILE A C 1
ATOM 1557 O O . ILE A 1 284 ? 26.240 -8.457 12.803 1.00 52.40 284 ILE A O 1
ATOM 1562 N N . TYR A 1 285 ? 25.276 -6.495 12.262 1.00 55.64 285 TYR A N 1
ATOM 1563 C CA . TYR A 1 285 ? 26.078 -5.728 13.211 1.00 53.37 285 TYR A CA 1
ATOM 1564 C C . TYR A 1 285 ? 25.603 -5.969 14.643 1.00 53.79 285 TYR A C 1
ATOM 1565 O O . TYR A 1 285 ? 26.382 -5.866 15.590 1.00 58.51 285 TYR A O 1
ATOM 1574 N N . PHE A 1 286 ? 24.320 -6.288 14.791 1.00 47.65 286 PHE A N 1
ATOM 1575 C CA . PHE A 1 286 ? 23.752 -6.659 16.083 1.00 48.61 286 PHE A CA 1
ATOM 1576 C C . PHE A 1 286 ? 24.395 -7.929 16.650 1.00 54.44 286 PHE A C 1
ATOM 1577 O O . PHE A 1 286 ? 24.860 -7.923 17.786 1.00 60.68 286 PHE A O 1
ATOM 1585 N N . ARG A 1 287 ? 24.425 -9.008 15.864 1.00 57.85 287 ARG A N 1
ATOM 1586 C CA . ARG A 1 287 ? 24.995 -10.280 16.335 1.00 60.39 287 ARG A CA 1
ATOM 1587 C C . ARG A 1 287 ? 26.480 -10.159 16.600 1.00 61.62 287 ARG A C 1
ATOM 1588 O O . ARG A 1 287 ? 27.014 -10.799 17.504 1.00 60.46 287 ARG A O 1
ATOM 1596 N N . LYS A 1 288 ? 27.145 -9.347 15.792 1.00 58.20 288 LYS A N 1
ATOM 1597 C CA . LYS A 1 288 ? 28.584 -9.204 15.894 1.00 54.64 288 LYS A CA 1
ATOM 1598 C C . LYS A 1 288 ? 28.936 -8.398 17.156 1.00 58.38 288 LYS A C 1
ATOM 1599 O O . LYS A 1 288 ? 29.854 -8.744 17.899 1.00 59.27 288 LYS A O 1
ATOM 1605 N N . GLY A 1 289 ? 28.174 -7.346 17.416 1.00 51.64 289 GLY A N 1
ATOM 1606 C CA . GLY A 1 289 ? 28.422 -6.498 18.572 1.00 57.85 289 GLY A CA 1
ATOM 1607 C C . GLY A 1 289 ? 28.032 -7.152 19.881 1.00 57.11 289 GLY A C 1
ATOM 1608 O O . GLY A 1 289 ? 28.778 -7.126 20.859 1.00 61.54 289 GLY A O 1
ATOM 1609 N N . ARG A 1 290 ? 26.847 -7.741 19.887 1.00 54.13 290 ARG A N 1
ATOM 1610 C CA . ARG A 1 290 ? 26.348 -8.502 21.023 1.00 53.64 290 ARG A CA 1
ATOM 1611 C C . ARG A 1 290 ? 27.324 -9.594 21.443 1.00 59.45 290 ARG A C 1
ATOM 1612 O O . ARG A 1 290 ? 27.431 -9.913 22.626 1.00 63.16 290 ARG A O 1
ATOM 1620 N N . PHE A 1 291 ? 28.049 -10.154 20.475 1.00 57.03 291 PHE A N 1
ATOM 1621 C CA . PHE A 1 291 ? 29.033 -11.194 20.771 1.00 59.32 291 PHE A CA 1
ATOM 1622 C C . PHE A 1 291 ? 30.309 -10.598 21.367 1.00 65.03 291 PHE A C 1
ATOM 1623 O O . PHE A 1 291 ? 30.832 -11.084 22.376 1.00 61.35 291 PHE A O 1
ATOM 1631 N N . ILE A 1 292 ? 30.805 -9.540 20.736 1.00 61.64 292 ILE A N 1
ATOM 1632 C CA . ILE A 1 292 ? 31.977 -8.846 21.235 1.00 65.65 292 ILE A CA 1
ATOM 1633 C C . ILE A 1 292 ? 31.736 -8.288 22.638 1.00 65.66 292 ILE A C 1
ATOM 1634 O O . ILE A 1 292 ? 32.630 -8.319 23.481 1.00 71.54 292 ILE A O 1
ATOM 1639 N N . ALA A 1 293 ? 30.519 -7.817 22.893 1.00 61.47 293 ALA A N 1
ATOM 1640 C CA . ALA A 1 293 ? 30.149 -7.308 24.213 1.00 58.94 293 ALA A CA 1
ATOM 1641 C C . ALA A 1 293 ? 30.175 -8.404 25.270 1.00 70.72 293 ALA A C 1
ATOM 1642 O O . ALA A 1 293 ? 30.661 -8.196 26.382 1.00 75.49 293 ALA A O 1
ATOM 1644 N N . ASP A 1 294 ? 29.649 -9.572 24.920 1.00 74.71 294 ASP A N 1
ATOM 1645 C CA . ASP A 1 294 ? 29.579 -10.676 25.867 1.00 79.33 294 ASP A CA 1
ATOM 1646 C C . ASP A 1 294 ? 30.960 -11.229 26.219 1.00 76.20 294 ASP A C 1
ATOM 1647 O O . ASP A 1 294 ? 31.236 -11.528 27.379 1.00 76.57 294 ASP A O 1
ATOM 1652 N N . LYS A 1 295 ? 31.832 -11.353 25.227 1.00 73.82 295 LYS A N 1
ATOM 1653 C CA . LYS A 1 295 ? 33.110 -12.023 25.456 1.00 83.47 295 LYS A CA 1
ATOM 1654 C C . LYS A 1 295 ? 34.175 -11.085 26.030 1.00 86.83 295 LYS A C 1
ATOM 1655 O O . LYS A 1 295 ? 35.238 -11.523 26.468 1.00 92.87 295 LYS A O 1
ATOM 1661 N N . SER A 1 296 ? 33.870 -9.795 26.038 1.00 95.08 296 SER A N 1
ATOM 1662 C CA . SER A 1 296 ? 34.714 -8.808 26.691 1.00 95.31 296 SER A CA 1
ATOM 1663 C C . SER A 1 296 ? 34.152 -8.498 28.082 1.00 99.32 296 SER A C 1
ATOM 1664 O O . SER A 1 296 ? 34.679 -7.643 28.797 1.00 103.85 296 SER A O 1
ATOM 1667 N N . ASP A 1 297 ? 33.080 -9.201 28.452 1.00 96.18 297 ASP A N 1
ATOM 1668 C CA . ASP A 1 297 ? 32.367 -8.972 29.710 1.00 99.50 297 ASP A CA 1
ATOM 1669 C C . ASP A 1 297 ? 31.917 -7.521 29.817 1.00 99.66 297 ASP A C 1
ATOM 1670 O O . ASP A 1 297 ? 31.890 -6.931 30.898 1.00 106.50 297 ASP A O 1
ATOM 1675 N N . ASP A 1 298 ? 31.569 -6.949 28.674 1.00 91.86 298 ASP A N 1
ATOM 1676 C CA . ASP A 1 298 ? 31.045 -5.603 28.636 1.00 75.50 298 ASP A CA 1
ATOM 1677 C C . ASP A 1 298 ? 29.560 -5.654 28.978 1.00 73.72 298 ASP A C 1
ATOM 1678 O O . ASP A 1 298 ? 28.706 -5.622 28.094 1.00 68.57 298 ASP A O 1
ATOM 1683 N N . LYS A 1 299 ? 29.262 -5.729 30.271 1.00 76.63 299 LYS A N 1
ATOM 1684 C CA . LYS A 1 299 ? 27.890 -5.884 30.743 1.00 69.83 299 LYS A CA 1
ATOM 1685 C C . LYS A 1 299 ? 27.016 -4.696 30.347 1.00 70.66 299 LYS A C 1
ATOM 1686 O O . LYS A 1 299 ? 25.810 -4.845 30.131 1.00 72.78 299 LYS A O 1
ATOM 1692 N N . GLU A 1 300 ? 27.628 -3.522 30.214 1.00 63.44 300 GLU A N 1
ATOM 1693 C CA . GLU A 1 300 ? 26.878 -2.331 29.815 1.00 63.40 300 GLU A CA 1
ATOM 1694 C C . GLU A 1 300 ? 26.345 -2.420 28.380 1.00 57.20 300 GLU A C 1
ATOM 1695 O O . GLU A 1 300 ? 25.179 -2.115 28.130 1.00 49.90 300 GLU A O 1
ATOM 1701 N N . TYR A 1 301 ? 27.189 -2.818 27.431 1.00 52.55 301 TYR A N 1
ATOM 1702 C CA . TYR A 1 301 ? 26.721 -2.871 26.053 1.00 56.00 301 TYR A CA 1
ATOM 1703 C C . TYR A 1 301 ? 25.874 -4.117 25.810 1.00 59.84 301 TYR A C 1
ATOM 1704 O O . TYR A 1 301 ? 24.988 -4.133 24.947 1.00 57.36 301 TYR A O 1
ATOM 1713 N N . SER A 1 302 ? 26.124 -5.140 26.618 1.00 56.55 302 SER A N 1
ATOM 1714 C CA . SER A 1 302 ? 25.293 -6.336 26.615 1.00 55.79 302 SER A CA 1
ATOM 1715 C C . SER A 1 302 ? 23.842 -5.963 26.938 1.00 56.03 302 SER A C 1
ATOM 1716 O O . SER A 1 302 ? 22.920 -6.381 26.251 1.00 64.35 302 SER A O 1
ATOM 1719 N N . ALA A 1 303 ? 23.650 -5.141 27.964 1.00 52.56 303 ALA A N 1
ATOM 1720 C CA . ALA A 1 303 ? 22.324 -4.622 28.287 1.00 52.35 303 ALA A CA 1
ATOM 1721 C C . ALA A 1 303 ? 21.805 -3.700 27.176 1.00 54.85 303 ALA A C 1
ATOM 1722 O O . ALA A 1 303 ? 20.618 -3.725 26.820 1.00 53.75 303 ALA A O 1
ATOM 1724 N N . LYS A 1 304 ? 22.693 -2.898 26.607 1.00 43.23 304 LYS A N 1
ATOM 1725 C CA . LYS A 1 304 ? 22.265 -2.003 25.547 1.00 45.25 304 LYS A CA 1
ATOM 1726 C C . LYS A 1 304 ? 21.846 -2.744 24.273 1.00 45.25 304 LYS A C 1
ATOM 1727 O O . LYS A 1 304 ? 20.831 -2.395 23.662 1.00 45.46 304 LYS A O 1
ATOM 1733 N N . PHE A 1 305 ? 22.614 -3.759 23.868 1.00 41.59 305 PHE A N 1
ATOM 1734 C CA . PHE A 1 305 ? 22.183 -4.614 22.747 1.00 44.54 305 PHE A CA 1
ATOM 1735 C C . PHE A 1 305 ? 20.829 -5.279 23.014 1.00 41.13 305 PHE A C 1
ATOM 1736 O O . PHE A 1 305 ? 20.001 -5.393 22.110 1.00 43.75 305 PHE A O 1
ATOM 1744 N N . LYS A 1 306 ? 20.576 -5.644 24.270 1.00 48.26 306 LYS A N 1
ATOM 1745 C CA . LYS A 1 306 ? 19.270 -6.197 24.649 1.00 57.04 306 LYS A CA 1
ATOM 1746 C C . LYS A 1 306 ? 18.099 -5.235 24.410 1.00 56.31 306 LYS A C 1
ATOM 1747 O O . LYS A 1 306 ? 16.975 -5.674 24.138 1.00 52.14 306 LYS A O 1
ATOM 1753 N N . ILE A 1 307 ? 18.357 -3.933 24.505 1.00 50.24 307 ILE A N 1
ATOM 1754 C CA . ILE A 1 307 ? 17.331 -2.937 24.195 1.00 44.67 307 ILE A CA 1
ATOM 1755 C C . ILE A 1 307 ? 17.027 -2.936 22.695 1.00 42.39 307 ILE A C 1
ATOM 1756 O O . ILE A 1 307 ? 15.862 -2.964 22.287 1.00 43.98 307 ILE A O 1
ATOM 1761 N N . LEU A 1 308 ? 18.078 -2.925 21.876 1.00 42.85 308 LEU A N 1
ATOM 1762 C CA . LEU A 1 308 ? 17.909 -3.023 20.432 1.00 46.65 308 LEU A CA 1
ATOM 1763 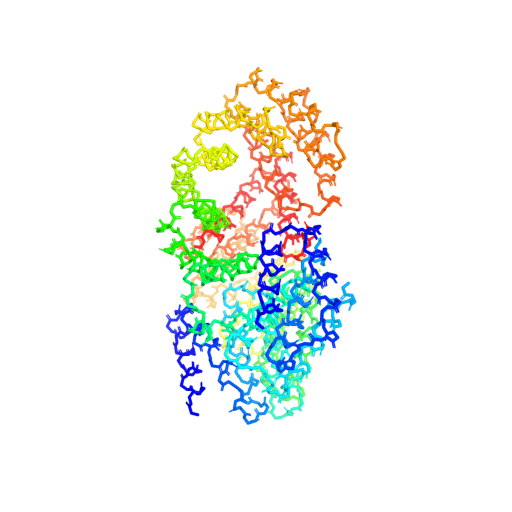C C . LEU A 1 308 ? 17.181 -4.325 20.065 1.00 56.75 308 LEU A C 1
ATOM 1764 O O . LEU A 1 308 ? 16.270 -4.331 19.233 1.00 55.81 308 LEU A O 1
ATOM 1769 N N . GLU A 1 309 ? 17.579 -5.421 20.708 1.00 52.66 309 GLU A N 1
ATOM 1770 C CA . GLU A 1 309 ? 16.959 -6.711 20.467 1.00 50.42 309 GLU A CA 1
ATOM 1771 C C . GLU A 1 309 ? 15.464 -6.697 20.739 1.00 52.66 309 GLU A C 1
ATOM 1772 O O . GLU A 1 309 ? 14.668 -7.212 19.941 1.00 48.81 309 GLU A O 1
ATOM 1778 N N . GLY A 1 310 ? 15.077 -6.112 21.869 1.00 52.64 310 GLY A N 1
ATOM 1779 C CA . GLY A 1 310 ? 13.669 -6.080 22.235 1.00 52.92 310 GLY A CA 1
ATOM 1780 C C . GLY A 1 310 ? 12.904 -5.156 21.305 1.00 48.23 310 GLY A C 1
ATOM 1781 O O . GLY A 1 310 ? 11.753 -5.401 20.981 1.00 52.73 310 GLY A O 1
ATOM 1782 N N . LEU A 1 311 ? 13.567 -4.084 20.890 1.00 47.61 311 LEU A N 1
ATOM 1783 C CA . LEU A 1 311 ? 13.017 -3.108 19.961 1.00 51.69 311 LEU A CA 1
ATOM 1784 C C . LEU A 1 311 ? 12.900 -3.680 18.546 1.00 52.93 311 LEU A C 1
ATOM 1785 O O . LEU A 1 311 ? 11.872 -3.518 17.904 1.00 49.85 311 LEU A O 1
ATOM 1790 N N . PHE A 1 312 ? 13.948 -4.341 18.047 1.00 56.73 312 PHE A N 1
ATOM 1791 C CA . PHE A 1 312 ? 14.006 -4.654 16.609 1.00 54.65 312 PHE A CA 1
ATOM 1792 C C . PHE A 1 312 ? 14.141 -6.124 16.213 1.00 55.34 312 PHE A C 1
ATOM 1793 O O . PHE A 1 312 ? 13.686 -6.513 15.132 1.00 54.81 312 PHE A O 1
ATOM 1801 N N . PHE A 1 313 ? 14.795 -6.927 17.051 1.00 53.08 313 PHE A N 1
ATOM 1802 C CA . PHE A 1 313 ? 15.310 -8.223 16.597 1.00 60.91 313 PHE A CA 1
ATOM 1803 C C . PHE A 1 313 ? 14.718 -9.460 17.290 1.00 64.73 313 PHE A C 1
ATOM 1804 O O . PHE A 1 313 ? 15.265 -10.559 17.211 1.00 73.89 313 PHE A O 1
ATOM 1812 N N . SER A 1 314 ? 13.600 -9.263 17.970 1.00 62.92 314 SER A N 1
ATOM 1813 C CA . SER A 1 314 ? 12.825 -10.353 18.533 1.00 65.54 314 SER A CA 1
ATOM 1814 C C . SER A 1 314 ? 11.462 -10.180 17.902 1.00 68.99 314 SER A C 1
ATOM 1815 O O . SER A 1 314 ? 11.341 -9.537 16.852 1.00 74.25 314 SER A O 1
ATOM 1818 N N . ASP A 1 315 ? 10.425 -10.729 18.506 1.00 74.18 315 ASP A N 1
ATOM 1819 C CA . ASP A 1 315 ? 9.111 -10.511 17.919 1.00 90.77 315 ASP A CA 1
ATOM 1820 C C . ASP A 1 315 ? 8.327 -9.504 18.743 1.00 87.90 315 ASP A C 1
ATOM 1821 O O . ASP A 1 315 ? 7.106 -9.563 18.831 1.00 98.55 315 ASP A O 1
ATOM 1826 N N . GLY A 1 316 ? 9.051 -8.567 19.336 1.00 84.78 316 GLY A N 1
ATOM 1827 C CA . GLY A 1 316 ? 8.449 -7.615 20.242 1.00 85.21 316 GLY A CA 1
ATOM 1828 C C . GLY A 1 316 ? 8.537 -8.108 21.671 1.00 81.77 316 GLY A C 1
ATOM 1829 O O . GLY A 1 316 ? 7.556 -8.083 22.408 1.00 84.72 316 GLY A O 1
ATOM 1830 N N . GLU A 1 317 ? 9.715 -8.579 22.058 1.00 76.56 317 GLU A N 1
ATOM 1831 C CA . GLU A 1 317 ? 9.941 -8.986 23.438 1.00 76.60 317 GLU A CA 1
ATOM 1832 C C . GLU A 1 317 ? 10.340 -7.782 24.292 1.00 69.01 317 GLU A C 1
ATOM 1833 O O . GLU A 1 317 ? 11.520 -7.530 24.563 1.00 62.77 317 GLU A O 1
ATOM 1839 N N . THR A 1 318 ? 9.320 -7.036 24.702 1.00 63.95 318 THR A N 1
ATOM 1840 C CA . THR A 1 318 ? 9.515 -5.777 25.406 1.00 62.14 318 THR A CA 1
ATOM 1841 C C . THR A 1 318 ? 10.139 -5.961 26.782 1.00 56.88 318 THR A C 1
ATOM 1842 O O . THR A 1 318 ? 10.750 -5.038 27.305 1.00 57.90 318 THR A O 1
ATOM 1846 N N . GLN A 1 319 ? 9.997 -7.145 27.372 1.00 64.59 319 GLN A N 1
ATOM 1847 C CA . GLN A 1 319 ? 10.603 -7.375 28.682 1.00 70.04 319 GLN A CA 1
ATOM 1848 C C . GLN A 1 319 ? 12.129 -7.252 28.620 1.00 65.56 319 GLN A C 1
ATOM 1849 O O . GLN A 1 319 ? 12.760 -6.863 29.603 1.00 62.53 319 GLN A O 1
ATOM 1855 N N . LEU A 1 320 ? 12.707 -7.547 27.454 1.00 63.06 320 LEU A N 1
ATOM 1856 C CA . LEU A 1 320 ? 14.145 -7.391 27.251 1.00 62.81 320 LEU A CA 1
ATOM 1857 C C . LEU A 1 320 ? 14.566 -5.926 27.429 1.00 59.14 320 LEU A C 1
ATOM 1858 O O . LEU A 1 320 ? 15.616 -5.635 27.999 1.00 57.51 320 LEU A O 1
ATOM 1863 N N . ILE A 1 321 ? 13.751 -5.011 26.913 1.00 58.22 321 ILE A N 1
ATOM 1864 C CA . ILE A 1 321 ? 14.000 -3.578 27.068 1.00 56.87 321 ILE A CA 1
ATOM 1865 C C . ILE A 1 321 ? 13.970 -3.210 28.559 1.00 56.34 321 ILE A C 1
ATOM 1866 O O . ILE A 1 321 ? 14.898 -2.580 29.076 1.00 51.10 321 ILE A O 1
ATOM 1871 N N . LYS A 1 322 ? 12.902 -3.639 29.233 1.00 48.67 322 LYS A N 1
ATOM 1872 C CA . LYS A 1 322 ? 12.729 -3.477 30.674 1.00 63.53 322 LYS A CA 1
ATOM 1873 C C . LYS A 1 322 ? 13.920 -4.000 31.488 1.00 65.07 322 LYS A C 1
ATOM 1874 O O . LYS A 1 322 ? 14.565 -3.241 32.226 1.00 60.79 322 LYS A O 1
ATOM 1880 N N . ASN A 1 323 ? 14.208 -5.292 31.357 1.00 53.67 323 ASN A N 1
ATOM 1881 C CA . ASN A 1 323 ? 15.302 -5.892 32.119 1.00 53.96 323 ASN A CA 1
ATOM 1882 C C . ASN A 1 323 ? 16.641 -5.213 31.856 1.00 48.99 323 ASN A C 1
ATOM 1883 O O . ASN A 1 323 ? 17.459 -5.062 32.752 1.00 46.87 323 ASN A O 1
ATOM 1888 N N . ALA A 1 324 ? 16.851 -4.773 30.627 1.00 40.03 324 ALA A N 1
ATOM 1889 C CA . ALA A 1 324 ? 18.079 -4.073 30.307 1.00 41.53 324 ALA A CA 1
ATOM 1890 C C . ALA A 1 324 ? 18.169 -2.735 31.062 1.00 54.00 324 ALA A C 1
ATOM 1891 O O . ALA A 1 324 ? 19.245 -2.381 31.560 1.00 52.41 324 ALA A O 1
ATOM 1893 N N . PHE A 1 325 ? 17.043 -2.013 31.147 1.00 49.69 325 PHE A N 1
ATOM 1894 C CA . PHE A 1 325 ? 16.971 -0.761 31.917 1.00 54.46 325 PHE A CA 1
ATOM 1895 C C . PHE A 1 325 ? 17.138 -1.000 33.405 1.00 52.08 325 PHE A C 1
ATOM 1896 O O . PHE A 1 325 ? 17.722 -0.184 34.107 1.00 52.21 325 PHE A O 1
ATOM 1904 N N . SER A 1 326 ? 16.616 -2.118 33.885 1.00 51.47 326 SER A N 1
ATOM 1905 C CA . SER A 1 326 ? 16.868 -2.525 35.257 1.00 62.24 326 SER A CA 1
ATOM 1906 C C . SER A 1 326 ? 18.370 -2.674 35.472 1.00 61.82 326 SER A C 1
ATOM 1907 O O . SER A 1 326 ? 18.903 -2.196 36.469 1.00 63.12 326 SER A O 1
ATOM 1910 N N . TYR A 1 327 ? 19.059 -3.333 34.540 1.00 56.54 327 TYR A N 1
ATOM 1911 C CA . TYR A 1 327 ? 20.485 -3.556 34.744 1.00 59.62 327 TYR A CA 1
ATOM 1912 C C . TYR A 1 327 ? 21.220 -2.225 34.794 1.00 52.49 327 TYR A C 1
ATOM 1913 O O . TYR A 1 327 ? 22.018 -1.980 35.704 1.00 49.20 327 TYR A O 1
ATOM 1922 N N . LEU A 1 328 ? 20.943 -1.378 33.807 1.00 50.23 328 LEU A N 1
ATOM 1923 C CA . LEU A 1 328 ? 21.586 -0.068 33.709 1.00 54.30 328 LEU A CA 1
ATOM 1924 C C . LEU A 1 328 ? 21.323 0.786 34.945 1.00 55.48 328 LEU A C 1
ATOM 1925 O O . LEU A 1 328 ? 22.254 1.339 35.532 1.00 53.51 328 LEU A O 1
ATOM 1930 N N . ALA A 1 329 ? 20.058 0.872 35.342 1.00 55.92 329 ALA A N 1
ATOM 1931 C CA . ALA A 1 329 ? 19.671 1.620 36.536 1.00 58.79 329 ALA A CA 1
ATOM 1932 C C . ALA A 1 329 ? 20.360 1.089 37.792 1.00 66.96 329 ALA A C 1
ATOM 1933 O O . ALA A 1 329 ? 20.772 1.865 38.651 1.00 70.22 329 ALA A O 1
ATOM 1935 N N . SER A 1 330 ? 20.494 -0.228 37.901 1.00 64.79 330 SER A N 1
ATOM 1936 C CA . SER A 1 330 ? 21.129 -0.805 39.086 1.00 62.67 330 SER A CA 1
ATOM 1937 C C . SER A 1 330 ? 22.603 -0.420 39.135 1.00 56.33 330 SER A C 1
ATOM 1938 O O . SER A 1 330 ? 23.207 -0.391 40.202 1.00 57.68 330 SER A O 1
ATOM 1941 N N . ARG A 1 331 ? 23.173 -0.115 37.974 1.00 56.93 331 ARG A N 1
ATOM 1942 C CA . ARG A 1 331 ? 24.577 0.274 37.892 1.00 61.31 331 ARG A CA 1
ATOM 1943 C C . ARG A 1 331 ? 24.761 1.786 38.001 1.00 65.94 331 ARG A C 1
ATOM 1944 O O . ARG A 1 331 ? 25.862 2.297 37.774 1.00 68.87 331 ARG A O 1
ATOM 1952 N N . LYS A 1 332 ? 23.679 2.491 38.340 1.00 62.32 332 LYS A N 1
ATOM 1953 C CA . LYS A 1 332 ? 23.683 3.953 38.453 1.00 61.66 332 LYS A CA 1
ATOM 1954 C C . LYS A 1 332 ? 24.017 4.670 37.145 1.00 55.79 332 LYS A C 1
ATOM 1955 O O . LYS A 1 332 ? 24.555 5.774 37.161 1.00 61.30 332 LYS A O 1
ATOM 1961 N N . MET A 1 333 ? 23.709 4.045 36.016 1.00 53.63 333 MET A N 1
ATOM 1962 C CA . MET A 1 333 ? 23.946 4.668 34.713 1.00 58.80 333 MET A CA 1
ATOM 1963 C C . MET A 1 333 ? 22.695 5.418 34.218 1.00 47.33 333 MET A C 1
ATOM 1964 O O . MET A 1 333 ? 22.068 5.071 33.213 1.00 45.86 333 MET A O 1
ATOM 1969 N N . PHE A 1 334 ? 22.343 6.459 34.958 1.00 41.06 334 PHE A N 1
ATOM 1970 C CA . PHE A 1 334 ? 21.097 7.179 34.754 1.00 51.28 334 PHE A CA 1
ATOM 1971 C C . PHE A 1 334 ? 21.054 8.038 33.488 1.00 47.74 334 PHE A C 1
ATOM 1972 O O . PHE A 1 334 ? 19.987 8.228 32.907 1.00 52.70 334 PHE A O 1
ATOM 1980 N N . ALA A 1 335 ? 22.210 8.531 33.053 1.00 45.69 335 ALA A N 1
ATOM 1981 C CA . ALA A 1 335 ? 22.298 9.244 31.777 1.00 55.75 335 ALA A CA 1
ATOM 1982 C C . ALA A 1 335 ? 21.879 8.325 30.624 1.00 49.67 335 ALA A C 1
ATOM 1983 O O . ALA A 1 335 ? 21.007 8.680 29.821 1.00 52.43 335 ALA A O 1
ATOM 1985 N N . ASP A 1 336 ? 22.486 7.140 30.566 1.00 53.16 336 ASP A N 1
ATOM 1986 C CA . ASP A 1 336 ? 22.089 6.089 29.616 1.00 43.51 336 ASP A CA 1
ATOM 1987 C C . ASP A 1 336 ? 20.620 5.735 29.724 1.00 40.10 336 ASP A C 1
ATOM 1988 O O . ASP A 1 336 ? 19.952 5.588 28.718 1.00 55.66 336 ASP A O 1
ATOM 1993 N N . VAL A 1 337 ? 20.110 5.633 30.945 1.00 41.21 337 VAL A N 1
ATOM 1994 C CA . VAL A 1 337 ? 18.697 5.312 31.149 1.00 45.33 337 VAL A CA 1
ATOM 1995 C C . VAL A 1 337 ? 17.793 6.437 30.660 1.00 57.60 337 VAL A C 1
ATOM 1996 O O . VAL A 1 337 ? 16.744 6.200 30.061 1.00 56.75 337 VAL A O 1
ATOM 2000 N N . GLU A 1 338 ? 18.210 7.667 30.926 1.00 55.68 338 GLU A N 1
ATOM 2001 C CA . GLU A 1 338 ? 17.435 8.822 30.525 1.00 54.52 338 GLU A CA 1
ATOM 2002 C C . GLU A 1 338 ? 17.396 8.948 28.999 1.00 47.84 338 GLU A C 1
ATOM 2003 O O . GLU A 1 338 ? 16.331 9.053 28.399 1.00 47.75 338 GLU A O 1
ATOM 2009 N N . ASN A 1 339 ? 18.564 8.918 28.375 1.00 40.42 339 ASN A N 1
ATOM 2010 C CA . ASN A 1 339 ? 18.645 9.048 26.933 1.00 40.54 339 ASN A CA 1
ATOM 2011 C C . ASN A 1 339 ? 17.986 7.896 26.170 1.00 52.39 339 ASN A C 1
ATOM 2012 O O . ASN A 1 339 ? 17.210 8.128 25.241 1.00 55.66 339 ASN A O 1
ATOM 2017 N N . PHE A 1 340 ? 18.275 6.660 26.569 1.00 47.78 340 PHE A N 1
ATOM 2018 C CA . PHE A 1 340 ? 17.706 5.508 25.878 1.00 46.75 340 PHE A CA 1
ATOM 2019 C C . PHE A 1 340 ? 16.208 5.359 26.070 1.00 41.79 340 PHE A C 1
ATOM 2020 O O . PHE A 1 340 ? 15.491 4.985 25.136 1.00 45.61 340 PHE A O 1
ATOM 2028 N N . SER A 1 341 ? 15.724 5.641 27.272 1.00 38.96 341 SER A N 1
ATOM 2029 C CA . SER A 1 341 ? 14.290 5.530 27.515 1.00 41.37 341 SER A CA 1
ATOM 2030 C C . SER A 1 341 ? 13.474 6.567 26.723 1.00 47.37 341 SER A C 1
ATOM 2031 O O . SER A 1 341 ? 12.298 6.332 26.388 1.00 43.77 341 SER A O 1
ATOM 2034 N N . ILE A 1 342 ? 14.083 7.713 26.434 1.00 40.76 342 ILE A N 1
ATOM 2035 C CA . ILE A 1 342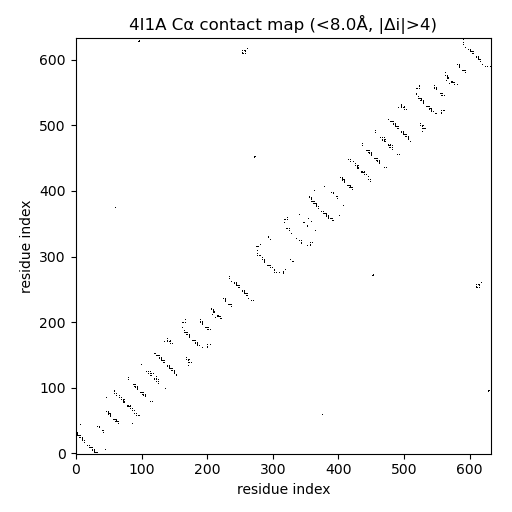 ? 13.428 8.687 25.566 1.00 46.38 342 ILE A CA 1
ATOM 2036 C C . ILE A 1 342 ? 13.335 8.144 24.129 1.00 45.14 342 ILE A C 1
ATOM 2037 O O . ILE A 1 342 ? 12.294 8.262 23.467 1.00 52.65 342 ILE A O 1
ATOM 2042 N N . GLU A 1 343 ? 14.425 7.554 23.646 1.00 36.72 343 GLU A N 1
ATOM 2043 C CA . GLU A 1 343 ? 14.430 6.957 22.313 1.00 45.89 343 GLU A CA 1
ATOM 2044 C C . GLU A 1 343 ? 13.386 5.852 22.213 1.00 48.92 343 GLU A 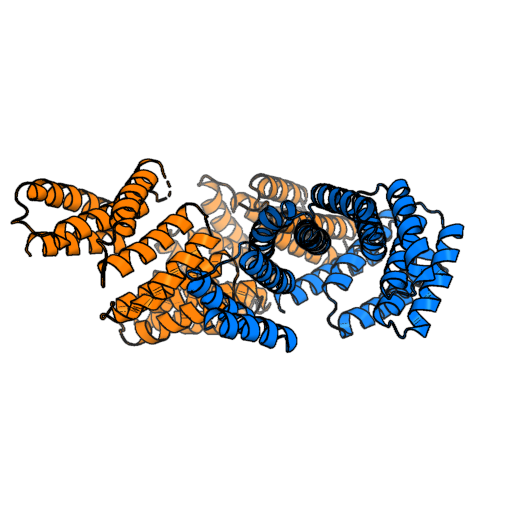C 1
ATOM 2045 O O . GLU A 1 343 ? 12.685 5.728 21.208 1.00 51.40 343 GLU A O 1
ATOM 2051 N N . VAL A 1 344 ? 13.279 5.063 23.276 1.00 43.60 344 VAL A N 1
ATOM 2052 C CA . VAL A 1 344 ? 12.311 3.984 23.328 1.00 44.06 344 VAL A CA 1
ATOM 2053 C C . VAL A 1 344 ? 10.893 4.539 23.388 1.00 45.18 344 VAL A C 1
ATOM 2054 O O . VAL A 1 344 ? 9.989 4.052 22.696 1.00 53.53 344 VAL A O 1
ATOM 2058 N N . ALA A 1 345 ? 10.708 5.565 24.212 1.00 48.75 345 ALA A N 1
ATOM 2059 C CA . ALA A 1 345 ? 9.428 6.261 24.297 1.00 47.54 345 ALA A CA 1
ATOM 2060 C C . ALA A 1 345 ? 9.033 6.877 22.961 1.00 49.94 345 ALA A C 1
ATOM 2061 O O . ALA A 1 345 ? 7.858 6.789 22.577 1.00 46.92 345 ALA A O 1
ATOM 2063 N N . ASP A 1 346 ? 9.992 7.498 22.257 1.00 37.04 346 ASP A N 1
ATOM 2064 C CA . ASP A 1 346 ? 9.672 8.115 20.958 1.00 44.11 346 ASP A CA 1
ATOM 2065 C C . ASP A 1 346 ? 9.195 7.062 19.962 1.00 49.42 346 ASP A C 1
ATOM 2066 O O . ASP A 1 346 ? 8.187 7.231 19.270 1.00 52.16 346 ASP A O 1
ATOM 2071 N N . TYR A 1 347 ? 9.934 5.966 19.920 1.00 42.01 347 TYR A N 1
ATOM 2072 C CA . TYR A 1 347 ? 9.647 4.849 19.041 1.00 44.05 347 TYR A CA 1
ATOM 2073 C C . TYR A 1 347 ? 8.236 4.279 19.238 1.00 46.38 347 TYR A C 1
ATOM 2074 O O . TYR A 1 347 ? 7.525 4.025 18.267 1.00 54.49 347 TYR A O 1
ATOM 2083 N N . PHE A 1 348 ? 7.837 4.075 20.487 1.00 47.85 348 PHE A N 1
ATOM 2084 C CA . PHE A 1 348 ? 6.496 3.573 20.774 1.00 49.24 348 PHE A CA 1
ATOM 2085 C C . PHE A 1 348 ? 5.421 4.624 20.476 1.00 52.39 348 PHE A C 1
ATOM 2086 O O . PHE A 1 348 ? 4.295 4.285 20.090 1.00 53.80 348 PHE A O 1
ATOM 2094 N N . HIS A 1 349 ? 5.769 5.894 20.643 1.00 45.93 349 HIS A N 1
ATOM 2095 C CA . HIS A 1 349 ? 4.868 6.962 20.238 1.00 46.37 349 HIS A CA 1
ATOM 2096 C C . HIS A 1 349 ? 4.614 6.905 18.727 1.00 49.10 349 HIS A C 1
ATOM 2097 O O . HIS A 1 349 ? 3.472 6.989 18.281 1.00 50.83 349 HIS A O 1
ATOM 2104 N N . GLU A 1 350 ? 5.675 6.721 17.944 1.00 49.70 350 GLU A N 1
ATOM 2105 C CA . GLU A 1 350 ? 5.536 6.653 16.492 1.00 50.10 350 GLU A CA 1
ATOM 2106 C C . GLU A 1 350 ? 4.693 5.463 16.065 1.00 53.60 350 GLU A C 1
ATOM 2107 O O . GLU A 1 350 ? 4.003 5.532 15.058 1.00 64.05 350 GLU A O 1
ATOM 2113 N N . GLN A 1 351 ? 4.735 4.388 16.849 1.00 50.71 351 GLN A N 1
ATOM 2114 C CA . GLN A 1 351 ? 3.931 3.196 16.584 1.00 58.05 351 GLN A CA 1
ATOM 2115 C C . GLN A 1 351 ? 2.473 3.333 17.029 1.00 61.10 351 GLN A C 1
ATOM 2116 O O . GLN A 1 351 ? 1.631 2.532 16.641 1.00 63.08 351 GLN A O 1
ATOM 2122 N N . GLY A 1 352 ? 2.178 4.332 17.853 1.00 54.94 352 GLY A N 1
ATOM 2123 C CA . GLY A 1 352 ? 0.847 4.465 18.411 1.00 49.55 352 GLY A CA 1
ATOM 2124 C C . GLY A 1 352 ? 0.606 3.621 19.657 1.00 56.90 352 GLY A C 1
ATOM 2125 O O . GLY A 1 352 ? -0.548 3.414 20.047 1.00 64.11 352 GLY A O 1
ATOM 2126 N N . ASN A 1 353 ? 1.679 3.116 20.268 1.00 55.07 353 ASN A N 1
ATOM 2127 C CA . ASN A 1 353 ? 1.594 2.411 21.556 1.00 53.95 353 ASN A CA 1
ATOM 2128 C C . ASN A 1 353 ? 1.808 3.406 22.702 1.00 53.92 353 ASN A C 1
ATOM 2129 O O . ASN A 1 353 ? 2.916 3.516 23.270 1.00 53.13 353 ASN A O 1
ATOM 2134 N N . LEU A 1 354 ? 0.751 4.143 23.022 1.00 55.61 354 LEU A N 1
ATOM 2135 C CA . LEU A 1 354 ? 0.834 5.283 23.943 1.00 55.80 354 LEU A CA 1
ATOM 2136 C C . LEU A 1 354 ? 1.095 4.901 25.405 1.00 58.37 354 LEU A C 1
ATOM 2137 O O . LEU A 1 354 ? 1.802 5.612 26.134 1.00 59.62 354 LEU A O 1
ATOM 2142 N N . MET A 1 355 ? 0.532 3.776 25.826 1.00 56.43 355 MET A N 1
ATOM 2143 C CA . MET A 1 355 ? 0.708 3.300 27.191 1.00 58.35 355 MET A CA 1
ATOM 2144 C C . MET A 1 355 ? 2.177 2.956 27.441 1.00 56.79 355 MET A C 1
ATOM 2145 O O . MET A 1 355 ? 2.774 3.389 28.440 1.00 58.22 355 MET A O 1
ATOM 2150 N N . LEU A 1 356 ? 2.768 2.209 26.513 1.00 49.68 356 LEU A N 1
ATOM 2151 C CA . LEU A 1 356 ? 4.180 1.852 26.605 1.00 48.51 356 LEU A CA 1
ATOM 2152 C C . LEU A 1 356 ? 5.038 3.099 26.527 1.00 51.52 356 LEU A C 1
ATOM 2153 O O . LEU A 1 356 ? 5.996 3.264 27.280 1.00 56.11 356 LEU A O 1
ATOM 2158 N N . SER A 1 357 ? 4.698 3.966 25.584 1.00 52.27 357 SER A N 1
ATOM 2159 C CA . SER A 1 357 ? 5.413 5.217 25.374 1.00 48.67 357 SER A CA 1
ATOM 2160 C C . SER A 1 357 ? 5.408 6.077 26.638 1.00 46.63 357 SER A C 1
ATOM 2161 O O . SER A 1 357 ? 6.428 6.655 26.992 1.00 54.19 357 SER A O 1
ATOM 2164 N N . ASN A 1 358 ? 4.257 6.162 27.313 1.00 54.34 358 ASN A N 1
ATOM 2165 C CA . ASN A 1 358 ? 4.170 6.890 28.580 1.00 53.64 358 ASN A CA 1
ATOM 2166 C C . ASN A 1 358 ? 5.042 6.301 29.684 1.00 55.29 358 ASN A C 1
ATOM 2167 O O . ASN A 1 358 ? 5.675 7.044 30.440 1.00 50.96 358 ASN A O 1
ATOM 2172 N N . GLU A 1 359 ? 5.065 4.968 29.765 1.00 51.90 359 GLU A N 1
ATOM 2173 C CA . GLU A 1 359 ? 5.875 4.255 30.751 1.00 47.85 359 GLU A CA 1
ATOM 2174 C C . GLU A 1 359 ? 7.330 4.641 30.637 1.00 45.69 359 GLU A C 1
ATOM 2175 O O . GLU A 1 359 ? 8.013 4.818 31.636 1.00 55.01 359 GLU A O 1
ATOM 2181 N N . TYR A 1 360 ? 7.791 4.822 29.410 1.00 49.03 360 TYR A N 1
ATOM 2182 C CA . TYR A 1 360 ? 9.188 5.142 29.181 1.00 38.23 360 TYR A CA 1
ATOM 2183 C C . TYR A 1 360 ? 9.511 6.638 29.294 1.00 47.49 360 TYR A C 1
ATOM 2184 O O . TYR A 1 360 ? 10.634 7.002 29.661 1.00 51.16 360 TYR A O 1
ATOM 2193 N N . TYR A 1 361 ? 8.537 7.504 29.014 1.00 44.54 361 TYR A N 1
ATOM 2194 C CA . TYR A 1 361 ? 8.721 8.934 29.304 1.00 52.43 361 TYR A CA 1
ATOM 2195 C C . TYR A 1 361 ? 8.815 9.108 30.815 1.00 47.30 361 TYR A C 1
ATOM 2196 O O . TYR A 1 361 ? 9.662 9.870 31.296 1.00 43.62 361 TYR A O 1
ATOM 2205 N N . ARG A 1 362 ? 7.979 8.369 31.552 1.00 47.69 362 ARG A N 1
ATOM 2206 C CA . ARG A 1 362 ? 7.995 8.407 33.019 1.00 51.67 362 ARG A CA 1
ATOM 2207 C C . ARG A 1 362 ? 9.337 7.967 33.544 1.00 52.25 362 ARG A C 1
ATOM 2208 O O . ARG A 1 362 ? 9.862 8.544 34.489 1.00 51.05 362 ARG A O 1
ATOM 2216 N N . MET A 1 363 ? 9.911 6.959 32.902 1.00 48.91 363 MET A N 1
ATOM 2217 C CA . MET A 1 363 ? 11.187 6.428 33.353 1.00 52.11 363 MET A CA 1
ATOM 2218 C C . MET A 1 363 ? 12.309 7.424 33.136 1.00 51.67 363 MET A C 1
ATOM 2219 O O . MET A 1 363 ? 13.198 7.565 33.983 1.00 52.13 363 MET A O 1
ATOM 2224 N N . SER A 1 364 ? 12.268 8.114 32.000 1.00 50.74 364 SER A N 1
ATOM 2225 C CA . SER A 1 364 ? 13.249 9.157 31.716 1.00 44.70 364 SER A CA 1
ATOM 2226 C C . SER A 1 364 ? 13.167 10.283 32.748 1.00 43.99 364 SER A C 1
ATOM 2227 O O . SER A 1 364 ? 14.199 10.845 33.123 1.00 46.55 364 SER A O 1
ATOM 2230 N N . ILE A 1 365 ? 11.952 10.620 33.196 1.00 48.89 365 ILE A N 1
ATOM 2231 C CA . ILE A 1 365 ? 11.784 11.663 34.214 1.00 57.53 365 ILE A CA 1
ATOM 2232 C C . ILE A 1 365 ? 12.511 11.267 35.503 1.00 54.57 365 ILE A C 1
ATOM 2233 O O . ILE A 1 365 ? 13.283 12.047 36.077 1.00 53.55 365 ILE A O 1
ATOM 2238 N N . GLU A 1 366 ? 12.231 10.049 35.948 1.00 55.81 366 GLU A N 1
ATOM 2239 C CA . GLU A 1 366 ? 12.839 9.463 37.139 1.00 64.24 366 GLU A CA 1
ATOM 2240 C C . GLU A 1 366 ? 14.359 9.425 37.048 1.00 56.90 366 GLU A C 1
ATOM 2241 O O . GLU A 1 366 ? 15.041 9.788 38.007 1.00 55.28 366 GLU A O 1
ATOM 2247 N N . ALA A 1 367 ? 14.881 8.981 35.901 1.00 48.06 367 ALA A N 1
ATOM 2248 C CA . ALA A 1 367 ? 16.327 8.923 35.704 1.00 50.96 367 ALA A CA 1
ATOM 2249 C C . ALA A 1 367 ? 16.948 10.314 35.821 1.00 50.60 367 ALA A C 1
ATOM 2250 O O . ALA A 1 367 ? 18.005 10.482 36.441 1.00 50.00 367 ALA A O 1
ATOM 2252 N N . ARG A 1 368 ? 16.281 11.299 35.223 1.00 48.84 368 ARG A N 1
ATOM 2253 C CA . ARG A 1 368 ? 16.716 12.693 35.286 1.00 51.83 368 ARG A CA 1
ATOM 2254 C C . ARG A 1 368 ? 16.762 13.151 36.745 1.00 56.29 368 ARG A C 1
ATOM 2255 O O . ARG A 1 368 ? 17.749 13.740 37.189 1.00 57.08 368 ARG A O 1
ATOM 2263 N N . ARG A 1 369 ? 15.698 12.867 37.493 1.00 52.39 369 ARG A N 1
ATOM 2264 C CA . ARG A 1 369 ? 15.666 13.202 38.914 1.00 50.87 369 ARG A CA 1
ATOM 2265 C C . ARG A 1 369 ? 16.823 12.569 39.680 1.00 53.53 369 ARG A C 1
ATOM 2266 O O . ARG A 1 369 ? 17.415 13.199 40.554 1.00 50.49 369 ARG A O 1
ATOM 2274 N N . LYS A 1 370 ? 17.164 11.336 39.331 1.00 54.58 370 LYS A N 1
ATOM 2275 C CA . LYS A 1 370 ? 18.269 10.662 39.990 1.00 56.51 370 LYS A CA 1
ATOM 2276 C C . LYS A 1 370 ? 19.614 11.296 39.665 1.00 56.38 370 LYS A C 1
ATOM 2277 O O . LYS A 1 370 ? 20.505 11.321 40.514 1.00 61.69 370 LYS A O 1
ATOM 2283 N N . ILE A 1 371 ? 19.757 11.828 38.454 1.00 56.12 371 ILE A N 1
ATOM 2284 C CA . ILE A 1 371 ? 20.968 12.567 38.101 1.00 53.82 371 ILE A CA 1
ATOM 2285 C C . ILE A 1 371 ? 21.112 13.849 38.940 1.00 54.36 371 ILE A C 1
ATOM 2286 O O . ILE A 1 371 ? 22.156 14.073 39.534 1.00 50.46 371 ILE A O 1
ATOM 2291 N N . LYS A 1 372 ? 20.073 14.682 38.998 1.00 57.08 372 LYS A N 1
ATOM 2292 C CA . LYS A 1 372 ? 20.110 15.877 39.849 1.00 56.77 372 LYS A CA 1
ATOM 2293 C C . LYS A 1 372 ? 20.368 15.546 41.321 1.00 58.33 372 LYS A C 1
ATOM 2294 O O . LYS A 1 372 ? 21.007 16.320 42.031 1.00 59.02 372 LYS A O 1
ATOM 2300 N N . LYS A 1 373 ? 19.871 14.398 41.778 1.00 58.27 373 LYS A N 1
ATOM 2301 C CA . LYS A 1 373 ? 20.045 13.992 43.174 1.00 67.18 373 LYS A CA 1
ATOM 2302 C C . LYS A 1 373 ? 21.478 13.503 43.457 1.00 79.13 373 LYS A C 1
ATOM 2303 O O . LYS A 1 373 ? 21.895 13.397 44.612 1.00 82.94 373 LYS A O 1
ATOM 2309 N N . GLY A 1 374 ? 22.229 13.218 42.396 1.00 81.21 374 GLY A N 1
ATOM 2310 C CA . GLY A 1 374 ? 23.539 12.597 42.523 1.00 87.33 374 GLY A CA 1
ATOM 2311 C C . GLY A 1 374 ? 23.471 11.139 42.969 1.00 92.86 374 GLY A C 1
ATOM 2312 O O . GLY A 1 374 ? 23.362 10.211 42.157 1.00 90.20 374 GLY A O 1
ATOM 2313 N N . ASP B 1 14 ? 42.220 61.563 57.210 1.00 107.30 14 ASP B N 1
ATOM 2314 C CA . ASP B 1 14 ? 41.588 61.125 58.453 1.00 109.23 14 ASP B CA 1
ATOM 2315 C C . ASP B 1 14 ? 40.090 61.421 58.443 1.00 102.63 14 ASP B C 1
ATOM 2316 O O . ASP B 1 14 ? 39.265 60.505 58.431 1.00 96.78 14 ASP B O 1
ATOM 2321 N N . LEU B 1 15 ? 39.750 62.708 58.460 1.00 101.93 15 LEU B N 1
ATOM 2322 C CA . LEU B 1 15 ? 38.364 63.142 58.314 1.00 98.28 15 LEU B CA 1
ATOM 2323 C C . LEU B 1 15 ? 37.826 62.744 56.941 1.00 93.54 15 LEU B C 1
ATOM 2324 O O . LEU B 1 15 ? 36.674 62.309 56.817 1.00 96.38 15 LEU B O 1
ATOM 2329 N N . VAL B 1 16 ? 38.664 62.891 55.916 1.00 85.40 16 VAL B N 1
ATOM 2330 C CA . VAL B 1 16 ? 38.316 62.420 54.585 1.00 86.41 16 VAL B CA 1
ATOM 2331 C C . VAL B 1 16 ? 38.078 60.920 54.648 1.00 82.43 16 VAL B C 1
ATOM 2332 O O . VAL B 1 16 ? 37.099 60.417 54.111 1.00 84.02 16 VAL B O 1
ATOM 2336 N N . THR B 1 17 ? 38.964 60.220 55.347 1.00 86.79 17 THR B N 1
ATOM 2337 C CA . THR B 1 17 ? 38.862 58.774 55.506 1.00 86.58 17 THR B CA 1
ATOM 2338 C C . THR B 1 17 ? 37.555 58.388 56.192 1.00 83.20 17 THR B C 1
ATOM 2339 O O . THR B 1 17 ? 36.903 57.407 55.804 1.00 75.79 17 THR B O 1
ATOM 2343 N N . LYS B 1 18 ? 37.155 59.175 57.188 1.00 87.52 18 LYS B N 1
ATOM 2344 C CA . LYS B 1 18 ? 35.910 58.889 57.891 1.00 90.25 18 LYS B CA 1
ATOM 2345 C C . LYS B 1 18 ? 34.710 59.058 56.965 1.00 86.08 18 LYS B C 1
ATOM 2346 O O . LYS B 1 18 ? 33.768 58.265 56.992 1.00 89.45 18 LYS B O 1
ATOM 2352 N N . LYS B 1 19 ? 34.764 60.091 56.134 1.00 82.06 19 LYS B N 1
ATOM 2353 C CA . LYS B 1 19 ? 33.703 60.359 55.170 1.00 79.89 19 LYS B CA 1
ATOM 2354 C C . LYS B 1 19 ? 33.638 59.211 54.168 1.00 73.60 19 LYS B C 1
ATOM 2355 O O . LYS B 1 19 ? 32.556 58.762 53.770 1.00 73.20 19 LYS B O 1
ATOM 2361 N N . LEU B 1 20 ? 34.813 58.728 53.779 1.00 65.22 20 LEU B N 1
ATOM 2362 C CA . LEU B 1 20 ? 34.917 57.614 52.849 1.00 61.30 20 LEU B CA 1
ATOM 2363 C C . LEU B 1 20 ? 34.324 56.345 53.452 1.00 63.60 20 LEU B C 1
ATOM 2364 O O . LEU B 1 20 ? 33.722 55.527 52.749 1.00 60.15 20 LEU B O 1
ATOM 2369 N N . ASN B 1 21 ? 34.492 56.181 54.760 1.00 73.20 21 ASN B N 1
ATOM 2370 C CA . ASN B 1 21 ? 33.946 55.010 55.444 1.00 79.83 21 ASN B CA 1
ATOM 2371 C C . ASN B 1 21 ? 32.421 54.970 55.408 1.00 74.25 21 ASN B C 1
ATOM 2372 O O . ASN B 1 21 ? 31.830 53.920 55.185 1.00 67.44 21 ASN B O 1
ATOM 2377 N N . GLU B 1 22 ? 31.800 56.126 55.625 1.00 73.74 22 GLU B N 1
ATOM 2378 C CA . GLU B 1 22 ? 30.347 56.250 55.646 1.00 78.87 22 GLU B CA 1
ATOM 2379 C C . GLU B 1 22 ? 29.766 56.040 54.252 1.00 78.42 22 GLU B C 1
ATOM 2380 O O . GLU B 1 22 ? 28.700 55.439 54.089 1.00 79.56 22 GLU B O 1
ATOM 2386 N N . TRP B 1 23 ? 30.475 56.547 53.248 1.00 77.89 23 TRP B N 1
ATOM 2387 C CA . TRP B 1 23 ? 30.093 56.347 51.858 1.00 68.63 23 TRP B CA 1
ATOM 2388 C C . TRP B 1 23 ? 30.094 54.860 51.542 1.00 67.60 23 TRP B C 1
ATOM 2389 O O . TRP B 1 23 ? 29.159 54.346 50.940 1.00 70.53 23 TRP B O 1
ATOM 2400 N N . TYR B 1 24 ? 31.147 54.171 51.963 1.00 66.27 24 TYR B N 1
ATOM 2401 C CA . TYR B 1 24 ? 31.236 52.730 51.780 1.00 62.39 24 TYR B CA 1
ATOM 2402 C C . TYR B 1 24 ? 30.056 52.021 52.446 1.00 59.37 24 TYR B C 1
ATOM 2403 O O . TYR B 1 24 ? 29.480 51.097 51.882 1.00 52.66 24 TYR B O 1
ATOM 2412 N N . THR B 1 25 ? 29.698 52.466 53.644 1.00 69.52 25 THR B N 1
ATOM 2413 C CA . THR B 1 25 ? 28.623 51.837 54.400 1.00 73.47 25 THR B CA 1
ATOM 2414 C C . THR B 1 25 ? 27.268 51.998 53.720 1.00 72.84 25 THR B C 1
ATOM 2415 O O . THR B 1 25 ? 26.491 51.045 53.626 1.00 73.82 25 THR B O 1
ATOM 2419 N N . SER B 1 26 ? 26.994 53.205 53.244 1.00 72.34 26 SER B N 1
ATOM 2420 C CA . SER B 1 26 ? 25.749 53.481 52.542 1.00 79.36 26 SER B CA 1
ATOM 2421 C C . SER B 1 26 ? 25.632 52.644 51.268 1.00 79.63 26 SER B C 1
ATOM 2422 O O . SER B 1 26 ? 24.528 52.271 50.869 1.00 87.23 26 SER B O 1
ATOM 2425 N N . ILE B 1 27 ? 26.766 52.339 50.639 1.00 71.08 27 ILE B N 1
ATOM 2426 C CA . ILE B 1 27 ? 26.763 51.461 49.474 1.00 65.37 27 ILE B CA 1
ATOM 2427 C C . ILE B 1 27 ? 26.420 50.013 49.842 1.00 69.76 27 ILE B C 1
ATOM 2428 O O . ILE B 1 27 ? 25.654 49.354 49.133 1.00 74.99 27 ILE B O 1
ATOM 2433 N N . LYS B 1 28 ? 27.000 49.504 50.928 1.00 68.58 28 LYS B N 1
ATOM 2434 C CA . LYS B 1 28 ? 26.760 48.110 51.320 1.00 73.37 28 LYS B CA 1
ATOM 2435 C C . LYS B 1 28 ? 25.328 47.933 51.828 1.00 75.45 28 LYS B C 1
ATOM 2436 O O . LYS B 1 28 ? 24.723 46.878 51.660 1.00 73.26 28 LYS B O 1
ATOM 2442 N N . ASN B 1 29 ? 24.793 48.982 52.444 1.00 80.81 29 ASN B N 1
ATOM 2443 C CA . ASN B 1 29 ? 23.408 48.985 52.904 1.00 91.75 29 ASN B CA 1
ATOM 2444 C C . ASN B 1 29 ? 22.425 49.412 51.811 1.00 90.17 29 ASN B C 1
ATOM 2445 O O . ASN B 1 29 ? 21.275 49.748 52.096 1.00 88.96 29 ASN B O 1
ATOM 2450 N N . ASP B 1 30 ? 22.899 49.406 50.567 1.00 86.57 30 ASP B N 1
ATOM 2451 C CA . ASP B 1 30 ? 22.071 49.676 49.393 1.00 90.99 30 ASP B CA 1
ATOM 2452 C C . ASP B 1 30 ? 21.323 51.017 49.447 1.00 97.03 30 ASP B C 1
ATOM 2453 O O . ASP B 1 30 ? 20.271 51.184 48.826 1.00 97.14 30 ASP B O 1
ATOM 2458 N N . GLN B 1 31 ? 21.876 51.971 50.188 1.00 95.21 31 GLN B N 1
ATOM 2459 C CA . GLN B 1 31 ? 21.300 53.306 50.276 1.00 93.75 31 GLN B CA 1
ATOM 2460 C C . GLN B 1 31 ? 21.782 54.175 49.109 1.00 88.61 31 GLN B C 1
ATOM 2461 O O . GLN B 1 31 ? 22.639 55.049 49.271 1.00 87.05 31 GLN B O 1
ATOM 2467 N N . VAL B 1 32 ? 21.214 53.913 47.934 1.00 85.32 32 VAL B N 1
ATOM 2468 C CA . VAL B 1 32 ? 21.627 54.536 46.677 1.00 80.97 32 VAL B CA 1
ATOM 2469 C C . VAL B 1 32 ? 21.637 56.055 46.711 1.00 89.21 32 VAL B C 1
ATOM 2470 O O . VAL B 1 32 ? 22.588 56.684 46.244 1.00 92.61 32 VAL B O 1
ATOM 2474 N N . GLU B 1 33 ? 20.581 56.643 47.262 1.00 93.88 33 GLU B N 1
ATOM 2475 C CA . GLU B 1 33 ? 20.464 58.093 47.302 1.00 100.02 33 GLU B CA 1
ATOM 2476 C C . GLU B 1 33 ? 21.460 58.697 48.288 1.00 101.30 33 GLU B C 1
ATOM 2477 O O . GLU B 1 33 ? 22.173 59.648 47.957 1.00 103.80 33 GLU B O 1
ATOM 2483 N N . GLN B 1 34 ? 21.511 58.134 49.492 1.00 99.26 34 GLN B N 1
ATOM 2484 C CA . GLN B 1 34 ? 22.470 58.562 50.510 1.00 98.21 34 GLN B CA 1
ATOM 2485 C C . GLN B 1 34 ? 23.912 58.509 49.991 1.00 91.87 34 GLN B C 1
ATOM 2486 O O . GLN B 1 34 ? 24.701 59.426 50.224 1.00 88.66 34 GLN B O 1
ATOM 2492 N N . ALA B 1 35 ? 24.239 57.437 49.270 1.00 86.20 35 ALA B N 1
ATOM 2493 C CA . ALA B 1 35 ? 25.594 57.230 48.758 1.00 79.31 35 ALA B CA 1
ATOM 2494 C C . ALA B 1 35 ? 25.985 58.325 47.778 1.00 82.80 35 ALA B C 1
ATOM 2495 O O . ALA B 1 35 ? 27.088 58.873 47.839 1.00 84.46 35 ALA B O 1
ATOM 2497 N N . GLU B 1 36 ? 25.067 58.644 46.878 1.00 87.20 36 GLU B N 1
ATOM 2498 C CA . GLU B 1 36 ? 25.346 59.608 45.832 1.00 87.11 36 GLU B CA 1
ATOM 2499 C C . GLU B 1 36 ? 25.601 60.990 46.429 1.00 79.09 36 GLU B C 1
ATOM 2500 O O . GLU B 1 36 ? 26.419 61.757 45.921 1.00 75.42 36 GLU B O 1
ATOM 2506 N N . ILE B 1 37 ? 24.916 61.292 47.526 1.00 76.82 37 ILE B N 1
ATOM 2507 C CA . ILE B 1 37 ? 25.104 62.564 48.206 1.00 77.76 37 ILE B CA 1
ATOM 2508 C C . ILE B 1 37 ? 26.479 62.616 48.876 1.00 86.38 37 ILE B C 1
ATOM 2509 O O . ILE B 1 37 ? 27.203 63.610 48.751 1.00 87.92 37 ILE B O 1
ATOM 2514 N N . ILE B 1 38 ? 26.845 61.542 49.572 1.00 87.35 38 ILE B N 1
ATOM 2515 C CA . ILE B 1 38 ? 28.141 61.497 50.244 1.00 84.87 38 ILE B CA 1
ATOM 2516 C C . ILE B 1 38 ? 29.279 61.593 49.232 1.00 75.13 38 ILE B C 1
ATOM 2517 O O . ILE B 1 38 ? 30.267 62.296 49.461 1.00 82.89 38 ILE B O 1
ATOM 2522 N N . LYS B 1 39 ? 29.116 60.903 48.107 1.00 66.52 39 LYS B N 1
ATOM 2523 C CA . LYS B 1 39 ? 30.079 60.946 47.004 1.00 70.95 39 LYS B CA 1
ATOM 2524 C C . LYS B 1 39 ? 30.376 62.383 46.578 1.00 80.35 39 LYS B C 1
ATOM 2525 O O . LYS B 1 39 ? 31.539 62.761 46.417 1.00 80.75 39 LYS B O 1
ATOM 2531 N N . THR B 1 40 ? 29.324 63.184 46.417 1.00 85.85 40 THR B N 1
ATOM 2532 C CA . THR B 1 40 ? 29.493 64.589 46.066 1.00 92.68 40 THR B CA 1
ATOM 2533 C C . THR B 1 40 ? 30.129 65.388 47.206 1.00 89.00 40 THR B C 1
ATOM 2534 O O . THR B 1 40 ? 30.987 66.244 46.967 1.00 89.04 40 THR B O 1
ATOM 2538 N N . GLU B 1 41 ? 29.706 65.115 48.438 1.00 86.50 41 GLU B N 1
ATOM 2539 C CA . GLU B 1 41 ? 30.303 65.763 49.608 1.00 92.06 41 GLU B CA 1
ATOM 2540 C C . GLU B 1 41 ? 31.799 65.446 49.664 1.00 87.78 41 GLU B C 1
ATOM 2541 O O . GLU B 1 41 ? 32.636 66.346 49.749 1.00 87.91 41 GLU B O 1
ATOM 2547 N N . VAL B 1 42 ? 32.121 64.158 49.599 1.00 79.07 42 VAL B N 1
ATOM 2548 C CA . VAL B 1 42 ? 33.508 63.700 49.574 1.00 81.17 42 VAL B CA 1
ATOM 2549 C C . VAL B 1 42 ? 34.319 64.378 48.464 1.00 77.88 42 VAL B C 1
ATOM 2550 O O . VAL B 1 42 ? 35.402 64.913 48.712 1.00 79.67 42 VAL B O 1
ATOM 2554 N N . GLU B 1 43 ? 33.778 64.374 47.250 1.00 79.29 43 GLU B N 1
ATOM 2555 C CA . GLU B 1 43 ? 34.504 64.875 46.077 1.00 85.05 43 GLU B CA 1
ATOM 2556 C C . GLU B 1 43 ? 34.882 66.361 46.111 1.00 87.14 43 GLU B C 1
ATOM 2557 O O . GLU B 1 43 ? 35.856 66.768 45.481 1.00 96.70 43 GLU B O 1
ATOM 2563 N N . LYS B 1 44 ? 34.129 67.166 46.851 1.00 85.67 44 LYS B N 1
ATOM 2564 C CA . LYS B 1 44 ? 34.499 68.570 47.032 1.00 102.00 44 LYS B CA 1
ATOM 2565 C C . LYS B 1 44 ? 35.749 68.679 47.900 1.00 105.80 44 LYS B C 1
ATOM 2566 O O . LYS B 1 44 ? 36.571 69.578 47.721 1.00 112.17 44 LYS B O 1
ATOM 2572 N N . GLU B 1 45 ? 35.887 67.745 48.836 1.00 100.32 45 GLU B N 1
ATOM 2573 C CA . GLU B 1 45 ? 36.961 67.790 49.817 1.00 93.28 45 GLU B CA 1
ATOM 2574 C C . GLU B 1 45 ? 38.302 67.385 49.213 1.00 84.58 45 GLU B C 1
ATOM 2575 O O . GLU B 1 45 ? 39.358 67.742 49.736 1.00 77.21 45 GLU B O 1
ATOM 2581 N N . LEU B 1 46 ? 38.240 66.652 48.103 1.00 85.34 46 LEU B N 1
ATOM 2582 C CA . LEU B 1 46 ? 39.419 66.155 47.394 1.00 84.27 46 LEU B CA 1
ATOM 2583 C C . LEU B 1 46 ? 40.457 67.236 47.112 1.00 87.15 46 LEU B C 1
ATOM 2584 O O . LEU B 1 46 ? 41.665 66.988 47.180 1.00 88.64 46 LEU B O 1
ATOM 2589 N N . LEU B 1 47 ? 39.973 68.435 46.802 1.00 80.62 47 LEU B N 1
ATOM 2590 C CA . LEU B 1 47 ? 40.837 69.562 46.503 1.00 81.79 47 LEU B CA 1
ATOM 2591 C C . LEU B 1 47 ? 41.772 69.886 47.656 1.00 83.13 47 LEU B C 1
ATOM 2592 O O . LEU B 1 47 ? 42.848 70.450 47.456 1.00 85.80 47 LEU B O 1
ATOM 2597 N N . ASN B 1 48 ? 41.347 69.556 48.867 1.00 82.35 48 ASN B N 1
ATOM 2598 C CA . ASN B 1 48 ? 42.172 69.774 50.047 1.00 91.77 48 ASN B CA 1
ATOM 2599 C C . ASN B 1 48 ? 42.273 68.446 50.762 1.00 97.40 48 ASN B C 1
ATOM 2600 O O . ASN B 1 48 ? 41.555 68.191 51.724 1.00 103.47 48 ASN B O 1
ATOM 2605 N N . MET B 1 49 ? 43.149 67.584 50.268 1.00 100.40 49 MET B N 1
ATOM 2606 C CA . MET B 1 49 ? 43.214 66.214 50.750 1.00 98.46 49 MET B CA 1
ATOM 2607 C C . MET B 1 49 ? 43.972 66.117 52.071 1.00 112.64 49 MET B C 1
ATOM 2608 O O . MET B 1 49 ? 43.905 65.093 52.760 1.00 116.02 49 MET B O 1
ATOM 2613 N N . GLU B 1 50 ? 44.674 67.198 52.419 1.00 111.98 50 GLU B N 1
ATOM 2614 C CA . GLU B 1 50 ? 45.639 67.206 53.522 1.00 116.33 50 GLU B CA 1
ATOM 2615 C C . GLU B 1 50 ? 46.820 66.288 53.173 1.00 123.54 50 GLU B C 1
ATOM 2616 O O . GLU B 1 50 ? 47.633 65.952 54.042 1.00 132.87 50 GLU B O 1
ATOM 2622 N N . GLU B 1 51 ? 46.883 65.890 51.897 1.00 112.36 51 GLU B N 1
ATOM 2623 C CA . GLU B 1 51 ? 47.988 65.120 51.309 1.00 104.52 51 GLU B CA 1
ATOM 2624 C C . GLU B 1 51 ? 48.100 63.671 51.780 1.00 101.78 51 GLU B C 1
ATOM 2625 O O . GLU B 1 51 ? 49.093 63.295 52.403 1.00 106.32 51 GLU B O 1
ATOM 2631 N N . ASN B 1 52 ? 47.107 62.846 51.466 1.00 99.08 52 ASN B N 1
ATOM 2632 C CA . ASN B 1 52 ? 47.194 61.434 51.831 1.00 100.04 52 ASN B CA 1
ATOM 2633 C C . ASN B 1 52 ? 47.097 60.448 50.661 1.00 96.75 52 ASN B C 1
ATOM 2634 O O . ASN B 1 52 ? 46.054 60.319 50.012 1.00 82.52 52 ASN B O 1
ATOM 2639 N N . GLN B 1 53 ? 48.204 59.752 50.421 1.00 104.19 53 GLN B N 1
ATOM 2640 C CA . GLN B 1 53 ? 48.290 58.705 49.413 1.00 109.15 53 GLN B CA 1
ATOM 2641 C C . GLN B 1 53 ? 47.151 57.693 49.530 1.00 106.54 53 GLN B C 1
ATOM 2642 O O . GLN B 1 53 ? 46.462 57.413 48.551 1.00 108.24 53 GLN B O 1
ATOM 2648 N N . ASP B 1 54 ? 46.946 57.168 50.736 1.00 101.60 54 ASP B N 1
ATOM 2649 C CA . ASP B 1 54 ? 45.997 56.079 50.959 1.00 91.90 54 ASP B CA 1
ATOM 2650 C C . ASP B 1 54 ? 44.539 56.488 50.768 1.00 68.47 54 ASP B C 1
ATOM 2651 O O . ASP B 1 54 ? 43.753 55.749 50.182 1.00 59.99 54 ASP B O 1
ATOM 2656 N N . ALA B 1 55 ? 44.192 57.675 51.253 1.00 66.52 55 ALA B N 1
ATOM 2657 C CA . ALA B 1 55 ? 42.826 58.172 51.159 1.00 64.48 55 ALA B CA 1
ATOM 2658 C C . ALA B 1 55 ? 42.373 58.339 49.698 1.00 70.25 55 ALA B C 1
ATOM 2659 O O . ALA B 1 55 ? 41.224 58.044 49.353 1.00 68.98 55 ALA B O 1
ATOM 2661 N N . LEU B 1 56 ? 43.283 58.800 48.843 1.00 70.65 56 LEU B N 1
ATOM 2662 C CA . LEU B 1 56 ? 42.987 58.946 47.418 1.00 70.90 56 LEU B CA 1
ATOM 2663 C C . LEU B 1 56 ? 42.810 57.595 46.729 1.00 63.96 56 LEU B C 1
ATOM 2664 O O . LEU B 1 56 ? 41.975 57.456 45.843 1.00 59.02 56 LEU B O 1
ATOM 2669 N N . LEU B 1 57 ? 43.604 56.607 47.128 1.00 62.59 57 LEU B N 1
ATOM 2670 C CA . LEU B 1 57 ? 43.496 55.273 46.548 1.00 61.51 57 LEU B CA 1
ATOM 2671 C C . LEU B 1 57 ? 42.190 54.653 47.032 1.00 65.21 57 LEU B C 1
ATOM 2672 O O . LEU B 1 57 ? 41.495 53.958 46.285 1.00 67.08 57 LEU B O 1
ATOM 2677 N N . TYR B 1 58 ? 41.858 54.933 48.288 1.00 63.32 58 TYR B N 1
ATOM 2678 C CA . TYR B 1 58 ? 40.621 54.466 48.887 1.00 62.31 58 TYR B CA 1
ATOM 2679 C C . TYR B 1 58 ? 39.425 55.068 48.157 1.00 61.99 58 TYR B C 1
ATOM 2680 O O . TYR B 1 58 ? 38.442 54.376 47.887 1.00 65.70 58 TYR B O 1
ATOM 2689 N N . TYR B 1 59 ? 39.511 56.357 47.839 1.00 60.33 59 TYR B N 1
ATOM 2690 C CA . TYR B 1 59 ? 38.427 57.036 47.138 1.00 57.98 59 TYR B CA 1
ATOM 2691 C C . TYR B 1 59 ? 38.190 56.374 45.793 1.00 51.99 59 TYR B C 1
ATOM 2692 O O . TYR B 1 59 ? 37.051 56.173 45.381 1.00 52.11 59 TYR B O 1
ATOM 2701 N N . GLN B 1 60 ? 39.273 56.026 45.109 1.00 57.97 60 GLN B N 1
ATOM 2702 C CA . GLN B 1 60 ? 39.151 55.439 43.779 1.00 59.25 60 GLN B CA 1
ATOM 2703 C C . GLN B 1 60 ? 38.525 54.035 43.768 1.00 56.39 60 GLN B C 1
ATOM 2704 O O . GLN B 1 60 ? 37.739 53.715 42.874 1.00 53.98 60 GLN B O 1
ATOM 2710 N N . LEU B 1 61 ? 38.853 53.222 44.771 1.00 54.66 61 LEU B N 1
ATOM 2711 C CA . LEU B 1 61 ? 38.219 51.916 44.958 1.00 47.20 61 LEU B CA 1
ATOM 2712 C C . LEU B 1 61 ? 36.726 52.038 45.290 1.00 45.22 61 LEU B C 1
ATOM 2713 O O . LEU B 1 61 ? 35.898 51.279 44.775 1.00 47.07 61 LEU B O 1
ATOM 2718 N N . LEU B 1 62 ? 36.375 52.999 46.140 1.00 49.55 62 LEU B N 1
ATOM 2719 C CA . LEU B 1 62 ? 34.968 53.241 46.446 1.00 48.68 62 LEU B CA 1
ATOM 2720 C C . LEU B 1 62 ? 34.202 53.782 45.248 1.00 56.09 62 LEU B C 1
ATOM 2721 O O . LEU B 1 62 ? 33.012 53.481 45.072 1.00 51.83 62 LEU B O 1
ATOM 2726 N N . GLU B 1 63 ? 34.875 54.572 44.415 1.00 53.63 63 GLU B N 1
ATOM 2727 C CA . GLU B 1 63 ? 34.234 55.036 43.190 1.00 60.62 63 GLU B CA 1
ATOM 2728 C C . GLU B 1 63 ? 33.863 53.814 42.333 1.00 54.18 63 GLU B C 1
ATOM 2729 O O . GLU B 1 63 ? 32.762 53.718 41.792 1.00 52.37 63 GLU B O 1
ATOM 2735 N N . PHE B 1 64 ? 34.792 52.869 42.256 1.00 48.01 64 PHE B N 1
ATOM 2736 C CA . PHE B 1 64 ? 34.576 51.608 41.577 1.00 45.82 64 PHE B CA 1
ATOM 2737 C C . PHE B 1 64 ? 33.410 50.839 42.240 1.00 56.55 64 PHE B C 1
ATOM 2738 O O . PHE B 1 64 ? 32.490 50.379 41.554 1.00 61.94 64 PHE B O 1
ATOM 2746 N N . ARG B 1 65 ? 33.448 50.711 43.569 1.00 49.32 65 ARG B N 1
ATOM 2747 C CA . ARG B 1 65 ? 32.393 50.027 44.310 1.00 47.79 65 ARG B CA 1
ATOM 2748 C C . ARG B 1 65 ? 31.039 50.701 44.070 1.00 56.40 65 ARG B C 1
ATOM 2749 O O . ARG B 1 65 ? 30.001 50.030 43.935 1.00 48.40 65 ARG B O 1
ATOM 2757 N N . HIS B 1 66 ? 31.070 52.031 44.005 1.00 50.14 66 HIS B N 1
ATOM 2758 C CA . HIS B 1 66 ? 29.871 52.842 43.805 1.00 57.28 66 HIS B CA 1
ATOM 2759 C C . HIS B 1 66 ? 29.239 52.565 42.450 1.00 56.96 66 HIS B C 1
ATOM 2760 O O . HIS B 1 66 ? 28.019 52.449 42.329 1.00 54.32 66 HIS B O 1
ATOM 2767 N N . GLU B 1 67 ? 30.081 52.477 41.425 1.00 56.86 67 GLU B N 1
ATOM 2768 C CA . GLU B 1 67 ? 29.606 52.204 40.076 1.00 55.69 67 GLU B CA 1
ATOM 2769 C C . GLU B 1 67 ? 29.099 50.769 39.955 1.00 54.68 67 GLU B C 1
ATOM 2770 O O . GLU B 1 67 ? 28.185 50.499 39.180 1.00 57.36 67 GLU B O 1
ATOM 2776 N N . ILE B 1 68 ? 29.690 49.848 40.713 1.00 50.52 68 ILE B N 1
ATOM 2777 C CA . ILE B 1 68 ? 29.148 48.493 40.770 1.00 54.02 68 ILE B CA 1
ATOM 2778 C C . ILE B 1 68 ? 27.699 48.536 41.244 1.00 56.58 68 ILE B C 1
ATOM 2779 O O . ILE B 1 68 ? 26.818 47.951 40.610 1.00 55.85 68 ILE B O 1
ATOM 2784 N N . MET B 1 69 ? 27.451 49.260 42.335 1.00 56.09 69 MET B N 1
ATOM 2785 C CA . MET B 1 69 ? 26.097 49.420 42.851 1.00 55.14 69 MET B CA 1
ATOM 2786 C C . MET B 1 69 ? 25.150 50.036 41.825 1.00 71.29 69 MET B C 1
ATOM 2787 O O . MET B 1 69 ? 24.014 49.572 41.656 1.00 79.15 69 MET B O 1
ATOM 2792 N N . LEU B 1 70 ? 25.616 51.080 41.141 1.00 66.83 70 LEU B N 1
ATOM 2793 C CA . LEU B 1 70 ? 24.776 51.782 40.166 1.00 68.68 70 LEU B CA 1
ATOM 2794 C C . LEU B 1 70 ? 24.475 50.916 38.942 1.00 68.49 70 LEU B C 1
ATOM 2795 O O . LEU B 1 70 ? 23.441 51.087 38.289 1.00 67.41 70 LEU B O 1
ATOM 2800 N N . SER B 1 71 ? 25.373 49.979 38.645 1.00 61.57 71 SER B N 1
ATOM 2801 C CA . SER B 1 71 ? 25.237 49.143 37.457 1.00 67.82 71 SER B CA 1
ATOM 2802 C C . SER B 1 71 ? 24.026 48.219 37.546 1.00 72.85 71 SER B C 1
ATOM 2803 O O . SER B 1 71 ? 23.621 47.614 36.553 1.00 75.39 71 SER B O 1
ATOM 2806 N N . TYR B 1 72 ? 23.448 48.117 38.736 1.00 72.29 72 TYR B N 1
ATOM 2807 C CA . TYR B 1 72 ? 22.250 47.315 38.934 1.00 75.99 72 TYR B CA 1
ATOM 2808 C C . TYR B 1 72 ? 20.968 48.147 38.821 1.00 84.28 72 TYR B C 1
ATOM 2809 O O . TYR B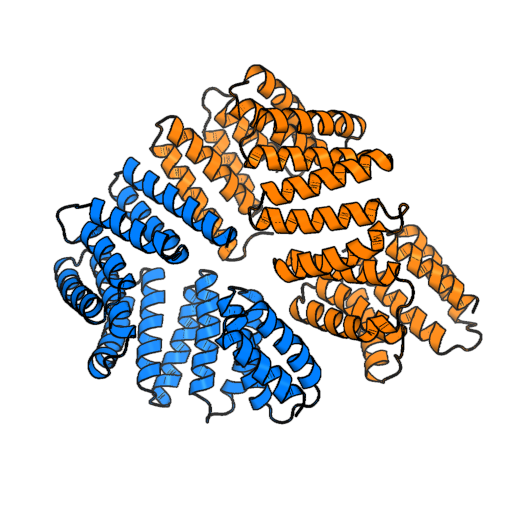 1 72 ? 20.589 48.869 39.743 1.00 90.27 72 TYR B O 1
ATOM 2818 N N . ILE B 1 78 ? 27.224 49.992 31.159 1.00 61.42 78 ILE B N 1
ATOM 2819 C CA . ILE B 1 78 ? 28.373 49.685 32.015 1.00 73.68 78 ILE B CA 1
ATOM 2820 C C . ILE B 1 78 ? 29.660 50.445 31.654 1.00 76.85 78 ILE B C 1
ATOM 2821 O O . ILE B 1 78 ? 30.746 50.095 32.125 1.00 75.61 78 ILE B O 1
ATOM 2826 N N . GLU B 1 79 ? 29.539 51.475 30.824 1.00 79.05 79 GLU B N 1
ATOM 2827 C CA . GLU B 1 79 ? 30.698 52.262 30.416 1.00 84.15 79 GLU B CA 1
ATOM 2828 C C . GLU B 1 79 ? 31.470 52.850 31.596 1.00 73.66 79 GLU B C 1
ATOM 2829 O O . GLU B 1 79 ? 32.689 52.696 31.684 1.00 71.22 79 GLU B O 1
ATOM 2835 N N . ASP B 1 80 ? 30.755 53.524 32.491 1.00 66.26 80 ASP B N 1
ATOM 2836 C CA . ASP B 1 80 ? 31.368 54.160 33.649 1.00 58.70 80 ASP B CA 1
ATOM 2837 C C . ASP B 1 80 ? 32.029 53.133 34.536 1.00 62.92 80 ASP B C 1
ATOM 2838 O O . ASP B 1 80 ? 33.127 53.353 35.044 1.00 76.72 80 ASP B O 1
ATOM 2843 N N . LEU B 1 81 ? 31.354 52.005 34.717 1.00 58.95 81 LEU B N 1
ATOM 2844 C CA . LEU B 1 81 ? 31.876 50.923 35.541 1.00 53.83 81 LEU B CA 1
ATOM 2845 C C . LEU B 1 81 ? 33.151 50.359 34.929 1.00 56.05 81 LEU B C 1
ATOM 2846 O O . LEU B 1 81 ? 34.148 50.185 35.630 1.00 57.98 81 LEU B O 1
ATOM 2851 N N . ASN B 1 82 ? 33.120 50.087 33.624 1.00 54.58 82 ASN B N 1
ATOM 2852 C CA . ASN B 1 82 ? 34.322 49.642 32.916 1.00 59.92 82 ASN B CA 1
ATOM 2853 C C . ASN B 1 82 ? 35.478 50.643 33.067 1.00 64.26 82 ASN B C 1
ATOM 2854 O O . ASN B 1 82 ? 36.622 50.253 33.301 1.00 59.44 82 ASN B O 1
ATOM 2859 N N . ASN B 1 83 ? 35.170 51.932 32.959 1.00 54.95 83 ASN B N 1
ATOM 2860 C CA . ASN B 1 83 ? 36.181 52.958 33.140 1.00 58.27 83 ASN B CA 1
ATOM 2861 C C . ASN B 1 83 ? 36.717 53.035 34.567 1.00 62.04 83 ASN B C 1
ATOM 2862 O O . ASN B 1 83 ? 37.915 53.258 34.769 1.00 59.60 83 ASN B O 1
ATOM 2867 N N . ALA B 1 84 ? 35.834 52.864 35.551 1.00 56.79 84 ALA B N 1
ATOM 2868 C CA . ALA B 1 84 ? 36.249 52.951 36.951 1.00 51.37 84 ALA B CA 1
ATOM 2869 C C . ALA B 1 84 ? 37.126 51.755 37.293 1.00 58.59 84 ALA B C 1
ATOM 2870 O O . ALA B 1 84 ? 38.092 51.869 38.057 1.00 65.19 84 ALA B O 1
ATOM 2872 N N . TYR B 1 85 ? 36.796 50.612 36.703 1.00 58.93 85 TYR B N 1
ATOM 2873 C CA . TYR B 1 85 ? 37.643 49.444 36.830 1.00 62.47 85 TYR B CA 1
ATOM 2874 C C . TYR B 1 85 ? 39.044 49.694 36.242 1.00 69.12 85 TYR B C 1
ATOM 2875 O O . TYR B 1 85 ? 40.056 49.461 36.907 1.00 70.37 85 TYR B O 1
ATOM 2884 N N . GLU B 1 86 ? 39.106 50.170 35.003 1.00 69.87 86 GLU B N 1
ATOM 2885 C CA . GLU B 1 86 ? 40.397 50.352 34.341 1.00 72.87 86 GLU B CA 1
ATOM 2886 C C . GLU B 1 86 ? 41.275 51.395 35.051 1.00 69.08 86 GLU B C 1
ATOM 2887 O O . GLU B 1 86 ? 42.505 51.303 35.033 1.00 68.53 86 GLU B O 1
ATOM 2893 N N . THR B 1 87 ? 40.641 52.375 35.687 1.00 54.64 87 THR B N 1
ATOM 2894 C CA . THR B 1 87 ? 41.375 53.292 36.547 1.00 55.97 87 THR B CA 1
ATOM 2895 C C . THR B 1 87 ? 42.094 52.553 37.702 1.00 65.34 87 THR B C 1
ATOM 2896 O O . THR B 1 87 ? 43.318 52.648 37.790 1.00 65.40 87 THR B O 1
ATOM 2900 N N . ILE B 1 88 ? 41.387 51.809 38.570 1.00 59.06 88 ILE B N 1
ATOM 2901 C CA . ILE B 1 88 ? 42.143 51.140 39.643 1.00 66.30 88 ILE B CA 1
ATOM 2902 C C . ILE B 1 88 ? 42.971 49.965 39.158 1.00 58.96 88 ILE B C 1
ATOM 2903 O O . ILE B 1 88 ? 43.991 49.654 39.763 1.00 62.57 88 ILE B O 1
ATOM 2908 N N . LYS B 1 89 ? 42.540 49.316 38.081 1.00 58.44 89 LYS B N 1
ATOM 2909 C CA . LYS B 1 89 ? 43.368 48.282 37.461 1.00 65.07 89 LYS B CA 1
ATOM 2910 C C . LYS B 1 89 ? 44.767 48.831 37.162 1.00 69.79 89 LYS B C 1
ATOM 2911 O O . LYS B 1 89 ? 45.762 48.198 37.505 1.00 75.47 89 LYS B O 1
ATOM 2917 N N . GLU B 1 90 ? 44.835 50.009 36.542 1.00 72.89 90 GLU B N 1
ATOM 2918 C CA . GLU B 1 90 ? 46.108 50.695 36.306 1.00 86.70 90 GLU B CA 1
ATOM 2919 C C . GLU B 1 90 ? 46.871 50.909 37.611 1.00 88.53 90 GLU B C 1
ATOM 2920 O O . GLU B 1 90 ? 48.046 50.539 37.726 1.00 91.83 90 GLU B O 1
ATOM 2926 N N . ILE B 1 91 ? 46.195 51.520 38.582 1.00 80.30 91 ILE B N 1
ATOM 2927 C CA . ILE B 1 91 ? 46.757 51.752 39.912 1.00 79.05 91 ILE B CA 1
ATOM 2928 C C . ILE B 1 91 ? 47.249 50.452 40.566 1.00 77.33 91 ILE B C 1
ATOM 2929 O O . ILE B 1 91 ? 48.346 50.411 41.137 1.00 79.10 91 ILE B O 1
ATOM 2934 N N . GLU B 1 92 ? 46.464 49.385 40.444 1.00 62.83 92 GLU B N 1
ATOM 2935 C CA . GLU B 1 92 ? 46.855 48.104 41.015 1.00 63.87 92 GLU B CA 1
ATOM 2936 C C . GLU B 1 92 ? 48.104 47.532 40.336 1.00 83.45 92 GLU B C 1
ATOM 2937 O O . GLU B 1 92 ? 49.058 47.144 41.015 1.00 92.20 92 GLU B O 1
ATOM 2943 N N . LYS B 1 93 ? 48.093 47.488 39.005 1.00 86.43 93 LYS B N 1
ATOM 2944 C CA . LYS B 1 93 ? 49.203 46.932 38.234 1.00 97.66 93 LYS B CA 1
ATOM 2945 C C . LYS B 1 93 ? 50.534 47.641 38.509 1.00 96.75 93 LYS B C 1
ATOM 2946 O O . LYS B 1 93 ? 51.593 47.016 38.468 1.00 96.96 93 LYS B O 1
ATOM 2952 N N . GLN B 1 94 ? 50.474 48.942 38.788 1.00 91.81 94 GLN B N 1
ATOM 2953 C CA . GLN B 1 94 ? 51.672 49.715 39.116 1.00 85.97 94 GLN B CA 1
ATOM 2954 C C . GLN B 1 94 ? 52.222 49.358 40.504 1.00 89.55 94 GLN B C 1
ATOM 2955 O O . GLN B 1 94 ? 53.344 49.734 40.854 1.00 87.76 94 GLN B O 1
ATOM 2961 N N . GLY B 1 95 ? 51.432 48.628 41.291 1.00 87.14 95 GLY B N 1
ATOM 2962 C CA . GLY B 1 95 ? 51.872 48.182 42.606 1.00 81.14 95 GLY B CA 1
ATOM 2963 C C . GLY B 1 95 ? 51.557 49.124 43.760 1.00 74.19 95 GLY B C 1
ATOM 2964 O O . GLY B 1 95 ? 52.154 49.026 44.833 1.00 75.62 95 GLY B O 1
ATOM 2965 N N . GLN B 1 96 ? 50.608 50.029 43.549 1.00 71.02 96 GLN B N 1
ATOM 2966 C CA . GLN B 1 96 ? 50.216 50.977 44.584 1.00 75.01 96 GLN B CA 1
ATOM 2967 C C . GLN B 1 96 ? 49.320 50.365 45.664 1.00 75.26 96 GLN B C 1
ATOM 2968 O O . GLN B 1 96 ? 49.194 50.931 46.753 1.00 71.13 96 GLN B O 1
ATOM 2974 N N . LEU B 1 97 ? 48.700 49.219 45.369 1.00 68.02 97 LEU B N 1
ATOM 2975 C CA . LEU B 1 97 ? 47.737 48.642 46.307 1.00 65.51 97 LEU B CA 1
ATOM 2976 C C . LEU B 1 97 ? 48.320 47.572 47.224 1.00 62.41 97 LEU B C 1
ATOM 2977 O O . LEU B 1 97 ? 48.718 46.505 46.772 1.00 73.98 97 LEU B O 1
ATOM 2982 N N . THR B 1 98 ? 48.360 47.868 48.520 1.00 62.33 98 THR B N 1
ATOM 2983 C CA . THR B 1 98 ? 48.790 46.894 49.526 1.00 70.77 98 THR B CA 1
ATOM 2984 C C . THR B 1 98 ? 47.741 46.725 50.635 1.00 71.53 98 THR B C 1
ATOM 2985 O O . THR B 1 98 ? 46.799 47.510 50.728 1.00 77.79 98 THR B O 1
ATOM 2989 N N . GLY B 1 99 ? 47.908 45.696 51.465 1.00 64.05 99 GLY B N 1
ATOM 2990 C CA . GLY B 1 99 ? 47.029 45.468 52.602 1.00 67.81 99 GLY B CA 1
ATOM 2991 C C . GLY B 1 99 ? 45.548 45.381 52.269 1.00 67.60 99 GLY B C 1
ATOM 2992 O O . GLY B 1 99 ? 45.150 44.638 51.371 1.00 70.46 99 GLY B O 1
ATOM 2993 N N . MET B 1 100 ? 44.732 46.146 52.995 1.00 62.95 100 MET B N 1
ATOM 2994 C CA . MET B 1 100 ? 43.284 46.176 52.765 1.00 61.25 100 MET B CA 1
ATOM 2995 C C . MET B 1 100 ? 42.886 46.671 51.382 1.00 59.18 100 MET B C 1
ATOM 2996 O O . MET B 1 100 ? 41.948 46.145 50.776 1.00 58.99 100 MET B O 1
ATOM 3001 N N . LEU B 1 101 ? 43.581 47.689 50.886 1.00 57.45 101 LEU B N 1
ATOM 3002 C CA . LEU B 1 101 ? 43.213 48.268 49.603 1.00 49.41 101 LEU B CA 1
ATOM 3003 C C . LEU B 1 101 ? 43.349 47.223 48.492 1.00 53.98 101 LEU B C 1
ATOM 3004 O O . LEU B 1 101 ? 42.503 47.138 47.593 1.00 51.97 101 LEU B O 1
ATOM 3009 N N . GLU B 1 102 ? 44.393 46.402 48.590 1.00 54.13 102 GLU B N 1
ATOM 3010 C CA . GLU B 1 102 ? 44.582 45.299 47.665 1.00 58.76 102 GLU B CA 1
ATOM 3011 C C . GLU B 1 102 ? 43.470 44.251 47.823 1.00 59.14 102 GLU B C 1
ATOM 3012 O O . GLU B 1 102 ? 42.943 43.731 46.825 1.00 45.84 102 GLU B O 1
ATOM 3018 N N . TYR B 1 103 ? 43.095 43.959 49.066 1.00 57.25 103 TYR B N 1
ATOM 3019 C CA . TYR B 1 103 ? 41.955 43.077 49.291 1.00 55.61 103 TYR B CA 1
ATOM 3020 C C . TYR B 1 103 ? 40.711 43.626 48.584 1.00 44.90 103 TYR B C 1
ATOM 3021 O O . TYR B 1 103 ? 40.104 42.936 47.760 1.00 40.43 103 TYR B O 1
ATOM 3030 N N . TYR B 1 104 ? 40.340 44.861 48.918 1.00 47.96 104 TYR B N 1
ATOM 3031 C CA . TYR B 1 104 ? 39.205 45.541 48.283 1.00 46.59 104 TYR B CA 1
ATOM 3032 C C . TYR B 1 104 ? 39.249 45.459 46.762 1.00 51.41 104 TYR B C 1
ATOM 3033 O O . TYR B 1 104 ? 38.218 45.283 46.123 1.00 49.42 104 TYR B O 1
ATOM 3042 N N . PHE B 1 105 ? 40.442 45.578 46.179 1.00 55.47 105 PHE B N 1
ATOM 3043 C CA . PHE B 1 105 ? 40.549 45.546 44.725 1.00 49.89 105 PHE B CA 1
ATOM 3044 C C . PHE B 1 105 ? 40.036 44.241 44.122 1.00 43.29 105 PHE B C 1
ATOM 3045 O O . PHE B 1 105 ? 39.201 44.247 43.213 1.00 45.13 105 PHE B O 1
ATOM 3053 N N . TYR B 1 106 ? 40.558 43.129 44.623 1.00 49.59 106 TYR B N 1
ATOM 3054 C CA . TYR B 1 106 ? 40.189 41.816 44.120 1.00 49.78 106 TYR B CA 1
ATOM 3055 C C . TYR B 1 106 ? 38.745 41.450 44.476 1.00 49.27 106 TYR B C 1
ATOM 3056 O O . TYR B 1 106 ? 38.030 40.848 43.676 1.00 53.96 106 TYR B O 1
ATOM 3065 N N . PHE B 1 107 ? 38.318 41.851 45.668 1.00 46.94 107 PHE B N 1
ATOM 3066 C CA . PHE B 1 107 ? 36.945 41.664 46.111 1.00 48.30 107 PHE B CA 1
ATOM 3067 C C . PHE B 1 107 ? 35.977 42.403 45.176 1.00 53.52 107 PHE B C 1
ATOM 3068 O O . PHE B 1 107 ? 35.018 41.810 44.646 1.00 50.92 107 PHE B O 1
ATOM 3076 N N . PHE B 1 108 ? 36.228 43.699 44.987 1.00 41.73 108 PHE B N 1
ATOM 3077 C CA . PHE B 1 108 ? 35.390 44.528 44.124 1.00 38.03 108 PHE B CA 1
ATOM 3078 C C . PHE B 1 108 ? 35.474 44.041 42.680 1.00 38.76 108 PHE B C 1
ATOM 3079 O O . PHE B 1 108 ? 34.471 44.020 41.968 1.00 44.18 108 PHE B O 1
ATOM 3087 N N . LYS B 1 109 ? 36.667 43.630 42.256 1.00 44.20 109 LYS B N 1
ATOM 3088 C CA . LYS B 1 109 ? 36.835 43.048 40.924 1.00 52.35 109 LYS B CA 1
ATOM 3089 C C . LYS B 1 109 ? 35.955 41.817 40.723 1.00 49.74 109 LYS B C 1
ATOM 3090 O O . LYS B 1 109 ? 35.351 41.639 39.666 1.00 48.00 109 LYS B O 1
ATOM 3096 N N . GLY B 1 110 ? 35.898 40.965 41.741 1.00 47.87 110 GLY B N 1
ATOM 3097 C CA . GLY B 1 110 ? 35.006 39.823 41.722 1.00 43.86 110 GLY B CA 1
ATOM 3098 C C . GLY B 1 110 ? 33.559 40.237 41.522 1.00 42.90 110 GLY B C 1
ATOM 3099 O O . GLY B 1 110 ? 32.881 39.694 40.650 1.00 48.33 110 GLY B O 1
ATOM 3100 N N . MET B 1 111 ? 33.080 41.199 42.315 1.00 41.65 111 MET B N 1
ATOM 3101 C CA . MET B 1 111 ? 31.717 41.712 42.137 1.00 40.43 111 MET B CA 1
ATOM 3102 C C . MET B 1 111 ? 31.538 42.282 40.734 1.00 50.89 111 MET B C 1
ATOM 3103 O O . MET B 1 111 ? 30.484 42.114 40.122 1.00 57.97 111 MET B O 1
ATOM 3108 N N . TYR B 1 112 ? 32.582 42.943 40.229 1.00 46.57 112 TYR B N 1
ATOM 3109 C CA . TYR B 1 112 ? 32.562 43.538 38.893 1.00 48.25 112 TYR B CA 1
ATOM 3110 C C . TYR B 1 112 ? 32.493 42.482 37.788 1.00 51.80 112 TYR B C 1
ATOM 3111 O O . TYR B 1 112 ? 31.690 42.604 36.856 1.00 56.36 112 TYR B O 1
ATOM 3120 N N . GLU B 1 113 ? 33.324 41.448 37.882 1.00 51.39 113 GLU B N 1
ATOM 3121 C CA . GLU B 1 113 ? 33.277 40.381 36.884 1.00 54.94 113 GLU B CA 1
ATOM 3122 C C . GLU B 1 113 ? 31.946 39.624 36.959 1.00 58.91 113 GLU B C 1
ATOM 3123 O O . GLU B 1 113 ? 31.416 39.177 35.937 1.00 57.86 113 GLU B O 1
ATOM 3129 N N . PHE B 1 114 ? 31.386 39.507 38.159 1.00 56.08 114 PHE B N 1
ATOM 3130 C CA . PHE B 1 114 ? 30.095 38.834 38.299 1.00 57.77 114 PHE B CA 1
ATOM 3131 C C . PHE B 1 114 ? 28.999 39.594 37.554 1.00 60.98 114 PHE B C 1
ATOM 3132 O O . PHE B 1 114 ? 28.238 39.010 36.782 1.00 61.96 114 PHE B O 1
ATOM 3140 N N . ARG B 1 115 ? 28.934 40.899 37.794 1.00 59.88 115 ARG B N 1
ATOM 3141 C CA . ARG B 1 115 ? 28.021 41.787 37.084 1.00 56.06 115 ARG B CA 1
ATOM 3142 C C . ARG B 1 115 ? 28.133 41.636 35.555 1.00 56.46 115 ARG B C 1
ATOM 3143 O O . ARG B 1 115 ? 27.120 41.666 34.844 1.00 61.01 115 ARG B O 1
ATOM 3151 N N . ARG B 1 116 ? 29.349 41.454 35.045 1.00 46.63 116 ARG B N 1
ATOM 3152 C CA . ARG B 1 116 ? 29.517 41.299 33.596 1.00 58.02 116 ARG B CA 1
ATOM 3153 C C . ARG B 1 116 ? 29.349 39.846 33.147 1.00 69.26 116 ARG B C 1
ATOM 3154 O O . ARG B 1 116 ? 29.489 39.530 31.961 1.00 67.86 116 ARG B O 1
ATOM 3162 N N . LYS B 1 117 ? 29.043 38.977 34.106 1.00 67.76 117 LYS B N 1
ATOM 3163 C CA . LYS B 1 117 ? 28.952 37.542 33.870 1.00 72.74 117 LYS B CA 1
ATOM 3164 C C . LYS B 1 117 ? 30.257 36.951 33.335 1.00 69.95 117 LYS B C 1
ATOM 3165 O O . LYS B 1 117 ? 30.248 35.951 32.622 1.00 74.02 117 LYS B O 1
ATOM 3171 N N . GLU B 1 118 ? 31.375 37.578 33.685 1.00 70.50 118 GLU B N 1
ATOM 3172 C CA . GLU B 1 118 ? 32.688 36.987 33.463 1.00 73.96 118 GLU B CA 1
ATOM 3173 C C . GLU B 1 118 ? 32.951 36.083 34.659 1.00 70.86 118 GLU B C 1
ATOM 3174 O O . GLU B 1 118 ? 33.625 36.466 35.624 1.00 62.22 118 GLU B O 1
ATOM 3180 N N . LEU B 1 119 ? 32.398 34.878 34.587 1.00 72.70 119 LEU B N 1
ATOM 3181 C CA . LEU B 1 119 ? 32.263 34.020 35.756 1.00 68.30 119 LEU B CA 1
ATOM 3182 C C . LEU B 1 119 ? 33.576 33.408 36.225 1.00 65.24 119 LEU B C 1
ATOM 3183 O O . LEU B 1 119 ? 33.823 33.311 37.426 1.00 65.72 119 LEU B O 1
ATOM 3188 N N . ILE B 1 120 ? 34.415 33.021 35.272 1.00 66.08 120 ILE B N 1
ATOM 3189 C CA . ILE B 1 120 ? 35.727 32.463 35.565 1.00 77.07 120 ILE B CA 1
ATOM 3190 C C . ILE B 1 120 ? 36.610 33.499 36.253 1.00 71.08 120 ILE B C 1
ATOM 3191 O O . ILE B 1 120 ? 37.242 33.211 37.273 1.00 69.79 120 ILE B O 1
ATOM 3196 N N . SER B 1 121 ? 36.655 34.703 35.692 1.00 62.86 121 SER B N 1
ATOM 3197 C CA . SER B 1 121 ? 37.482 35.753 36.268 1.00 68.13 121 SER B CA 1
ATOM 3198 C C . SER B 1 121 ? 36.922 36.225 37.599 1.00 64.84 121 SER B C 1
ATOM 3199 O O . SER B 1 121 ? 37.687 36.608 38.484 1.00 71.88 121 SER B O 1
ATOM 3202 N N . ALA B 1 122 ? 35.598 36.174 37.754 1.00 52.31 122 ALA B N 1
ATOM 3203 C CA . ALA B 1 122 ? 34.993 36.522 39.038 1.00 48.38 122 ALA B CA 1
ATOM 3204 C C . ALA B 1 122 ? 35.486 35.586 40.141 1.00 53.39 122 ALA B C 1
ATOM 3205 O O . ALA B 1 122 ? 35.895 36.032 41.222 1.00 53.97 122 ALA B O 1
ATOM 3207 N N . ILE B 1 123 ? 35.455 34.291 39.851 1.00 48.65 123 ILE B N 1
ATOM 3208 C CA . ILE B 1 123 ? 35.898 33.273 40.796 1.00 51.60 123 ILE B CA 1
ATOM 3209 C C . ILE B 1 123 ? 37.392 33.432 41.058 1.00 48.68 123 ILE B C 1
ATOM 3210 O O . ILE B 1 123 ? 37.836 33.352 42.202 1.00 58.28 123 ILE B O 1
ATOM 3215 N N . SER B 1 124 ? 38.163 33.672 39.998 1.00 49.83 124 SER B N 1
ATOM 3216 C CA . SER B 1 124 ? 39.605 33.925 40.133 1.00 61.08 124 SER B CA 1
ATOM 3217 C C . SER B 1 124 ? 39.896 35.100 41.058 1.00 59.97 124 SER B C 1
ATOM 3218 O O . SER B 1 124 ? 40.727 34.995 41.954 1.00 59.09 124 SER B O 1
ATOM 3221 N N . ALA B 1 125 ? 39.200 36.215 40.847 1.00 54.31 125 ALA B N 1
ATOM 3222 C CA . ALA B 1 125 ? 39.452 37.405 41.648 1.00 56.48 125 ALA B CA 1
ATOM 3223 C C . ALA B 1 125 ? 39.034 37.197 43.112 1.00 54.30 125 ALA B C 1
ATOM 3224 O O . ALA B 1 125 ? 39.762 37.577 44.032 1.00 49.12 125 ALA B O 1
ATOM 3226 N N . TYR B 1 126 ? 37.878 36.572 43.323 1.00 46.48 126 TYR B N 1
ATOM 3227 C CA . TYR B 1 126 ? 37.434 36.243 44.675 1.00 42.74 126 TYR B CA 1
ATOM 3228 C C . TYR B 1 126 ? 38.425 35.307 45.367 1.00 52.24 126 TYR B C 1
ATOM 3229 O O . TYR B 1 126 ? 38.630 35.400 46.584 1.00 53.75 126 TYR B O 1
ATOM 3238 N N . ARG B 1 127 ? 39.045 34.416 44.593 1.00 54.39 127 ARG B N 1
ATOM 3239 C CA . ARG B 1 127 ? 40.063 33.515 45.137 1.00 66.37 127 ARG B CA 1
ATOM 3240 C C . ARG B 1 127 ? 41.245 34.312 45.701 1.00 65.53 127 ARG B C 1
ATOM 3241 O O . ARG B 1 127 ? 41.664 34.093 46.839 1.00 69.26 127 ARG B O 1
ATOM 3249 N N . ILE B 1 128 ? 41.765 35.246 44.905 1.00 58.77 128 ILE B N 1
ATOM 3250 C CA . ILE B 1 128 ? 42.899 36.069 45.315 1.00 63.42 128 ILE B CA 1
ATOM 3251 C C . ILE B 1 128 ? 42.549 36.890 46.553 1.00 66.26 128 ILE B C 1
ATOM 3252 O O . ILE B 1 128 ? 43.314 36.929 47.525 1.00 65.95 128 ILE B O 1
ATOM 3257 N N . ALA B 1 129 ? 41.374 37.516 46.514 1.00 59.57 129 ALA B N 1
ATOM 3258 C CA . ALA B 1 129 ? 40.854 38.277 47.644 1.00 55.15 129 ALA B CA 1
ATOM 3259 C C . ALA B 1 129 ? 40.819 37.428 48.911 1.00 62.20 129 ALA B C 1
ATOM 3260 O O . ALA B 1 129 ? 41.184 37.902 49.990 1.00 62.40 129 ALA B O 1
ATOM 3262 N N . GLU B 1 130 ? 40.388 36.173 48.770 1.00 62.07 130 GLU B N 1
ATOM 3263 C CA . GLU B 1 130 ? 40.367 35.243 49.892 1.00 59.35 130 GLU B CA 1
ATOM 3264 C C . GLU B 1 130 ? 41.745 35.046 50.536 1.00 64.78 130 GLU B C 1
ATOM 3265 O O . GLU B 1 130 ? 41.860 35.022 51.761 1.00 73.27 130 GLU B O 1
ATOM 3271 N N . SER B 1 131 ? 42.785 34.914 49.716 1.00 61.22 131 SER B N 1
ATOM 3272 C CA . SER B 1 131 ? 44.156 34.749 50.224 1.00 62.08 131 SER B CA 1
ATOM 3273 C C . SER B 1 131 ? 44.617 35.959 51.050 1.00 67.26 131 SER B C 1
ATOM 3274 O O . SER B 1 131 ? 45.604 35.889 51.790 1.00 72.86 131 SER B O 1
ATOM 3277 N N . LYS B 1 132 ? 43.898 37.068 50.929 1.00 63.48 132 LYS B N 1
ATOM 3278 C CA . LYS B 1 132 ? 44.258 38.272 51.660 1.00 71.00 132 LYS B CA 1
ATOM 3279 C C . LYS B 1 132 ? 43.285 38.579 52.800 1.00 71.34 132 LYS B C 1
ATOM 3280 O O . LYS B 1 132 ? 43.369 39.631 53.429 1.00 68.10 132 LYS B O 1
ATOM 3286 N N . LEU B 1 133 ? 42.386 37.634 53.074 1.00 74.01 133 LEU B N 1
ATOM 3287 C CA . LEU B 1 133 ? 41.397 37.771 54.146 1.00 72.89 133 LEU B CA 1
ATOM 3288 C C . LEU B 1 133 ? 42.006 38.051 55.519 1.00 71.05 133 LEU B C 1
ATOM 3289 O O . LEU B 1 133 ? 41.321 38.527 56.418 1.00 75.72 133 LEU B O 1
ATOM 3294 N N . SER B 1 134 ? 43.283 37.734 55.684 1.00 72.58 134 SER B N 1
ATOM 3295 C CA . SER B 1 134 ? 43.989 38.057 56.917 1.00 85.21 134 SER B CA 1
ATOM 3296 C C . SER B 1 134 ? 44.094 39.579 57.127 1.00 88.46 134 SER B C 1
ATOM 3297 O O . SER B 1 134 ? 44.196 40.047 58.261 1.00 96.00 134 SER B O 1
ATOM 3300 N N . GLU B 1 135 ? 44.071 40.344 56.037 1.00 79.56 135 GLU B N 1
ATOM 3301 C CA . GLU B 1 135 ? 44.020 41.805 56.121 1.00 80.70 135 GLU B CA 1
ATOM 3302 C C . GLU B 1 135 ? 42.742 42.274 56.803 1.00 82.04 135 GLU B C 1
ATOM 3303 O O . GLU B 1 135 ? 42.729 43.297 57.486 1.00 87.55 135 GLU B O 1
ATOM 3309 N N . VAL B 1 136 ? 41.664 41.527 56.595 1.00 79.68 136 VAL B N 1
ATOM 3310 C CA . VAL B 1 136 ? 40.356 41.909 57.104 1.00 78.59 136 VAL B CA 1
ATOM 3311 C C . VAL B 1 136 ? 40.207 41.397 58.527 1.00 81.42 136 VAL B C 1
ATOM 3312 O O . VAL B 1 136 ? 40.341 40.211 58.764 1.00 94.19 136 VAL B O 1
ATOM 3316 N N . GLU B 1 137 ? 39.937 42.294 59.469 1.00 81.02 137 GLU B N 1
ATOM 3317 C CA . GLU B 1 137 ? 39.998 41.959 60.895 1.00 82.31 137 GLU B CA 1
ATOM 3318 C C . GLU B 1 137 ? 38.621 41.894 61.547 1.00 73.81 137 GLU B C 1
ATOM 3319 O O . GLU B 1 137 ? 38.422 41.169 62.527 1.00 78.81 137 GLU B O 1
ATOM 3325 N N . ASP B 1 138 ? 37.677 42.656 61.007 1.00 69.08 138 ASP B N 1
ATOM 3326 C CA . ASP B 1 138 ? 36.285 42.532 61.420 1.00 77.11 138 ASP B CA 1
ATOM 3327 C C . ASP B 1 138 ? 35.711 41.227 60.845 1.00 74.47 138 ASP B C 1
ATOM 3328 O O . ASP B 1 138 ? 35.609 41.059 59.623 1.00 75.12 138 ASP B O 1
ATOM 3333 N N . GLU B 1 139 ? 35.359 40.307 61.736 1.00 68.04 139 GLU B N 1
ATOM 3334 C CA . GLU B 1 139 ? 34.881 38.981 61.354 1.00 70.02 139 GLU B CA 1
ATOM 3335 C C . GLU B 1 139 ? 33.568 39.028 60.563 1.00 73.93 139 GLU B C 1
ATOM 3336 O O . GLU B 1 139 ? 33.283 38.123 59.773 1.00 71.09 139 GLU B O 1
ATOM 3342 N N . ILE B 1 140 ? 32.780 40.080 60.782 1.00 78.93 140 ILE B N 1
ATOM 3343 C CA . ILE B 1 140 ? 31.560 40.321 60.010 1.00 77.89 140 ILE B CA 1
ATOM 3344 C C . ILE B 1 140 ? 31.891 40.547 58.536 1.00 75.12 140 ILE B C 1
ATOM 3345 O O . ILE B 1 140 ? 31.187 40.066 57.645 1.00 78.97 140 ILE B O 1
ATOM 3350 N N . GLU B 1 141 ? 32.970 41.276 58.276 1.00 78.27 141 GLU B N 1
ATOM 3351 C CA . GLU B 1 141 ? 33.386 41.534 56.899 1.00 74.99 141 GLU B CA 1
ATOM 3352 C C . GLU B 1 141 ? 33.796 40.248 56.185 1.00 62.18 141 GLU B C 1
ATOM 3353 O O . GLU B 1 141 ? 33.546 40.090 54.987 1.00 63.28 141 GLU B O 1
ATOM 3359 N N . LYS B 1 142 ? 34.432 39.337 56.917 1.00 53.60 142 LYS B N 1
ATOM 3360 C CA . LYS B 1 142 ? 34.772 38.037 56.353 1.00 62.00 142 LYS B CA 1
ATOM 3361 C C . LYS B 1 142 ? 33.506 37.246 56.043 1.00 54.09 142 LYS B C 1
ATOM 3362 O O . LYS B 1 142 ? 33.413 36.602 55.000 1.00 58.90 142 LYS B O 1
ATOM 3368 N N . ALA B 1 143 ? 32.529 37.323 56.942 1.00 55.21 143 ALA B N 1
ATOM 3369 C CA . ALA B 1 143 ? 31.243 36.663 56.739 1.00 62.50 143 ALA B CA 1
ATOM 3370 C C . ALA B 1 143 ? 30.578 37.199 55.474 1.00 58.54 143 ALA B C 1
ATOM 3371 O O . ALA B 1 143 ? 30.098 36.432 54.628 1.00 57.29 143 ALA B O 1
ATOM 3373 N N . GLU B 1 144 ? 30.578 38.520 55.346 1.00 54.62 144 GLU B N 1
ATOM 3374 C CA . GLU B 1 144 ? 30.041 39.187 54.162 1.00 52.70 144 GLU B CA 1
ATOM 3375 C C . GLU B 1 144 ? 30.790 38.806 52.896 1.00 52.16 144 GLU B C 1
ATOM 3376 O O . GLU B 1 144 ? 30.185 38.675 51.840 1.00 57.63 144 GLU B O 1
ATOM 3382 N N . PHE B 1 145 ? 32.103 38.618 53.002 1.00 50.21 145 PHE B N 1
ATOM 3383 C CA . PHE B 1 145 ? 32.876 38.127 51.873 1.00 46.12 145 PHE B CA 1
ATOM 3384 C C . PHE B 1 145 ? 32.473 36.699 51.508 1.00 51.74 145 PHE B C 1
ATOM 3385 O O . PHE B 1 145 ? 32.182 36.410 50.343 1.00 48.28 145 PHE B O 1
ATOM 3393 N N . PHE B 1 146 ? 32.472 35.806 52.501 1.00 52.19 146 PHE B N 1
ATOM 3394 C CA . PHE B 1 146 ? 32.106 34.403 52.274 1.00 48.87 146 PHE B CA 1
ATOM 3395 C C . PHE B 1 146 ? 30.703 34.280 51.694 1.00 50.70 146 PHE B C 1
ATOM 3396 O O . PHE B 1 146 ? 30.421 33.392 50.877 1.00 45.71 146 PHE B O 1
ATOM 3404 N N . PHE B 1 147 ? 29.822 35.171 52.135 1.00 51.90 147 PHE B N 1
ATOM 3405 C CA . PHE B 1 147 ? 28.471 35.204 51.616 1.00 50.72 147 PHE B CA 1
ATOM 3406 C C . PHE B 1 147 ? 28.449 35.576 50.136 1.00 50.83 147 PHE B C 1
ATOM 3407 O O . PHE B 1 147 ? 27.695 34.988 49.345 1.00 56.13 147 PHE B O 1
ATOM 3415 N N . LYS B 1 148 ? 29.256 36.565 49.767 1.00 47.27 148 LYS B N 1
ATOM 3416 C CA . LYS B 1 148 ? 29.321 36.999 48.375 1.00 52.24 148 LYS B CA 1
ATOM 3417 C C . LYS B 1 148 ? 29.812 35.864 47.508 1.00 52.89 148 LYS B C 1
ATOM 3418 O O . LYS B 1 148 ? 29.286 35.634 46.425 1.00 59.77 148 LYS B O 1
ATOM 3424 N N . VAL B 1 149 ? 30.822 35.148 47.993 1.00 49.56 149 VAL B N 1
ATOM 3425 C CA . VAL B 1 149 ? 31.404 34.043 47.239 1.00 48.00 149 VAL B CA 1
ATOM 3426 C C . VAL B 1 149 ? 30.404 32.874 47.155 1.00 53.74 149 VAL B C 1
ATOM 3427 O O . VAL B 1 149 ? 30.276 32.212 46.123 1.00 50.62 149 VAL B O 1
ATOM 3431 N N . SER B 1 150 ? 29.695 32.618 48.249 1.00 46.44 150 SER B N 1
ATOM 3432 C CA . SER B 1 150 ? 28.675 31.579 48.239 1.00 48.50 150 SER B CA 1
ATOM 3433 C C . SER B 1 150 ? 27.657 31.806 47.124 1.00 54.28 150 SER B C 1
ATOM 3434 O O . SER B 1 150 ? 27.198 30.852 46.484 1.00 53.46 150 SER B O 1
ATOM 3437 N N . TYR B 1 151 ? 27.319 33.073 46.888 1.00 56.77 151 TYR B N 1
ATOM 3438 C CA . TYR B 1 151 ? 26.237 33.390 45.976 1.00 57.05 151 TYR B CA 1
ATOM 3439 C C . TYR B 1 151 ? 26.641 33.135 44.535 1.00 51.22 151 TYR B C 1
ATOM 3440 O O . TYR B 1 151 ? 25.855 32.598 43.752 1.00 55.32 151 TYR B O 1
ATOM 3449 N N . VAL B 1 152 ? 27.858 33.520 44.178 1.00 48.60 152 VAL B N 1
ATOM 3450 C CA . VAL B 1 152 ? 28.334 33.278 42.819 1.00 54.07 152 VAL B CA 1
ATOM 3451 C C . VAL B 1 152 ? 28.467 31.771 42.518 1.00 53.94 152 VAL B C 1
ATOM 3452 O O . VAL B 1 152 ? 28.147 31.310 41.422 1.00 56.28 152 VAL B O 1
ATOM 3456 N N . TYR B 1 153 ? 28.918 30.996 43.495 1.00 48.80 153 TYR B N 1
ATOM 3457 C CA . TYR B 1 153 ? 29.021 29.559 43.290 1.00 51.36 153 TYR B CA 1
ATOM 3458 C C . TYR B 1 153 ? 27.631 28.962 43.138 1.00 51.60 153 TYR B C 1
ATOM 3459 O O . TYR B 1 153 ? 27.434 28.003 42.387 1.00 51.83 153 TYR B O 1
ATOM 3468 N N . TYR B 1 154 ? 26.680 29.538 43.871 1.00 49.59 154 TYR B N 1
ATOM 3469 C CA . TYR B 1 154 ? 25.277 29.153 43.795 1.00 54.99 154 TYR B CA 1
ATOM 3470 C C . TYR B 1 154 ? 24.721 29.411 42.399 1.00 55.40 154 TYR B C 1
ATOM 3471 O O . TYR B 1 154 ? 24.126 28.527 41.784 1.00 63.37 154 TYR B O 1
ATOM 3480 N N . TYR B 1 155 ? 24.934 30.625 41.907 1.00 58.20 155 TYR B N 1
ATOM 3481 C CA . TYR B 1 155 ? 24.499 31.026 40.575 1.00 62.68 155 TYR B CA 1
ATOM 3482 C C . TYR B 1 155 ? 24.970 30.056 39.515 1.00 59.78 155 TYR B C 1
ATOM 3483 O O . TYR B 1 155 ? 24.240 29.756 38.574 1.00 64.58 155 TYR B O 1
ATOM 3492 N N . MET B 1 156 ? 26.198 29.579 39.650 1.00 63.02 156 MET B N 1
ATOM 3493 C CA . MET B 1 156 ? 26.716 28.637 38.670 1.00 70.83 156 MET B CA 1
ATOM 3494 C C . MET B 1 156 ? 26.553 27.184 39.087 1.00 70.54 156 MET B C 1
ATOM 3495 O O . MET B 1 156 ? 27.137 26.293 38.471 1.00 78.29 156 MET B O 1
ATOM 3500 N N . LYS B 1 157 ? 25.741 26.956 40.117 1.00 66.96 157 LYS B N 1
ATOM 3501 C CA . LYS B 1 157 ? 25.399 25.609 40.558 1.00 75.34 157 LYS B CA 1
ATOM 3502 C C . LYS B 1 157 ? 26.624 24.789 40.936 1.00 69.75 157 LYS B C 1
ATOM 3503 O O . LYS B 1 157 ? 26.670 23.595 40.664 1.00 64.62 157 LYS B O 1
ATOM 3509 N N . GLN B 1 158 ? 27.620 25.427 41.540 1.00 65.51 158 GLN B N 1
ATOM 3510 C CA . GLN B 1 158 ? 28.709 24.675 42.154 1.00 65.93 158 GLN B CA 1
ATOM 3511 C C . GLN B 1 158 ? 28.362 24.504 43.626 1.00 65.41 158 GLN B C 1
ATOM 3512 O O . GLN B 1 158 ? 28.792 25.263 44.496 1.00 69.87 158 GLN B O 1
ATOM 3518 N N . THR B 1 159 ? 27.562 23.475 43.860 1.00 58.33 159 THR B N 1
ATOM 3519 C CA . THR B 1 159 ? 26.823 23.249 45.091 1.00 61.38 159 THR B CA 1
ATOM 3520 C C . THR B 1 159 ? 27.683 23.042 46.326 1.00 57.54 159 THR B C 1
ATOM 3521 O O . THR B 1 159 ? 27.424 23.645 47.362 1.00 59.69 159 THR B O 1
ATOM 3525 N N . TYR B 1 160 ? 28.666 22.151 46.232 1.00 59.42 160 TYR B N 1
ATOM 3526 C CA . TYR B 1 160 ? 29.573 21.920 47.342 1.00 60.94 160 TYR B CA 1
ATOM 3527 C C . TYR B 1 160 ? 30.236 23.237 47.772 1.00 57.31 160 TYR B C 1
ATOM 3528 O O . TYR B 1 160 ? 30.269 23.563 48.953 1.00 65.65 160 TYR B O 1
ATOM 3537 N N . PHE B 1 161 ? 30.763 23.987 46.812 1.00 50.45 161 PHE B N 1
ATOM 3538 C CA . PHE B 1 161 ? 31.472 25.226 47.126 1.00 49.44 161 PHE B CA 1
ATOM 3539 C C . PHE B 1 161 ? 30.550 26.311 47.676 1.00 53.85 161 PHE B C 1
ATOM 3540 O O . PHE B 1 161 ? 30.926 27.037 48.591 1.00 55.90 161 PHE B O 1
ATOM 3548 N N . SER B 1 162 ? 29.341 26.407 47.131 1.00 57.18 162 SER B N 1
ATOM 3549 C CA . SER B 1 162 ? 28.368 27.394 47.590 1.00 53.11 162 SER B CA 1
ATOM 3550 C C . SER B 1 162 ? 27.915 27.115 49.025 1.00 58.14 162 SER B C 1
ATOM 3551 O O . SER B 1 162 ? 27.874 28.022 49.860 1.00 55.30 162 SER B O 1
ATOM 3554 N N . MET B 1 163 ? 27.583 25.857 49.304 1.00 59.93 163 MET B N 1
ATOM 3555 C CA . MET B 1 163 ? 27.206 25.449 50.647 1.00 57.38 163 MET B CA 1
ATOM 3556 C C . MET B 1 163 ? 28.361 25.619 51.630 1.00 54.81 163 MET B C 1
ATOM 3557 O O . MET B 1 163 ? 28.160 25.993 52.791 1.00 53.51 163 MET B O 1
ATOM 3562 N N . ASN B 1 164 ? 29.570 25.325 51.170 1.00 49.98 164 ASN B N 1
ATOM 3563 C CA . ASN B 1 164 ? 30.742 25.450 52.021 1.00 56.03 164 ASN B CA 1
ATOM 3564 C C . ASN B 1 164 ? 30.941 26.899 52.445 1.00 57.28 164 ASN B C 1
ATOM 3565 O O . ASN B 1 164 ? 31.070 27.211 53.631 1.00 56.50 164 ASN B O 1
ATOM 3570 N N . TYR B 1 165 ? 30.929 27.791 51.467 1.00 53.14 165 TYR B N 1
ATOM 3571 C CA . TYR B 1 165 ? 31.110 29.198 51.762 1.00 57.66 165 TYR B CA 1
ATOM 3572 C C . TYR B 1 165 ? 29.948 29.769 52.567 1.00 56.48 165 TYR B C 1
ATOM 3573 O O . TYR B 1 165 ? 30.155 30.600 53.454 1.00 59.49 165 TYR B O 1
ATOM 3582 N N . ALA B 1 166 ? 28.732 29.314 52.279 1.00 54.93 166 ALA B N 1
ATOM 3583 C CA . ALA B 1 166 ? 27.564 29.823 52.999 1.00 58.98 166 ALA B CA 1
ATOM 3584 C C . ALA B 1 166 ? 27.649 29.417 54.461 1.00 61.36 166 ALA B C 1
ATOM 3585 O O . ALA B 1 166 ? 27.245 30.160 55.359 1.00 59.17 166 ALA B O 1
ATOM 3587 N N . ASN B 1 167 ? 28.184 28.226 54.698 1.00 61.55 167 ASN B N 1
ATOM 3588 C CA . ASN B 1 167 ? 28.382 27.768 56.066 1.00 64.45 167 ASN B CA 1
ATOM 3589 C C . ASN B 1 167 ? 29.548 28.464 56.778 1.00 62.89 167 ASN B C 1
ATOM 3590 O O . ASN B 1 167 ? 29.507 28.655 57.992 1.00 58.28 167 ASN B O 1
ATOM 3595 N N . ARG B 1 168 ? 30.580 28.851 56.029 1.00 60.25 168 ARG B N 1
ATOM 3596 C CA . ARG B 1 168 ? 31.661 29.612 56.629 1.00 61.28 168 ARG B CA 1
ATOM 3597 C C . ARG B 1 168 ? 31.119 30.949 57.144 1.00 58.86 168 ARG B C 1
ATOM 3598 O O . ARG B 1 168 ? 31.433 31.363 58.266 1.00 65.26 168 ARG B O 1
ATOM 3606 N N . ALA B 1 169 ? 30.281 31.597 56.339 1.00 59.12 169 ALA B N 1
ATOM 3607 C CA . ALA B 1 169 ? 29.688 32.877 56.719 1.00 58.85 169 ALA B CA 1
ATOM 3608 C C . ALA B 1 169 ? 28.746 32.704 57.903 1.00 65.87 169 ALA B C 1
ATOM 3609 O O . ALA B 1 169 ? 28.692 33.553 58.801 1.00 65.57 169 ALA B O 1
ATOM 3611 N N . LEU B 1 170 ? 28.021 31.588 57.907 1.00 68.91 170 LEU B N 1
ATOM 3612 C CA . LEU B 1 170 ? 27.008 31.325 58.929 1.00 67.35 170 LEU B CA 1
ATOM 3613 C C . LEU B 1 170 ? 27.606 31.115 60.328 1.00 71.06 170 LEU B C 1
ATOM 3614 O O . LEU B 1 170 ? 27.053 31.608 61.314 1.00 74.54 170 LEU B O 1
ATOM 3619 N N . LYS B 1 171 ? 28.730 30.398 60.416 1.00 70.04 171 LYS B N 1
ATOM 3620 C CA . LYS B 1 171 ? 29.409 30.178 61.702 1.00 73.98 171 LYS B CA 1
ATOM 3621 C C . LYS B 1 171 ? 29.739 31.500 62.404 1.00 74.46 171 LYS B C 1
ATOM 3622 O O . LYS B 1 171 ? 29.803 31.565 63.635 1.00 80.82 171 LYS B O 1
ATOM 3628 N N . ILE B 1 172 ? 29.967 32.543 61.609 1.00 71.25 172 ILE B N 1
ATOM 3629 C CA . ILE B 1 172 ? 30.269 33.872 62.129 1.00 68.27 172 ILE B CA 1
ATOM 3630 C C . ILE B 1 172 ? 28.993 34.652 62.453 1.00 70.83 172 ILE B C 1
ATOM 3631 O O . ILE B 1 172 ? 28.761 35.003 63.614 1.00 74.32 172 ILE B O 1
ATOM 3636 N N . PHE B 1 173 ? 28.180 34.917 61.427 1.00 70.11 173 PHE B N 1
ATOM 3637 C CA . PHE B 1 173 ? 26.904 35.632 61.571 1.00 68.85 173 PHE B CA 1
ATOM 3638 C C . PHE B 1 173 ? 26.060 35.178 62.772 1.00 79.80 173 PHE B C 1
ATOM 3639 O O . PHE B 1 173 ? 25.482 36.001 63.482 1.00 86.41 173 PHE B O 1
ATOM 3647 N N . ARG B 1 174 ? 25.998 33.867 63.000 1.00 79.62 174 ARG B N 1
ATOM 3648 C CA . ARG B 1 174 ? 25.106 33.299 64.010 1.00 85.02 174 ARG B CA 1
ATOM 3649 C C . ARG B 1 174 ? 25.497 33.662 65.447 1.00 89.16 174 ARG B C 1
ATOM 3650 O O . ARG B 1 174 ? 24.745 33.401 66.392 1.00 92.33 174 ARG B O 1
ATOM 3658 N N . GLU B 1 175 ? 26.673 34.257 65.613 1.00 85.56 175 GLU B N 1
ATOM 3659 C CA . GLU B 1 175 ? 27.147 34.617 66.945 1.00 92.94 175 GLU B CA 1
ATOM 3660 C C . GLU B 1 175 ? 26.788 36.058 67.299 1.00 93.09 175 GLU B C 1
ATOM 3661 O O . GLU B 1 175 ? 27.018 36.502 68.423 1.00 98.18 175 GLU B O 1
ATOM 3667 N N . TYR B 1 176 ? 26.233 36.783 66.332 1.00 92.51 176 TYR B N 1
ATOM 3668 C CA . TYR B 1 176 ? 25.804 38.165 66.539 1.00 100.52 176 TYR B CA 1
ATOM 3669 C C . TYR B 1 176 ? 24.317 38.272 66.236 1.00 110.93 176 TYR B C 1
ATOM 3670 O O . TYR B 1 176 ? 23.928 38.436 65.080 1.00 111.94 176 TYR B O 1
ATOM 3679 N N . GLU B 1 177 ? 23.482 38.201 67.267 1.00 116.80 177 GLU B N 1
ATOM 3680 C CA . GLU B 1 177 ? 22.035 38.117 67.060 1.00 121.82 177 GLU B CA 1
ATOM 3681 C C . GLU B 1 177 ? 21.383 39.383 66.483 1.00 111.62 177 GLU B C 1
ATOM 3682 O O . GLU B 1 177 ? 20.158 39.449 66.348 1.00 109.97 177 GLU B O 1
ATOM 3688 N N . GLU B 1 178 ? 22.198 40.374 66.133 1.00 103.09 178 GLU B N 1
ATOM 3689 C CA . GLU B 1 178 ? 21.708 41.523 65.380 1.00 103.23 178 GLU B CA 1
ATOM 3690 C C . GLU B 1 178 ? 21.941 41.321 63.880 1.00 92.65 178 GLU B C 1
ATOM 3691 O O . GLU B 1 178 ? 21.577 42.166 63.064 1.00 90.86 178 GLU B O 1
ATOM 3697 N N . TYR B 1 179 ? 22.550 40.197 63.520 1.00 80.37 179 TYR B N 1
ATOM 3698 C CA . TYR B 1 179 ? 22.684 39.838 62.115 1.00 73.22 179 TYR B CA 1
ATOM 3699 C C . TYR B 1 179 ? 21.768 38.671 61.767 1.00 66.68 179 TYR B C 1
ATOM 3700 O O . TYR B 1 179 ? 22.077 37.875 60.890 1.00 65.48 179 TYR B O 1
ATOM 3709 N N . ALA B 1 180 ? 20.639 38.587 62.468 1.00 75.28 180 ALA B N 1
ATOM 3710 C CA . ALA B 1 180 ? 19.656 37.518 62.266 1.00 79.62 180 ALA B CA 1
ATOM 3711 C C . ALA B 1 180 ? 19.235 37.395 60.795 1.00 84.20 180 ALA B C 1
ATOM 3712 O O . ALA B 1 180 ? 19.117 36.287 60.265 1.00 87.81 180 ALA B O 1
ATOM 3714 N N . VAL B 1 181 ? 19.021 38.541 60.150 1.00 75.72 181 VAL B N 1
ATOM 3715 C CA . VAL B 1 181 ? 18.756 38.617 58.714 1.00 66.81 181 VAL B CA 1
ATOM 3716 C C . VAL B 1 181 ? 19.837 37.909 57.892 1.00 67.96 181 VAL B C 1
ATOM 3717 O O . VAL B 1 181 ? 19.535 37.088 57.023 1.00 66.77 181 VAL B O 1
ATOM 3721 N N . GLN B 1 182 ? 21.097 38.235 58.160 1.00 66.84 182 GLN B N 1
ATOM 3722 C CA . GLN B 1 182 ? 22.201 37.630 57.422 1.00 63.81 182 GLN B CA 1
ATOM 3723 C C . GLN B 1 182 ? 22.303 36.118 57.674 1.00 62.86 182 GLN B C 1
ATOM 3724 O O . GLN B 1 182 ? 22.592 35.341 56.766 1.00 66.05 182 GLN B O 1
ATOM 3730 N N . THR B 1 183 ? 22.054 35.720 58.914 1.00 71.36 183 THR B N 1
ATOM 3731 C CA . THR B 1 183 ? 22.020 34.316 59.303 1.00 70.70 183 THR B CA 1
ATOM 3732 C C . THR B 1 183 ? 20.947 33.577 58.521 1.00 62.55 183 THR B C 1
ATOM 3733 O O . THR B 1 183 ? 21.189 32.502 57.978 1.00 69.48 183 THR B O 1
ATOM 3737 N N . VAL B 1 184 ? 19.758 34.163 58.460 1.00 62.04 184 VAL B N 1
ATOM 3738 C CA . VAL B 1 184 ? 18.653 33.558 57.726 1.00 67.30 184 VAL B CA 1
ATOM 3739 C C . VAL B 1 184 ? 18.971 33.452 56.234 1.00 70.37 184 VAL B C 1
ATOM 3740 O O . VAL B 1 184 ? 18.679 32.438 55.596 1.00 72.90 184 VAL B O 1
ATOM 3744 N N . ARG B 1 185 ? 19.595 34.495 55.695 1.00 68.97 185 ARG B N 1
ATOM 3745 C CA . ARG B 1 185 ? 19.972 34.523 54.289 1.00 65.54 185 ARG B CA 1
ATOM 3746 C C . ARG B 1 185 ? 20.966 33.408 53.941 1.00 70.88 185 ARG B C 1
ATOM 3747 O O . ARG B 1 185 ? 20.896 32.816 52.858 1.00 64.04 185 ARG B O 1
ATOM 3755 N N . CYS B 1 186 ? 21.897 33.130 54.850 1.00 70.49 186 CYS B N 1
ATOM 3756 C CA . CYS B 1 186 ? 22.874 32.065 54.625 1.00 60.01 186 CYS B CA 1
ATOM 3757 C C . CYS B 1 186 ? 22.153 30.722 54.578 1.00 57.06 186 CYS B C 1
ATOM 3758 O O . CYS B 1 186 ? 22.461 29.870 53.749 1.00 58.99 186 CYS B O 1
ATOM 3761 N N . GLN B 1 187 ? 21.174 30.554 55.459 1.00 52.50 187 GLN B N 1
ATOM 3762 C CA . GLN B 1 187 ? 20.387 29.324 55.507 1.00 63.04 187 GLN B CA 1
ATOM 3763 C C . GLN B 1 187 ? 19.525 29.153 54.256 1.00 64.90 187 GLN B C 1
ATOM 3764 O O . GLN B 1 187 ? 19.363 28.040 53.756 1.00 65.70 187 GLN B O 1
ATOM 3770 N N . PHE B 1 188 ? 18.984 30.254 53.743 1.00 64.56 188 PHE B N 1
ATOM 3771 C CA . PHE B 1 188 ? 18.256 30.204 52.479 1.00 59.41 188 PHE B CA 1
ATOM 3772 C C . PHE B 1 188 ? 19.159 29.774 51.325 1.00 55.62 188 PHE B C 1
ATOM 3773 O O . PHE B 1 188 ? 18.717 29.060 50.426 1.00 53.45 188 PHE B O 1
ATOM 3781 N N . ILE B 1 189 ? 20.419 30.208 51.349 1.00 53.66 189 ILE B N 1
ATOM 3782 C CA . ILE B 1 189 ? 21.355 29.844 50.296 1.00 56.14 189 ILE B CA 1
ATOM 3783 C C . ILE B 1 189 ? 21.650 28.334 50.360 1.00 59.50 189 ILE B C 1
ATOM 3784 O O . ILE B 1 189 ? 21.523 27.626 49.354 1.00 55.09 189 ILE B O 1
ATOM 3789 N N . VAL B 1 190 ? 22.034 27.857 51.542 1.00 56.46 190 VAL B N 1
ATOM 3790 C CA . VAL B 1 190 ? 22.238 26.433 51.785 1.00 61.06 190 VAL B CA 1
ATOM 3791 C C . VAL B 1 190 ? 21.024 25.658 51.309 1.00 60.65 190 VAL B C 1
ATOM 3792 O O . VAL B 1 190 ? 21.143 24.720 50.524 1.00 60.76 190 VAL B O 1
ATOM 3796 N N . ALA B 1 191 ? 19.853 26.075 51.779 1.00 57.69 191 ALA B N 1
ATOM 3797 C CA . ALA B 1 191 ? 18.591 25.434 51.408 1.00 56.10 191 ALA B CA 1
ATOM 3798 C C . ALA B 1 191 ? 18.342 25.480 49.897 1.00 53.50 191 ALA B C 1
ATOM 3799 O O . ALA B 1 191 ? 17.894 24.502 49.308 1.00 58.58 191 ALA B O 1
ATOM 3801 N N . GLY B 1 192 ? 18.651 26.613 49.277 1.00 52.79 192 GLY B N 1
ATOM 3802 C CA . GLY B 1 192 ? 18.499 26.763 47.846 1.00 50.78 192 GLY B CA 1
ATOM 3803 C C . GLY B 1 192 ? 19.349 25.764 47.086 1.00 54.59 192 GLY B C 1
ATOM 3804 O O . GLY B 1 192 ? 18.890 25.136 46.129 1.00 54.38 192 GLY B O 1
ATOM 3805 N N . ASN B 1 193 ? 20.602 25.633 47.504 1.00 48.65 193 ASN B N 1
ATOM 3806 C CA . ASN B 1 193 ? 21.483 24.635 46.942 1.00 48.04 193 ASN B CA 1
ATOM 3807 C C . ASN B 1 193 ? 20.886 23.217 47.067 1.00 53.16 193 ASN B C 1
ATOM 3808 O O . ASN B 1 193 ? 20.948 22.421 46.130 1.00 51.51 193 ASN B O 1
ATOM 3813 N N . LEU B 1 194 ? 20.302 22.927 48.223 1.00 49.62 194 LEU B N 1
ATOM 3814 C CA . LEU B 1 194 ? 19.711 21.619 48.498 1.00 60.98 194 LEU B CA 1
ATOM 3815 C C . LEU B 1 194 ? 18.511 21.309 47.608 1.00 64.03 194 LEU B C 1
ATOM 3816 O O . LEU B 1 194 ? 18.376 20.191 47.114 1.00 64.08 194 LEU B O 1
ATOM 3821 N N . ILE B 1 195 ? 17.641 22.298 47.421 1.00 66.96 195 ILE B N 1
ATOM 3822 C CA . ILE B 1 195 ? 16.484 22.174 46.531 1.00 65.75 195 ILE B CA 1
ATOM 3823 C C . ILE B 1 195 ? 16.915 21.872 45.090 1.00 63.65 195 ILE B C 1
ATOM 3824 O O . ILE B 1 195 ? 16.305 21.049 44.410 1.00 62.58 195 ILE B O 1
ATOM 3829 N N . ASP B 1 196 ? 17.968 22.539 44.626 1.00 59.13 196 ASP B N 1
ATOM 3830 C CA . ASP B 1 196 ? 18.500 22.266 43.297 1.00 62.23 196 ASP B CA 1
ATOM 3831 C C . ASP B 1 196 ? 19.045 20.847 43.199 1.00 60.81 196 ASP B C 1
ATOM 3832 O O . ASP B 1 196 ? 19.218 20.318 42.106 1.00 61.17 196 ASP B O 1
ATOM 3837 N N . SER B 1 197 ? 19.318 20.239 44.347 1.00 57.35 197 SER B N 1
ATOM 3838 C CA . SER B 1 197 ? 19.749 18.853 44.382 1.00 60.42 197 SER B CA 1
ATOM 3839 C C . SER B 1 197 ? 18.597 17.924 44.758 1.00 58.00 197 SER B C 1
ATOM 3840 O O . SER B 1 197 ? 18.810 16.735 44.988 1.00 56.66 197 SER B O 1
ATOM 3843 N N . LEU B 1 198 ? 17.387 18.476 44.838 1.00 60.17 198 LEU B N 1
ATOM 3844 C CA . LEU B 1 198 ? 16.189 17.707 45.192 1.00 63.14 198 LEU B CA 1
ATOM 3845 C C . LEU B 1 198 ? 16.293 17.098 46.587 1.00 69.15 198 LEU B C 1
ATOM 3846 O O . LEU B 1 198 ? 15.678 16.068 46.876 1.00 67.15 198 LEU B O 1
ATOM 3851 N N . GLU B 1 199 ? 17.071 17.742 47.454 1.00 67.12 199 GLU B N 1
ATOM 3852 C CA . GLU B 1 199 ? 17.190 17.318 48.849 1.00 57.64 199 GLU B CA 1
ATOM 3853 C C . GLU B 1 199 ? 16.158 18.033 49.701 1.00 58.46 199 GLU B C 1
ATOM 3854 O O . GLU B 1 199 ? 16.499 18.795 50.619 1.00 59.24 199 GLU B O 1
ATOM 3860 N N . TYR B 1 200 ? 14.892 17.775 49.394 1.00 52.22 200 TYR B N 1
ATOM 3861 C CA . TYR B 1 200 ? 13.794 18.540 49.962 1.00 58.93 200 TYR B CA 1
ATOM 3862 C C . TYR B 1 200 ? 13.662 18.393 51.467 1.00 66.69 200 TYR B C 1
ATOM 3863 O O . TYR B 1 200 ? 13.286 19.338 52.163 1.00 72.43 200 TYR B O 1
ATOM 3872 N N . GLU B 1 201 ? 13.990 17.213 51.966 1.00 70.35 201 GLU B N 1
ATOM 3873 C CA . GLU B 1 201 ? 13.923 16.945 53.398 1.00 79.09 201 GLU B CA 1
ATOM 3874 C C . GLU B 1 201 ? 15.006 17.730 54.142 1.00 70.69 201 GLU B C 1
ATOM 3875 O O . GLU B 1 201 ? 14.740 18.382 55.147 1.00 68.38 201 GLU B O 1
ATOM 3881 N N . ARG B 1 202 ? 16.226 17.683 53.625 1.00 71.34 202 ARG B N 1
ATOM 3882 C CA . ARG B 1 202 ? 17.317 18.463 54.189 1.00 70.12 202 ARG B CA 1
ATOM 3883 C C . ARG B 1 202 ? 16.986 19.944 54.082 1.00 69.27 202 ARG B C 1
ATOM 3884 O O . ARG B 1 202 ? 17.237 20.718 55.006 1.00 62.99 202 ARG B O 1
ATOM 3892 N N . ALA B 1 203 ? 16.408 20.327 52.948 1.00 68.92 203 ALA B N 1
ATOM 3893 C CA . ALA B 1 203 ? 16.034 21.714 52.715 1.00 61.90 203 ALA B CA 1
ATOM 3894 C C . ALA B 1 203 ? 15.003 22.166 53.737 1.00 63.72 203 ALA B C 1
ATOM 3895 O O . ALA B 1 203 ? 15.090 23.273 54.269 1.00 60.81 203 ALA B O 1
ATOM 3897 N N . LEU B 1 204 ? 14.027 21.301 54.000 1.00 59.43 204 LEU B N 1
ATOM 3898 C CA . LEU B 1 204 ? 12.970 21.599 54.954 1.00 60.07 204 LEU B CA 1
ATOM 3899 C C . LEU B 1 204 ? 13.545 21.878 56.346 1.00 68.81 204 LEU B C 1
ATOM 3900 O O . LEU B 1 204 ? 13.123 22.817 57.031 1.00 66.61 204 LEU B O 1
ATOM 3905 N N . GLU B 1 205 ? 14.517 21.063 56.747 1.00 73.32 205 GLU B N 1
ATOM 3906 C CA . GLU B 1 205 ? 15.225 21.245 58.009 1.00 75.93 205 GLU B CA 1
ATOM 3907 C C . GLU B 1 205 ? 15.842 22.648 58.083 1.00 75.40 205 GLU B C 1
ATOM 3908 O O . GLU B 1 205 ? 15.753 23.326 59.111 1.00 80.11 205 GLU B O 1
ATOM 3914 N N . GLN B 1 206 ? 16.446 23.080 56.977 1.00 64.30 206 GLN B N 1
ATOM 3915 C CA . GLN B 1 206 ? 17.067 24.398 56.879 1.00 71.15 206 GLN B CA 1
ATOM 3916 C C . GLN B 1 206 ? 16.068 25.526 57.063 1.00 67.96 206 GLN B C 1
ATOM 3917 O O . GLN B 1 206 ? 16.294 26.450 57.852 1.00 70.16 206 GLN B O 1
ATOM 3923 N N . PHE B 1 207 ? 14.970 25.451 56.320 1.00 64.23 207 PHE B N 1
ATOM 3924 C CA . PHE B 1 207 ? 13.922 26.457 56.407 1.00 64.93 207 PHE B CA 1
ATOM 3925 C C . PHE B 1 207 ? 13.263 26.477 57.787 1.00 70.91 207 PHE B C 1
ATOM 3926 O O . PHE B 1 207 ? 12.813 27.531 58.236 1.00 79.61 207 PHE B O 1
ATOM 3934 N N . LEU B 1 208 ? 13.202 25.322 58.455 1.00 72.64 208 LEU B N 1
ATOM 3935 C CA . LEU B 1 208 ? 12.620 25.257 59.805 1.00 77.02 208 LEU B CA 1
ATOM 3936 C C . LEU B 1 208 ? 13.469 26.030 60.806 1.00 77.61 208 LEU B C 1
ATOM 3937 O O . LEU B 1 208 ? 12.939 26.725 61.679 1.00 79.83 208 LEU B O 1
ATOM 3942 N N . LYS B 1 209 ? 14.787 25.904 60.677 1.00 79.07 209 LYS B N 1
ATOM 3943 C CA . LYS B 1 209 ? 15.702 26.658 61.528 1.00 83.09 209 LYS B CA 1
ATOM 3944 C C . LYS B 1 209 ? 15.526 28.151 61.284 1.00 77.02 209 LYS B C 1
ATOM 3945 O O . LYS B 1 209 ? 15.499 28.931 62.227 1.00 79.85 209 LYS B O 1
ATOM 3951 N N . SER B 1 210 ? 15.393 28.528 60.013 1.00 70.62 210 SER B N 1
ATOM 3952 C CA . SER B 1 210 ? 15.112 29.908 59.618 1.00 70.51 210 SER B CA 1
ATOM 3953 C C . SER B 1 210 ? 13.840 30.439 60.271 1.00 70.80 210 SER B C 1
ATOM 3954 O O . SER B 1 210 ? 13.795 31.592 60.722 1.00 69.15 210 SER B O 1
ATOM 3957 N N . LEU B 1 211 ? 12.808 29.601 60.321 1.00 67.24 211 LEU B N 1
ATOM 3958 C CA . LEU B 1 211 ? 11.556 29.995 60.966 1.00 79.22 211 LEU B CA 1
ATOM 3959 C C . LEU B 1 211 ? 11.792 30.399 62.417 1.00 82.15 211 LEU B C 1
ATOM 3960 O O . LEU B 1 211 ? 11.231 31.386 62.887 1.00 81.23 211 LEU B O 1
ATOM 3965 N N . GLU B 1 212 ? 12.634 29.638 63.113 1.00 88.70 212 GLU B N 1
ATOM 3966 C CA . GLU B 1 212 ? 13.015 29.958 64.488 1.00 98.76 212 GLU B CA 1
ATOM 3967 C C . GLU B 1 212 ? 13.676 31.327 64.602 1.00 94.87 212 GLU B C 1
ATOM 3968 O O . GLU B 1 212 ? 13.195 32.186 65.340 1.00 98.65 212 GLU B O 1
ATOM 3974 N N . ILE B 1 213 ? 14.781 31.520 63.884 1.00 87.22 213 ILE B N 1
ATOM 3975 C CA . ILE B 1 213 ? 15.525 32.782 63.942 1.00 94.53 213 ILE B CA 1
ATOM 3976 C C . ILE B 1 213 ? 14.629 33.975 63.594 1.00 98.04 213 ILE B C 1
ATOM 3977 O O . ILE B 1 213 ? 14.788 35.067 64.145 1.00 105.98 213 ILE B O 1
ATOM 3982 N N . SER B 1 214 ? 13.675 33.750 62.693 1.00 93.51 214 SER B N 1
ATOM 3983 C CA . SER B 1 214 ? 12.771 34.804 62.233 1.00 90.45 214 SER B CA 1
ATOM 3984 C C . SER B 1 214 ? 11.738 35.205 63.280 1.00 89.83 214 SER B C 1
ATOM 3985 O O . SER B 1 214 ? 11.448 36.388 63.454 1.00 90.71 214 SER B O 1
ATOM 3988 N N . LYS B 1 215 ? 11.175 34.210 63.958 1.00 90.27 215 LYS B N 1
ATOM 3989 C CA . LYS B 1 215 ? 10.226 34.449 65.037 1.00 93.57 215 LYS B CA 1
ATOM 3990 C C . LYS B 1 215 ? 10.900 35.174 66.197 1.00 101.24 215 LYS B C 1
ATOM 3991 O O . LYS B 1 215 ? 10.366 36.150 66.730 1.00 104.39 215 LYS B O 1
ATOM 3997 N N . GLU B 1 216 ? 12.080 34.691 66.577 1.00 100.19 216 GLU B N 1
ATOM 3998 C CA . GLU B 1 216 ? 12.811 35.238 67.713 1.00 105.37 216 GLU B CA 1
ATOM 3999 C C . GLU B 1 216 ? 13.248 36.683 67.489 1.00 106.54 216 GLU B C 1
ATOM 4000 O O . GLU B 1 216 ? 13.501 37.412 68.448 1.00 109.67 216 GLU B O 1
ATOM 4006 N N . SER B 1 217 ? 13.326 37.102 66.230 1.00 105.27 217 SER B N 1
ATOM 4007 C CA . SER B 1 217 ? 13.832 38.436 65.919 1.00 106.94 217 SER B CA 1
ATOM 4008 C C . SER B 1 217 ? 12.761 39.405 65.405 1.00 109.23 217 SER B C 1
ATOM 4009 O O . SER B 1 217 ? 13.079 40.534 65.022 1.00 110.95 217 SER B O 1
ATOM 4012 N N . ASN B 1 218 ? 11.504 38.957 65.406 1.00 106.99 218 ASN B N 1
ATOM 4013 C CA . ASN B 1 218 ? 10.348 39.782 65.026 1.00 109.86 218 ASN B CA 1
ATOM 4014 C C . ASN B 1 218 ? 10.264 40.171 63.543 1.00 105.65 218 ASN B C 1
ATOM 4015 O O . ASN B 1 218 ? 9.379 40.937 63.149 1.00 105.03 218 ASN B O 1
ATOM 4020 N N . ILE B 1 219 ? 11.178 39.652 62.728 1.00 101.10 219 ILE B N 1
ATOM 4021 C CA . ILE B 1 219 ? 11.211 39.992 61.309 1.00 102.56 219 ILE B CA 1
ATOM 4022 C C . ILE B 1 219 ? 10.064 39.310 60.574 1.00 105.11 219 ILE B C 1
ATOM 4023 O O . ILE B 1 219 ? 10.217 38.187 60.098 1.00 110.76 219 ILE B O 1
ATOM 4028 N N . GLU B 1 220 ? 8.925 39.991 60.469 1.00 103.65 220 GLU B N 1
ATOM 4029 C CA . GLU B 1 220 ? 7.710 39.377 59.924 1.00 102.60 220 GLU B CA 1
ATOM 4030 C C . GLU B 1 220 ? 7.848 38.842 58.493 1.00 93.44 220 GLU B C 1
ATOM 4031 O O . GLU B 1 220 ? 7.225 37.836 58.145 1.00 89.12 220 GLU B O 1
ATOM 4037 N N . HIS B 1 221 ? 8.654 39.510 57.671 1.00 80.98 221 HIS B N 1
ATOM 4038 C CA . HIS B 1 221 ? 8.788 39.117 56.276 1.00 80.92 221 HIS B CA 1
ATOM 4039 C C . HIS B 1 221 ? 9.657 37.876 56.114 1.00 81.10 221 HIS B C 1
ATOM 4040 O O . HIS B 1 221 ? 9.49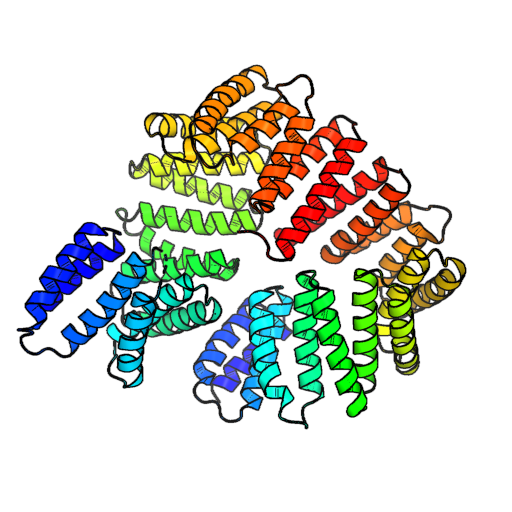8 37.138 55.151 1.00 73.65 221 HIS B O 1
ATOM 4047 N N . LEU B 1 222 ? 10.584 37.658 57.041 1.00 82.12 222 LEU B N 1
ATOM 4048 C CA . LEU B 1 222 ? 11.385 36.440 57.016 1.00 82.81 222 LEU B CA 1
ATOM 4049 C C . LEU B 1 222 ? 10.602 35.279 57.639 1.00 82.89 222 LEU B C 1
ATOM 4050 O O . LEU B 1 222 ? 10.901 34.110 57.399 1.00 79.44 222 LEU B O 1
ATOM 4055 N N . ILE B 1 223 ? 9.596 35.615 58.439 1.00 83.65 223 ILE B N 1
ATOM 4056 C CA . ILE B 1 223 ? 8.701 34.613 58.999 1.00 81.38 223 ILE B CA 1
ATOM 4057 C C . ILE B 1 223 ? 7.871 34.027 57.862 1.00 82.33 223 ILE B C 1
ATOM 4058 O O . ILE B 1 223 ? 7.683 32.809 57.768 1.00 84.59 223 ILE B O 1
ATOM 4063 N N . ALA B 1 224 ? 7.399 34.909 56.985 1.00 79.06 224 ALA B N 1
ATOM 4064 C CA . ALA B 1 224 ? 6.537 34.514 55.875 1.00 79.23 224 ALA B CA 1
ATOM 4065 C C . ALA B 1 224 ? 7.324 33.799 54.778 1.00 73.34 224 ALA B C 1
ATOM 4066 O O . ALA B 1 224 ? 6.816 32.874 54.138 1.00 74.75 224 ALA B O 1
ATOM 4068 N N . MET B 1 225 ? 8.555 34.251 54.560 1.00 72.33 225 MET B N 1
ATOM 4069 C CA . MET B 1 225 ? 9.464 33.620 53.613 1.00 73.77 225 MET B CA 1
ATOM 4070 C C . MET B 1 225 ? 9.781 32.199 54.070 1.00 69.09 225 MET B C 1
ATOM 4071 O O . MET B 1 225 ? 9.809 31.268 53.264 1.00 69.76 225 MET B O 1
ATOM 4076 N N . SER B 1 226 ? 10.007 32.044 55.370 1.00 67.61 226 SER B N 1
ATOM 4077 C CA . SER B 1 226 ? 10.253 30.734 55.960 1.00 72.09 226 SER B CA 1
ATOM 4078 C C . SER B 1 226 ? 9.047 29.809 55.795 1.00 77.79 226 SER B C 1
ATOM 4079 O O . SER B 1 226 ? 9.202 28.698 55.298 1.00 79.18 226 SER B O 1
ATOM 4082 N N . HIS B 1 227 ? 7.858 30.273 56.186 1.00 75.54 227 HIS B N 1
ATOM 4083 C CA . HIS B 1 227 ? 6.624 29.504 55.984 1.00 76.24 227 HIS B CA 1
ATOM 4084 C C . HIS B 1 227 ? 6.386 29.138 54.520 1.00 75.07 227 HIS B C 1
ATOM 4085 O O . HIS B 1 227 ? 5.992 28.009 54.214 1.00 70.81 227 HIS B O 1
ATOM 4092 N N . MET B 1 228 ? 6.614 30.088 53.618 1.00 71.06 228 MET B N 1
ATOM 4093 C CA . MET B 1 228 ? 6.354 29.838 52.205 1.00 64.78 228 MET B CA 1
ATOM 4094 C C . MET B 1 228 ? 7.220 28.711 51.663 1.00 68.13 228 MET B C 1
ATOM 4095 O O . MET B 1 228 ? 6.735 27.845 50.938 1.00 72.23 228 MET B O 1
ATOM 4100 N N . ASN B 1 229 ? 8.504 28.734 52.012 1.00 75.29 229 ASN B N 1
ATOM 4101 C CA . ASN B 1 229 ? 9.456 27.734 51.533 1.00 68.38 229 ASN B CA 1
ATOM 4102 C C . ASN B 1 229 ? 9.261 26.366 52.193 1.00 69.83 229 ASN B C 1
ATOM 4103 O O . ASN B 1 229 ? 9.491 25.318 51.565 1.00 60.45 229 ASN B O 1
ATOM 4108 N N . ILE B 1 230 ? 8.849 26.387 53.461 1.00 72.10 230 ILE B N 1
ATOM 4109 C CA . ILE B 1 230 ? 8.537 25.163 54.190 1.00 76.32 230 ILE B CA 1
ATOM 4110 C C . ILE B 1 230 ? 7.353 24.479 53.514 1.00 74.59 230 ILE B C 1
ATOM 4111 O O . ILE B 1 230 ? 7.365 23.270 53.286 1.00 72.33 230 ILE B O 1
ATOM 4116 N N . GLY B 1 231 ? 6.346 25.277 53.174 1.00 75.17 231 GLY B N 1
ATOM 4117 C CA . GLY B 1 231 ? 5.191 24.805 52.433 1.00 75.54 231 GLY B CA 1
ATOM 4118 C C . GLY B 1 231 ? 5.564 24.242 51.074 1.00 70.84 231 GLY B C 1
ATOM 4119 O O . GLY B 1 231 ? 4.987 23.247 50.629 1.00 71.49 231 GLY B O 1
ATOM 4120 N N . ILE B 1 232 ? 6.534 24.867 50.412 1.00 58.58 232 ILE B N 1
ATOM 4121 C CA . ILE B 1 232 ? 7.006 24.360 49.123 1.00 56.19 232 ILE B CA 1
ATOM 4122 C C . ILE B 1 232 ? 7.715 23.002 49.273 1.00 58.57 232 ILE B C 1
ATOM 4123 O O . ILE B 1 232 ? 7.508 22.093 48.467 1.00 60.90 232 ILE B O 1
ATOM 4128 N N . CYS B 1 233 ? 8.530 22.867 50.318 1.00 62.60 233 CYS B N 1
ATOM 4129 C CA . CYS B 1 233 ? 9.227 21.612 50.592 1.00 63.48 233 CYS B CA 1
ATOM 4130 C C . CYS B 1 233 ? 8.234 20.512 50.899 1.00 66.15 233 CYS B C 1
ATOM 4131 O O . CYS B 1 233 ? 8.305 19.434 50.308 1.00 67.83 233 CYS B O 1
ATOM 4134 N N . TYR B 1 234 ? 7.313 20.780 51.825 1.00 65.91 234 TYR B N 1
ATOM 4135 C CA . TYR B 1 234 ? 6.251 19.824 52.134 1.00 74.66 234 TYR B CA 1
ATOM 4136 C C . TYR B 1 234 ? 5.463 19.431 50.875 1.00 78.64 234 TYR B C 1
ATOM 4137 O O . TYR B 1 234 ? 5.166 18.258 50.664 1.00 77.64 234 TYR B O 1
ATOM 4146 N N . ASP B 1 235 ? 5.165 20.412 50.028 1.00 79.33 235 ASP B N 1
ATOM 4147 C CA . ASP B 1 235 ? 4.534 20.156 48.733 1.00 71.61 235 ASP B CA 1
ATOM 4148 C C . ASP B 1 235 ? 5.311 19.145 47.871 1.00 68.61 235 ASP B C 1
ATOM 4149 O O . ASP B 1 235 ? 4.720 18.228 47.307 1.00 75.11 235 ASP B O 1
ATOM 4154 N N . GLU B 1 236 ? 6.628 19.311 47.772 1.00 64.90 236 GLU B N 1
ATOM 4155 C CA . GLU B 1 236 ? 7.457 18.384 46.997 1.00 65.86 236 GLU B CA 1
ATOM 4156 C C . GLU B 1 236 ? 7.586 17.020 47.665 1.00 66.83 236 GLU B C 1
ATOM 4157 O O . GLU B 1 236 ? 7.871 16.019 46.998 1.00 64.92 236 GLU B O 1
ATOM 4163 N N . LEU B 1 237 ? 7.394 16.989 48.981 1.00 62.90 237 LEU B N 1
ATOM 4164 C CA . LEU B 1 237 ? 7.432 15.742 49.729 1.00 71.23 237 LEU B CA 1
ATOM 4165 C C . LEU B 1 237 ? 6.049 15.079 49.741 1.00 77.63 237 LEU B C 1
ATOM 4166 O O . LEU B 1 237 ? 5.834 14.069 50.424 1.00 73.72 237 LEU B O 1
ATOM 4171 N N . LYS B 1 238 ? 5.120 15.666 48.985 1.00 79.00 238 LYS B N 1
ATOM 4172 C CA . LYS B 1 238 ? 3.735 15.191 48.894 1.00 85.21 238 LYS B CA 1
ATOM 4173 C C . LYS B 1 238 ? 2.969 15.159 50.227 1.00 88.14 238 LYS B C 1
ATOM 4174 O O . LYS B 1 238 ? 1.891 14.576 50.313 1.00 93.59 238 LYS B O 1
ATOM 4180 N N . GLU B 1 239 ? 3.518 15.794 51.258 1.00 86.40 239 GLU B N 1
ATOM 4181 C CA . GLU B 1 239 ? 2.804 15.957 52.524 1.00 83.47 239 GLU B CA 1
ATOM 4182 C C . GLU B 1 239 ? 1.944 17.215 52.445 1.00 86.72 239 GLU B C 1
ATOM 4183 O O . GLU B 1 239 ? 2.352 18.292 52.887 1.00 88.88 239 GLU B O 1
ATOM 4189 N N . TYR B 1 240 ? 0.744 17.065 51.897 1.00 84.07 240 TYR B N 1
ATOM 4190 C CA . TYR B 1 240 ? -0.067 18.206 51.471 1.00 79.54 240 TYR B CA 1
ATOM 4191 C C . TYR B 1 240 ? -0.754 19.025 52.576 1.00 82.02 240 TYR B C 1
ATOM 4192 O O . TYR B 1 240 ? -1.015 20.215 52.393 1.00 76.83 240 TYR B O 1
ATOM 4201 N N . LYS B 1 241 ? -1.061 18.403 53.709 1.00 88.26 241 LYS B N 1
ATOM 4202 C CA . LYS B 1 241 ? -1.725 19.134 54.783 1.00 89.23 241 LYS B CA 1
ATOM 4203 C C . LYS B 1 241 ? -0.769 20.105 55.484 1.00 86.35 241 LYS B C 1
ATOM 4204 O O . LYS B 1 241 ? -1.105 21.274 55.690 1.00 85.29 241 LYS B O 1
ATOM 4210 N N . LYS B 1 242 ? 0.422 19.626 55.834 1.00 86.11 242 LYS B N 1
ATOM 4211 C CA . LYS B 1 242 ? 1.446 20.489 56.425 1.00 88.39 242 LYS B CA 1
ATOM 4212 C C . LYS B 1 242 ? 1.807 21.647 55.503 1.00 81.34 242 LYS B C 1
ATOM 4213 O O . LYS B 1 242 ? 2.087 22.748 55.969 1.00 81.02 242 LYS B O 1
ATOM 4219 N N . ALA B 1 243 ? 1.805 21.383 54.198 1.00 75.67 243 ALA B N 1
ATOM 4220 C CA . ALA B 1 243 ? 2.091 22.401 53.193 1.00 75.58 243 ALA B CA 1
ATOM 4221 C C . ALA B 1 243 ? 1.029 23.497 53.195 1.00 80.90 243 ALA B C 1
ATOM 4222 O O . ALA B 1 243 ? 1.354 24.687 53.191 1.00 79.00 243 ALA B O 1
ATOM 4224 N N . SER B 1 244 ? -0.237 23.084 53.191 1.00 82.44 244 SER B N 1
ATOM 4225 C CA . SER B 1 244 ? -1.360 24.010 53.278 1.00 85.85 244 SER B CA 1
ATOM 4226 C C . SER B 1 244 ? -1.246 24.900 54.507 1.00 90.17 244 SER B C 1
ATOM 4227 O O . SER B 1 244 ? -1.403 26.119 54.414 1.00 95.87 244 SER B O 1
ATOM 4230 N N . GLN B 1 245 ? -0.969 24.286 55.654 1.00 86.19 245 GLN B N 1
ATOM 4231 C CA . GLN B 1 245 ? -0.865 25.025 56.911 1.00 88.38 245 GLN B CA 1
ATOM 4232 C C . GLN B 1 245 ? 0.206 26.114 56.848 1.00 80.22 245 GLN B C 1
ATOM 4233 O O . GLN B 1 245 ? -0.058 27.271 57.153 1.00 73.82 245 GLN B O 1
ATOM 4239 N N . HIS B 1 246 ? 1.405 25.753 56.411 1.00 80.06 246 HIS B N 1
ATOM 4240 C CA . HIS B 1 246 ? 2.490 26.723 56.355 1.00 77.05 246 HIS B CA 1
ATOM 4241 C C . HIS B 1 246 ? 2.251 27.812 55.311 1.00 80.03 246 HIS B C 1
ATOM 4242 O O . HIS B 1 246 ? 2.599 28.976 55.523 1.00 79.03 246 HIS B O 1
ATOM 4249 N N . LEU B 1 247 ? 1.642 27.437 54.191 1.00 81.54 247 LEU B N 1
ATOM 4250 C CA . LEU B 1 247 ? 1.328 28.403 53.146 1.00 81.40 247 LEU B CA 1
ATOM 4251 C C . LEU B 1 247 ? 0.271 29.411 53.613 1.00 84.37 247 LEU B C 1
ATOM 4252 O O . LEU B 1 247 ? 0.264 30.561 53.172 1.00 85.89 247 LEU B O 1
ATOM 4257 N N . ILE B 1 248 ? -0.610 28.980 54.514 1.00 88.29 248 ILE B N 1
ATOM 4258 C CA . ILE B 1 248 ? -1.627 29.866 55.084 1.00 89.68 248 ILE B CA 1
ATOM 4259 C C . ILE B 1 248 ? -1.004 30.836 56.096 1.00 90.02 248 ILE B C 1
ATOM 4260 O O . ILE B 1 248 ? -1.326 32.027 56.116 1.00 87.76 248 ILE B O 1
ATOM 4265 N N . LEU B 1 249 ? -0.098 30.319 56.920 1.00 92.32 249 LEU B N 1
ATOM 4266 C CA . LEU B 1 249 ? 0.677 31.145 57.841 1.00 94.30 249 LEU B CA 1
ATOM 4267 C C . LEU B 1 249 ? 1.531 32.164 57.088 1.00 97.01 249 LEU B C 1
ATOM 4268 O O . LEU B 1 249 ? 1.782 33.261 57.583 1.00 104.14 249 LEU B O 1
ATOM 4273 N N . ALA B 1 250 ? 1.985 31.795 55.896 1.00 93.78 250 ALA B N 1
ATOM 4274 C CA . ALA B 1 250 ? 2.704 32.737 55.048 1.00 90.23 250 ALA B CA 1
ATOM 4275 C C . ALA B 1 250 ? 1.716 33.737 54.459 1.00 86.59 250 ALA B C 1
ATOM 4276 O O . ALA B 1 250 ? 2.008 34.925 54.340 1.00 81.41 250 ALA B O 1
ATOM 4278 N N . LEU B 1 251 ? 0.536 33.242 54.104 1.00 95.17 251 LEU B N 1
ATOM 4279 C CA . LEU B 1 251 ? -0.506 34.078 53.526 1.00 101.64 251 LEU B CA 1
ATOM 4280 C C . LEU B 1 251 ? -0.977 35.132 54.524 1.00 104.58 251 LEU B C 1
ATOM 4281 O O . LEU B 1 251 ? -1.176 36.294 54.162 1.00 106.29 251 LEU B O 1
ATOM 4286 N N . GLU B 1 252 ? -1.128 34.724 55.785 1.00 105.22 252 GLU B N 1
ATOM 4287 C CA . GLU B 1 252 ? -1.606 35.613 56.851 1.00 103.99 252 GLU B CA 1
ATOM 4288 C C . GLU B 1 252 ? -0.564 36.658 57.270 1.00 101.75 252 GLU B C 1
ATOM 4289 O O . GLU B 1 252 ? -0.608 37.181 58.384 1.00 114.63 252 GLU B O 1
ATOM 4295 N N . ILE B 1 253 ? 0.370 36.950 56.374 1.00 91.91 253 ILE B N 1
ATOM 4296 C CA . ILE B 1 253 ? 1.365 37.996 56.575 1.00 91.98 253 ILE B CA 1
ATOM 4297 C C . ILE B 1 253 ? 1.507 38.761 55.266 1.00 91.03 253 ILE B C 1
ATOM 4298 O O . ILE B 1 253 ? 1.488 39.993 55.244 1.00 92.77 253 ILE B O 1
ATOM 4303 N N . PHE B 1 254 ? 1.625 38.003 54.177 1.00 86.60 254 PHE B N 1
ATOM 4304 C CA . PHE B 1 254 ? 1.812 38.544 52.832 1.00 88.54 254 PHE B CA 1
ATOM 4305 C C . PHE B 1 254 ? 0.667 39.441 52.362 1.00 92.72 254 PHE B C 1
ATOM 4306 O O . PHE B 1 254 ? 0.898 40.416 51.649 1.00 98.46 254 PHE B O 1
ATOM 4314 N N . GLU B 1 255 ? -0.564 39.108 52.738 1.00 93.08 255 GLU B N 1
ATOM 4315 C CA . GLU B 1 255 ? -1.710 39.900 52.290 1.00 106.93 255 GLU B CA 1
ATOM 4316 C C . GLU B 1 255 ? -1.840 41.245 53.015 1.00 106.24 255 GLU B C 1
ATOM 4317 O O . GLU B 1 255 ? -2.407 42.195 52.472 1.00 100.42 255 GLU B O 1
ATOM 4323 N N . LYS B 1 256 ? -1.313 41.327 54.234 1.00 107.15 256 LYS B N 1
ATOM 4324 C CA . LYS B 1 256 ? -1.242 42.606 54.933 1.00 108.38 256 LYS B CA 1
ATOM 4325 C C . LYS B 1 256 ? 0.144 43.222 54.753 1.00 110.89 256 LYS B C 1
ATOM 4326 O O . LYS B 1 256 ? 0.542 44.135 55.479 1.00 114.51 256 LYS B O 1
ATOM 4332 N N . SER B 1 257 ? 0.863 42.707 53.760 1.00 106.37 257 SER B N 1
ATOM 4333 C CA . SER B 1 257 ? 2.174 43.206 53.381 1.00 105.33 257 SER B CA 1
ATOM 4334 C C . SER B 1 257 ? 2.124 43.628 51.919 1.00 107.42 257 SER B C 1
ATOM 4335 O O . SER B 1 257 ? 2.822 44.552 51.504 1.00 107.69 257 SER B O 1
ATOM 4338 N N . LYS B 1 258 ? 1.285 42.934 51.153 1.00 110.64 258 LYS B N 1
ATOM 4339 C CA . LYS B 1 258 ? 1.177 43.110 49.702 1.00 111.56 258 LYS B CA 1
ATOM 4340 C C . LYS B 1 258 ? 2.479 42.793 48.956 1.00 100.48 258 LYS B C 1
ATOM 4341 O O . LYS B 1 258 ? 2.651 43.193 47.803 1.00 98.11 258 LYS B O 1
ATOM 4347 N N . HIS B 1 259 ? 3.385 42.065 49.606 1.00 97.13 259 HIS B N 1
ATOM 4348 C CA . HIS B 1 259 ? 4.668 41.730 48.989 1.00 95.96 259 HIS B CA 1
ATOM 4349 C C . HIS B 1 259 ? 4.450 40.964 47.694 1.00 92.96 259 HIS B C 1
ATOM 4350 O O . HIS B 1 259 ? 3.396 40.362 47.493 1.00 99.66 259 HIS B O 1
ATOM 4357 N N . SER B 1 260 ? 5.446 41.000 46.817 1.00 85.05 260 SER B N 1
ATOM 4358 C CA . SER B 1 260 ? 5.347 40.348 45.523 1.00 91.96 260 SER B CA 1
ATOM 4359 C C . SER B 1 260 ? 5.061 38.848 45.663 1.00 89.72 260 SER B C 1
ATOM 4360 O O . SER B 1 260 ? 4.430 38.252 44.795 1.00 85.84 260 SER B O 1
ATOM 4363 N N . PHE B 1 261 ? 5.514 38.250 46.762 1.00 89.00 261 PHE B N 1
ATOM 4364 C CA . PHE B 1 261 ? 5.382 36.806 46.961 1.00 82.17 261 PHE B CA 1
ATOM 4365 C C . PHE B 1 261 ? 3.979 36.359 47.328 1.00 80.16 261 PHE B C 1
ATOM 4366 O O . PHE B 1 261 ? 3.723 35.161 47.463 1.00 80.65 261 PHE B O 1
ATOM 4374 N N . LEU B 1 262 ? 3.077 37.323 47.481 1.00 82.32 262 LEU B N 1
ATOM 4375 C CA . LEU B 1 262 ? 1.674 37.028 47.742 1.00 84.07 262 LEU B CA 1
ATOM 4376 C C . LEU B 1 262 ? 1.127 36.107 46.655 1.00 82.38 262 LEU B C 1
ATOM 4377 O O . LEU B 1 262 ? 0.472 35.096 46.943 1.00 77.05 262 LEU B O 1
ATOM 4382 N N . THR B 1 263 ? 1.429 36.455 45.408 1.00 78.12 263 THR B N 1
ATOM 4383 C CA . THR B 1 263 ? 0.906 35.736 44.257 1.00 80.34 263 THR B CA 1
ATOM 4384 C C . THR B 1 263 ? 1.404 34.295 44.203 1.00 77.27 263 THR B C 1
ATOM 4385 O O . THR B 1 263 ? 0.614 33.376 44.000 1.00 75.67 263 THR B O 1
ATOM 4389 N N . LYS B 1 264 ? 2.709 34.103 44.387 1.00 80.35 264 LYS B N 1
ATOM 4390 C CA . LYS B 1 264 ? 3.291 32.761 44.352 1.00 83.23 264 LYS B CA 1
ATOM 4391 C C . LYS B 1 264 ? 2.662 31.873 45.427 1.00 83.44 264 LYS B C 1
ATOM 4392 O O . LYS B 1 264 ? 2.272 30.732 45.160 1.00 78.92 264 LYS B O 1
ATOM 4398 N N . THR B 1 265 ? 2.561 32.423 46.634 1.00 76.83 265 THR B N 1
ATOM 4399 C CA . THR B 1 265 ? 1.940 31.744 47.760 1.00 74.55 265 THR B CA 1
ATOM 4400 C C . THR B 1 265 ? 0.499 31.355 47.431 1.00 81.30 265 THR B C 1
ATOM 4401 O O . THR B 1 265 ? 0.093 30.208 47.641 1.00 79.56 265 THR B O 1
ATOM 4405 N N . LEU B 1 266 ? -0.265 32.313 46.908 1.00 81.31 266 LEU B N 1
ATOM 4406 C CA . LEU B 1 266 ? -1.639 32.052 46.487 1.00 77.46 266 LEU B CA 1
ATOM 4407 C C . LEU B 1 266 ? -1.704 31.000 45.377 1.00 76.48 266 LEU B C 1
ATOM 4408 O O . LEU B 1 266 ? -2.616 30.177 45.346 1.00 83.78 266 LEU B O 1
ATOM 4413 N N . PHE B 1 267 ? -0.733 31.017 44.473 1.00 69.25 267 PHE B N 1
ATOM 4414 C CA . PHE B 1 267 ? -0.691 30.002 43.433 1.00 73.13 267 PHE B CA 1
ATOM 4415 C C . PHE B 1 267 ? -0.407 28.613 43.995 1.00 72.53 267 PHE B C 1
ATOM 4416 O O . PHE B 1 267 ? -1.095 27.643 43.656 1.00 67.92 267 PHE B O 1
ATOM 4424 N N . THR B 1 268 ? 0.617 28.523 44.839 1.00 66.35 268 THR B N 1
ATOM 4425 C CA . THR B 1 268 ? 1.041 27.242 45.384 1.00 66.76 268 THR B CA 1
ATOM 4426 C C . THR B 1 268 ? -0.049 26.646 46.268 1.00 72.37 268 THR B C 1
ATOM 4427 O O . THR B 1 268 ? -0.280 25.440 46.256 1.00 74.94 268 THR B O 1
ATOM 4431 N N . LEU B 1 269 ? -0.724 27.499 47.027 1.00 69.88 269 LEU B N 1
ATOM 4432 C CA . LEU B 1 269 ? -1.770 27.047 47.927 1.00 70.06 269 LEU B CA 1
ATOM 4433 C C . LEU B 1 269 ? -2.946 26.493 47.122 1.00 76.12 269 LEU B C 1
ATOM 4434 O O . LEU B 1 269 ? -3.535 25.464 47.484 1.00 69.83 269 LEU B O 1
ATOM 4439 N N . THR B 1 270 ? -3.266 27.165 46.017 1.00 78.16 270 THR B N 1
ATOM 4440 C CA . THR B 1 270 ? -4.358 26.735 45.143 1.00 72.41 270 THR B CA 1
ATOM 4441 C C . THR B 1 270 ? -4.096 25.336 44.600 1.00 65.57 270 THR B C 1
ATOM 4442 O O . THR B 1 270 ? -4.998 24.506 44.540 1.00 70.23 270 THR B O 1
ATOM 4446 N N . TYR B 1 271 ? -2.846 25.086 44.224 1.00 69.18 271 TYR B N 1
ATOM 4447 C CA . TYR B 1 271 ? -2.440 23.813 43.643 1.00 69.06 271 TYR B CA 1
ATOM 4448 C C . TYR B 1 271 ? -2.404 22.709 44.702 1.00 71.49 271 TYR B C 1
ATOM 4449 O O . TYR B 1 271 ? -2.892 21.603 44.473 1.00 74.94 271 TYR B O 1
ATOM 4458 N N . VAL B 1 272 ? -1.825 23.021 45.857 1.00 68.52 272 VAL B N 1
ATOM 4459 C CA . VAL B 1 272 ? -1.800 22.103 46.996 1.00 72.89 272 VAL B CA 1
ATOM 4460 C C . VAL B 1 272 ? -3.201 21.637 47.408 1.00 78.72 272 VAL B C 1
ATOM 4461 O O . VAL B 1 272 ? -3.419 20.452 47.677 1.00 79.66 272 VAL B O 1
ATOM 4465 N N . GLU B 1 273 ? -4.152 22.566 47.447 1.00 80.51 273 GLU B N 1
ATOM 4466 C CA . GLU B 1 273 ? -5.537 22.211 47.753 1.00 78.81 273 GLU B CA 1
ATOM 4467 C C . GLU B 1 273 ? -6.185 21.419 46.616 1.00 78.04 273 GLU B C 1
ATOM 4468 O O . GLU B 1 273 ? -7.003 20.537 46.857 1.00 81.28 273 GLU B O 1
ATOM 4474 N N . ALA B 1 274 ? -5.825 21.745 45.379 1.00 77.84 274 ALA B N 1
ATOM 4475 C CA . ALA B 1 274 ? -6.334 21.012 44.222 1.00 79.79 274 ALA B CA 1
ATOM 4476 C C . ALA B 1 274 ? -5.837 19.568 44.246 1.00 71.25 274 ALA B C 1
ATOM 4477 O O . ALA B 1 274 ? -6.593 18.638 43.988 1.00 75.93 274 ALA B O 1
ATOM 4479 N N . LYS B 1 275 ? -4.557 19.389 44.563 1.00 66.36 275 LYS B N 1
ATOM 4480 C CA . LYS B 1 275 ? -3.956 18.059 44.652 1.00 68.42 275 LYS B CA 1
ATOM 4481 C C . LYS B 1 275 ? -4.591 17.193 45.745 1.00 76.89 275 LYS B C 1
ATOM 4482 O O . LYS B 1 275 ? -4.346 15.988 45.803 1.00 83.78 275 LYS B O 1
ATOM 4488 N N . GLN B 1 276 ? -5.393 17.812 46.613 1.00 74.39 276 GLN B N 1
ATOM 4489 C CA . GLN B 1 276 ? -6.064 17.094 47.696 1.00 79.08 276 GLN B CA 1
ATOM 4490 C C . GLN B 1 276 ? -7.537 16.854 47.391 1.00 78.58 276 GLN B C 1
ATOM 4491 O O . GLN B 1 276 ? -8.287 16.414 48.262 1.00 85.78 276 GLN B O 1
ATOM 4497 N N . GLN B 1 277 ? -7.938 17.147 46.155 1.00 75.55 277 GLN B N 1
ATOM 4498 C CA . GLN B 1 277 ? -9.346 17.150 45.754 1.00 83.22 277 GLN B CA 1
ATOM 4499 C C . GLN B 1 277 ? -10.186 18.116 46.596 1.00 82.07 277 GLN B C 1
ATOM 4500 O O . GLN B 1 277 ? -11.405 17.979 46.677 1.00 74.63 277 GLN B O 1
ATOM 4506 N N . ASN B 1 278 ? -9.536 19.090 47.226 1.00 78.40 278 ASN B N 1
ATOM 4507 C CA . ASN B 1 278 ? -10.264 20.112 47.970 1.00 84.83 278 ASN B CA 1
ATOM 4508 C C . ASN B 1 278 ? -10.626 21.258 47.026 1.00 81.78 278 ASN B C 1
ATOM 4509 O O . ASN B 1 278 ? -10.103 22.369 47.137 1.00 80.06 278 ASN B O 1
ATOM 4514 N N . TYR B 1 279 ? -11.527 20.959 46.095 1.00 81.88 279 TYR B N 1
ATOM 4515 C CA . TYR B 1 279 ? -11.816 21.835 44.965 1.00 84.09 279 TYR B CA 1
ATOM 4516 C C . TYR B 1 279 ? -12.515 23.143 45.344 1.00 87.56 279 TYR B C 1
ATOM 4517 O O . TYR B 1 279 ? -12.167 24.202 44.809 1.00 84.57 279 TYR B O 1
ATOM 4526 N N . ASN B 1 280 ? -13.488 23.082 46.253 1.00 83.72 280 ASN B N 1
ATOM 4527 C CA . ASN B 1 280 ? -14.171 24.300 46.680 1.00 90.97 280 ASN B CA 1
ATOM 4528 C C . ASN B 1 280 ? -13.209 25.265 47.373 1.00 96.45 280 ASN B C 1
ATOM 4529 O O . ASN B 1 280 ? -13.259 26.475 47.150 1.00 100.54 280 ASN B O 1
ATOM 4534 N N . VAL B 1 281 ? -12.329 24.720 48.206 1.00 92.21 281 VAL B N 1
ATOM 4535 C CA . VAL B 1 281 ? -11.343 25.532 48.907 1.00 91.00 281 VAL B CA 1
ATOM 4536 C C . VAL B 1 281 ? -10.310 26.083 47.922 1.00 87.48 281 VAL B C 1
ATOM 4537 O O . VAL B 1 281 ? -9.925 27.253 47.992 1.00 81.78 281 VAL B O 1
ATOM 4541 N N . ALA B 1 282 ? -9.883 25.229 46.996 1.00 86.88 282 ALA B N 1
ATOM 4542 C CA . ALA B 1 282 ? -8.934 25.612 45.957 1.00 82.33 282 ALA B CA 1
ATOM 4543 C C . ALA B 1 282 ? -9.443 26.770 45.090 1.00 86.36 282 ALA B C 1
ATOM 4544 O O . ALA B 1 282 ? -8.674 27.655 44.718 1.00 81.66 282 ALA B O 1
ATOM 4546 N N . LEU B 1 283 ? -10.734 26.758 44.769 1.00 89.70 283 LEU B N 1
ATOM 4547 C CA . LEU B 1 283 ? -11.321 27.779 43.899 1.00 95.26 283 LEU B CA 1
ATOM 4548 C C . LEU B 1 283 ? -11.323 29.176 44.539 1.00 103.22 283 LEU B C 1
ATOM 4549 O O . LEU B 1 283 ? -11.380 30.186 43.836 1.00 105.38 283 LEU B O 1
ATOM 4554 N N . ILE B 1 284 ? -11.253 29.233 45.866 1.00 102.55 284 ILE B N 1
ATOM 4555 C CA . ILE B 1 284 ? -11.145 30.513 46.559 1.00 103.53 284 ILE B CA 1
ATOM 4556 C C . ILE B 1 284 ? -9.770 31.133 46.333 1.00 98.60 284 ILE B C 1
ATOM 4557 O O . ILE B 1 284 ? -9.653 32.257 45.851 1.00 99.23 284 ILE B O 1
ATOM 4562 N N . TYR B 1 285 ? -8.726 30.391 46.680 1.00 97.04 285 TYR B N 1
ATOM 4563 C CA . TYR B 1 285 ? -7.361 30.875 46.507 1.00 89.48 285 TYR B CA 1
ATOM 4564 C C . TYR B 1 285 ? -7.057 31.098 45.030 1.00 85.46 285 TYR B C 1
ATOM 4565 O O . TYR B 1 285 ? -6.251 31.963 44.671 1.00 84.16 285 TYR B O 1
ATOM 4574 N N . PHE B 1 286 ? -7.726 30.320 44.184 1.00 77.86 286 PHE B N 1
ATOM 4575 C CA . PHE B 1 286 ? -7.670 30.500 42.739 1.00 78.51 286 PHE B CA 1
ATOM 4576 C C . PHE B 1 286 ? -8.127 31.902 42.318 1.00 85.12 286 PHE B C 1
ATOM 4577 O O . PHE B 1 286 ? -7.424 32.607 41.589 1.00 78.45 286 PHE B O 1
ATOM 4585 N N . ARG B 1 287 ? -9.303 32.311 42.782 1.00 85.64 287 ARG B N 1
ATOM 4586 C CA . ARG B 1 287 ? -9.862 33.587 42.354 1.00 90.27 287 ARG B CA 1
ATOM 4587 C C . ARG B 1 287 ? -9.166 34.795 42.972 1.00 93.67 287 ARG B C 1
ATOM 4588 O O . ARG B 1 287 ? -9.021 35.821 42.313 1.00 98.27 287 ARG B O 1
ATOM 4596 N N . LYS B 1 288 ? -8.731 34.679 44.224 1.00 90.33 288 LYS B N 1
ATOM 4597 C CA . LYS B 1 288 ? -7.969 35.761 44.834 1.00 86.45 288 LYS B CA 1
ATOM 4598 C C . LYS B 1 288 ? -6.615 35.869 44.136 1.00 84.51 288 LYS B C 1
ATOM 4599 O O . LYS B 1 288 ? -6.205 36.953 43.721 1.00 82.77 288 LYS B O 1
ATOM 4605 N N . GLY B 1 289 ? -5.945 34.730 43.987 1.00 87.83 289 GLY B N 1
ATOM 4606 C CA . GLY B 1 289 ? -4.649 34.673 43.331 1.00 91.19 289 GLY B CA 1
ATOM 4607 C C . GLY B 1 289 ? -4.662 35.219 41.915 1.00 89.18 289 GLY B C 1
ATOM 4608 O O . GLY B 1 289 ? -3.842 36.068 41.564 1.00 88.82 289 GLY B O 1
ATOM 4609 N N . ARG B 1 290 ? -5.592 34.730 41.101 1.00 89.07 290 ARG B N 1
ATOM 4610 C CA . ARG B 1 290 ? -5.732 35.201 39.727 1.00 94.05 290 ARG B CA 1
ATOM 4611 C C . ARG B 1 290 ? -6.111 36.683 39.664 1.00 102.24 290 ARG B C 1
ATOM 4612 O O . ARG B 1 290 ? -5.665 37.401 38.767 1.00 107.41 290 ARG B O 1
ATOM 4620 N N . PHE B 1 291 ? -6.932 37.140 40.607 1.00 100.21 291 PHE B N 1
ATOM 4621 C CA . PHE B 1 291 ? -7.283 38.557 40.664 1.00 101.74 291 PHE B CA 1
ATOM 4622 C C . PHE B 1 291 ? -6.027 39.394 40.900 1.00 100.47 291 PHE B C 1
ATOM 4623 O O . PHE B 1 291 ? -5.741 40.324 40.139 1.00 95.52 291 PHE B O 1
ATOM 4631 N N . ILE B 1 292 ? -5.286 39.048 41.955 1.00 99.60 292 ILE B N 1
ATOM 4632 C CA . ILE B 1 292 ? -4.006 39.684 42.265 1.00 95.57 292 ILE B CA 1
ATOM 4633 C C . ILE B 1 292 ? -3.064 39.626 41.060 1.00 94.92 292 ILE B C 1
ATOM 4634 O O . ILE B 1 292 ? -2.314 40.568 40.799 1.00 97.93 292 ILE B O 1
ATOM 4639 N N . ALA B 1 293 ? -3.130 38.524 40.316 1.00 89.47 293 ALA B N 1
ATOM 4640 C CA . ALA B 1 293 ? -2.251 38.292 39.170 1.00 89.19 293 ALA B CA 1
ATOM 4641 C C . ALA B 1 293 ? -2.554 39.159 37.939 1.00 96.00 293 ALA B C 1
ATOM 4642 O O . ALA B 1 293 ? -1.639 39.681 37.300 1.00 88.95 293 ALA B O 1
ATOM 4644 N N . ASP B 1 294 ? -3.832 39.298 37.600 1.00 108.54 294 ASP B N 1
ATOM 4645 C CA . ASP B 1 294 ? -4.224 39.986 36.371 1.00 124.99 294 ASP B CA 1
ATOM 4646 C C . ASP B 1 294 ? -3.985 41.494 36.426 1.00 136.36 294 ASP B C 1
ATOM 4647 O O . ASP B 1 294 ? -3.813 42.143 35.394 1.00 140.73 294 ASP B O 1
ATOM 4652 N N . LYS B 1 295 ? -3.970 42.046 37.635 1.00 137.08 295 LYS B N 1
ATOM 4653 C CA . LYS B 1 295 ? -3.869 43.489 37.811 1.00 137.76 295 LYS B CA 1
ATOM 4654 C C . LYS B 1 295 ? -2.428 43.986 37.681 1.00 137.84 295 LYS B C 1
ATOM 4655 O O . LYS B 1 295 ? -2.134 45.140 37.994 1.00 144.54 295 LYS B O 1
ATOM 4661 N N . SER B 1 296 ? -1.534 43.121 37.206 1.00 128.17 296 SER B N 1
ATOM 4662 C CA . SER B 1 296 ? -0.123 43.481 37.070 1.00 129.06 296 SER B CA 1
ATOM 4663 C C . SER B 1 296 ? 0.475 43.046 35.731 1.00 132.62 296 SER B C 1
ATOM 4664 O O . SER B 1 296 ? 0.101 42.008 35.179 1.00 131.14 296 SER B O 1
ATOM 4667 N N . ASP B 1 297 ? 1.415 43.838 35.217 1.00 136.13 297 ASP B N 1
ATOM 4668 C CA . ASP B 1 297 ? 2.139 43.459 34.006 1.00 135.94 297 ASP B CA 1
ATOM 4669 C C . ASP B 1 297 ? 3.001 42.226 34.263 1.00 132.71 297 ASP B C 1
ATOM 4670 O O . ASP B 1 297 ? 3.165 41.810 35.412 1.00 129.10 297 ASP B O 1
ATOM 4675 N N . ASP B 1 298 ? 3.558 41.665 33.191 1.00 134.52 298 ASP B N 1
ATOM 4676 C CA . ASP B 1 298 ? 4.246 40.373 33.238 1.00 131.11 298 ASP B CA 1
ATOM 4677 C C . ASP B 1 298 ? 3.295 39.290 33.748 1.00 127.60 298 ASP B C 1
ATOM 4678 O O . ASP B 1 298 ? 3.161 39.086 34.956 1.00 124.47 298 ASP B O 1
ATOM 4683 N N . LYS B 1 299 ? 2.623 38.619 32.814 1.00 127.32 299 LYS B N 1
ATOM 4684 C CA . LYS B 1 299 ? 1.664 37.566 33.139 1.00 132.63 299 LYS B CA 1
ATOM 4685 C C . LYS B 1 299 ? 2.216 36.580 34.164 1.00 123.42 299 LYS B C 1
ATOM 4686 O O . LYS B 1 299 ? 1.747 36.537 35.302 1.00 136.88 299 LYS B O 1
ATOM 4692 N N . GLU B 1 300 ? 3.234 35.828 33.750 1.00 93.05 300 GLU B N 1
ATOM 4693 C CA . GLU B 1 300 ? 3.752 34.667 34.480 1.00 90.82 300 GLU B CA 1
ATOM 4694 C C . GLU B 1 300 ? 2.726 33.888 35.304 1.00 80.88 300 GLU B C 1
ATOM 4695 O O . GLU B 1 300 ? 2.462 32.711 35.032 1.00 73.44 300 GLU B O 1
ATOM 4701 N N . TYR B 1 301 ? 2.170 34.540 36.320 1.00 69.25 301 TYR B N 1
ATOM 4702 C CA . TYR B 1 301 ? 1.233 33.874 37.216 1.00 72.04 301 TYR B CA 1
ATOM 4703 C C . TYR B 1 301 ? -0.190 33.887 36.684 1.00 75.56 301 TYR B C 1
ATOM 4704 O O . TYR B 1 301 ? -0.996 33.030 37.023 1.00 79.54 301 TYR B O 1
ATOM 4713 N N . SER B 1 302 ? -0.483 34.851 35.825 1.00 77.57 302 SER B N 1
ATOM 4714 C CA . SER B 1 302 ? -1.729 34.853 35.083 1.00 82.57 302 SER B CA 1
ATOM 4715 C C . SER B 1 302 ? -1.718 33.615 34.181 1.00 83.11 302 SER B C 1
ATOM 4716 O O . SER B 1 302 ? -2.703 32.891 34.074 1.00 90.12 302 SER B O 1
ATOM 4719 N N . ALA B 1 303 ? -0.575 33.357 33.559 1.00 79.05 303 ALA B N 1
ATOM 4720 C CA . ALA B 1 303 ? -0.408 32.155 32.750 1.00 77.90 303 ALA B CA 1
ATOM 4721 C C . ALA B 1 303 ? -0.445 30.885 33.613 1.00 75.34 303 ALA B C 1
ATOM 4722 O O . ALA B 1 303 ? -1.078 29.887 33.246 1.00 69.66 303 ALA B O 1
ATOM 4724 N N . LYS B 1 304 ? 0.230 30.928 34.759 1.00 70.92 304 LYS B N 1
ATOM 4725 C CA . LYS B 1 304 ? 0.270 29.777 35.663 1.00 70.12 304 LYS B CA 1
ATOM 4726 C C . LYS B 1 304 ? -1.102 29.456 36.249 1.00 71.20 304 LYS B C 1
ATOM 4727 O O . LYS B 1 304 ? -1.445 28.292 36.440 1.00 64.53 304 LYS B O 1
ATOM 4733 N N . PHE B 1 305 ? -1.891 30.488 36.525 1.00 79.20 305 PHE B N 1
ATOM 4734 C CA . PHE B 1 305 ? -3.253 30.265 36.989 1.00 76.55 305 PHE B CA 1
ATOM 4735 C C . PHE B 1 305 ? -4.122 29.689 35.873 1.00 71.48 305 PHE B C 1
ATOM 4736 O O . PHE B 1 305 ? -5.038 28.917 36.130 1.00 68.88 305 PHE B O 1
ATOM 4744 N N . LYS B 1 306 ? -3.806 30.045 34.633 1.00 78.23 306 LYS B N 1
ATOM 4745 C CA . LYS B 1 306 ? -4.527 29.527 33.474 1.00 89.44 306 LYS B CA 1
ATOM 4746 C C . LYS B 1 306 ? -4.278 28.027 33.256 1.00 80.76 306 LYS B C 1
ATOM 4747 O O . LYS B 1 306 ? -5.093 27.336 32.646 1.00 77.41 306 LYS B O 1
ATOM 4753 N N . ILE B 1 307 ? -3.153 27.524 33.755 1.00 80.07 307 ILE B N 1
ATOM 4754 C CA . ILE B 1 307 ? -2.901 26.085 33.734 1.00 70.00 307 ILE B CA 1
ATOM 4755 C C . ILE B 1 307 ? -3.835 25.403 34.722 1.00 70.17 307 ILE B C 1
ATOM 4756 O O . ILE B 1 307 ? -4.501 24.419 34.381 1.00 66.26 307 ILE B O 1
ATOM 4761 N N . LEU B 1 308 ? -3.907 25.952 35.934 1.00 70.99 308 LEU B N 1
ATOM 4762 C CA . LEU B 1 308 ? -4.837 25.458 36.949 1.00 75.48 308 LEU B CA 1
ATOM 4763 C C . LEU B 1 308 ? -6.293 25.521 36.487 1.00 77.44 308 LEU B C 1
ATOM 4764 O O . LEU B 1 308 ? -7.084 24.614 36.759 1.00 75.89 308 LEU B O 1
ATOM 4769 N N . GLU B 1 309 ? -6.645 26.594 35.789 1.00 80.01 309 GLU B N 1
ATOM 4770 C CA . GLU B 1 309 ? -8.008 26.764 35.299 1.00 79.16 309 GLU B CA 1
ATOM 4771 C C . GLU B 1 309 ? -8.395 25.649 34.329 1.00 77.91 309 GLU B C 1
ATOM 4772 O O . GLU B 1 309 ? -9.415 24.987 34.511 1.00 81.21 309 GLU B O 1
ATOM 4778 N N . GLY B 1 310 ? -7.569 25.431 33.309 1.00 75.85 310 GLY B N 1
ATOM 4779 C CA . GLY B 1 310 ? -7.830 24.379 32.345 1.00 80.68 310 GLY B CA 1
ATOM 4780 C C . GLY B 1 310 ? -7.825 22.992 32.965 1.00 80.82 310 GLY B C 1
ATOM 4781 O O . GLY B 1 310 ? -8.512 22.091 32.494 1.00 78.61 310 GLY B O 1
ATOM 4782 N N . LEU B 1 311 ? -7.052 22.829 34.033 1.00 78.83 311 LEU B N 1
ATOM 4783 C CA . LEU B 1 311 ? -6.894 21.544 34.706 1.00 73.16 311 LEU B CA 1
ATOM 4784 C C . LEU B 1 311 ? -8.070 21.223 35.629 1.00 78.27 311 LEU B C 1
ATOM 4785 O O . LEU B 1 311 ? -8.581 20.099 35.629 1.00 73.76 311 LEU B O 1
ATOM 4790 N N . PHE B 1 312 ? -8.508 22.214 36.405 1.00 80.13 312 PHE B N 1
ATOM 4791 C CA . PHE B 1 312 ? -9.453 21.956 37.492 1.00 79.43 312 PHE B CA 1
ATOM 4792 C C . PHE B 1 312 ? -10.732 22.788 37.488 1.00 83.03 312 PHE B C 1
ATOM 4793 O O . PHE B 1 312 ? -11.787 22.313 37.918 1.00 83.14 312 PHE B O 1
ATOM 4801 N N . PHE B 1 313 ? -10.648 24.029 37.026 1.00 87.93 313 PHE B N 1
ATOM 4802 C CA . PHE B 1 313 ? -11.760 24.962 37.211 1.00 90.40 313 PHE B CA 1
ATOM 4803 C C . PHE B 1 313 ? -12.417 25.427 35.915 1.00 96.29 313 PHE B C 1
ATOM 4804 O O . PHE B 1 313 ? -12.857 26.569 35.804 1.00 98.29 313 PHE B O 1
ATOM 4812 N N . SER B 1 314 ? -12.477 24.526 34.940 1.00 100.19 314 SER B N 1
ATOM 4813 C CA . SER B 1 314 ? -13.251 24.742 33.727 1.00 96.68 314 SER B CA 1
ATOM 4814 C C . SER B 1 314 ? -14.009 23.463 33.400 1.00 97.99 314 SER B C 1
ATOM 4815 O O . SER B 1 314 ? -14.140 22.572 34.249 1.00 86.25 314 SER B O 1
ATOM 4818 N N . ASP B 1 315 ? -14.507 23.375 32.170 1.00 110.31 315 ASP B N 1
ATOM 4819 C CA . ASP B 1 315 ? -15.284 22.219 31.740 1.00 122.25 315 ASP B CA 1
ATOM 4820 C C . ASP B 1 315 ? -14.352 21.226 31.059 1.00 112.31 315 ASP B C 1
ATOM 4821 O O . ASP B 1 315 ? -14.788 20.348 30.310 1.00 107.61 315 ASP B O 1
ATOM 4826 N N . GLY B 1 316 ? -13.061 21.372 31.344 1.00 107.27 316 GLY B N 1
ATOM 4827 C CA . GLY B 1 316 ? -12.028 20.627 30.654 1.00 100.93 316 GLY B CA 1
ATOM 4828 C C . GLY B 1 316 ? -11.498 21.433 29.482 1.00 100.33 316 GLY B C 1
ATOM 4829 O O . GLY B 1 316 ? -11.179 20.878 28.430 1.00 94.20 316 GLY B O 1
ATOM 4830 N N . GLU B 1 317 ? -11.423 22.751 29.655 1.00 106.31 317 GLU B N 1
ATOM 4831 C CA . GLU B 1 317 ? -10.868 23.628 28.628 1.00 107.68 317 GLU B CA 1
ATOM 4832 C C . GLU B 1 317 ? -9.357 23.462 28.583 1.00 103.33 317 GLU B C 1
ATOM 4833 O O . GLU B 1 317 ? -8.609 24.349 28.991 1.00 102.35 317 GLU B O 1
ATOM 4839 N N . THR B 1 318 ? -8.910 22.319 28.078 1.00 105.01 318 THR B N 1
ATOM 4840 C CA . THR B 1 318 ? -7.488 22.000 28.064 1.00 102.33 318 THR B CA 1
ATOM 4841 C C . THR B 1 318 ? -6.681 22.936 27.150 1.00 98.74 318 THR B C 1
ATOM 4842 O O . THR B 1 318 ? -5.463 23.027 27.271 1.00 89.29 318 THR B O 1
ATOM 4846 N N . GLN B 1 319 ? -7.370 23.657 26.266 1.00 106.84 319 GLN B N 1
ATOM 4847 C CA . GLN B 1 319 ? -6.717 24.641 25.402 1.00 109.54 319 GLN B CA 1
ATOM 4848 C C . GLN B 1 319 ? -6.083 25.767 26.225 1.00 105.46 319 GLN B C 1
ATOM 4849 O O . GLN B 1 319 ? -5.082 26.358 25.814 1.00 102.96 319 GLN B O 1
ATOM 4855 N N . LEU B 1 320 ? -6.672 26.055 27.385 1.00 100.18 320 LEU B N 1
ATOM 4856 C CA . LEU B 1 320 ? -6.114 27.029 28.323 1.00 93.70 320 LEU B CA 1
ATOM 4857 C C . LEU B 1 320 ? -4.711 26.616 28.780 1.00 88.02 320 LEU B C 1
ATOM 4858 O O . LEU B 1 320 ? -3.816 27.453 28.930 1.00 88.16 320 LEU B O 1
ATOM 4863 N N . ILE B 1 321 ? -4.527 25.318 28.995 1.00 78.91 321 ILE B N 1
ATOM 4864 C CA . ILE B 1 321 ? -3.237 24.788 29.403 1.00 72.85 321 ILE B CA 1
ATOM 4865 C C . ILE B 1 321 ? -2.218 25.002 28.290 1.00 73.95 321 ILE B C 1
ATOM 4866 O O . ILE B 1 321 ? -1.097 25.467 28.537 1.00 66.86 321 ILE B O 1
ATOM 4871 N N . LYS B 1 322 ? -2.620 24.670 27.065 1.00 77.63 322 LYS B N 1
ATOM 4872 C CA . LYS B 1 322 ? -1.735 24.766 25.905 1.00 79.77 322 LYS B CA 1
ATOM 4873 C C . LYS B 1 322 ? -1.231 26.200 25.662 1.00 79.45 322 LYS B C 1
ATOM 4874 O O . LYS B 1 322 ? -0.040 26.409 25.418 1.00 80.93 322 LYS B O 1
ATOM 4880 N N . ASN B 1 323 ? -2.130 27.180 25.746 1.00 68.70 323 ASN B N 1
ATOM 4881 C CA . ASN B 1 323 ? -1.754 28.579 25.537 1.00 74.84 323 ASN B CA 1
ATOM 4882 C C . ASN B 1 323 ? -0.918 29.156 26.673 1.00 80.32 323 ASN B C 1
ATOM 4883 O O . ASN B 1 323 ? -0.101 30.055 26.463 1.00 82.67 323 ASN B O 1
ATOM 4888 N N . ALA B 1 324 ? -1.142 28.656 27.882 1.00 76.79 324 ALA B N 1
ATOM 4889 C CA . ALA B 1 324 ? -0.355 29.090 29.023 1.00 66.70 324 ALA B CA 1
ATOM 4890 C C . ALA B 1 324 ? 1.096 28.646 28.841 1.00 69.03 324 ALA B C 1
ATOM 4891 O O . ALA B 1 324 ? 2.022 29.435 29.047 1.00 69.99 324 ALA B O 1
ATOM 4893 N N . PHE B 1 325 ? 1.297 27.391 28.441 1.00 64.14 325 PHE B N 1
ATOM 4894 C CA . PHE B 1 325 ? 2.652 26.913 28.169 1.00 61.77 325 PHE B CA 1
ATOM 4895 C C . PHE B 1 325 ? 3.292 27.668 27.001 1.00 61.49 325 PHE B C 1
ATOM 4896 O O . PHE B 1 325 ? 4.496 27.909 26.998 1.00 62.45 325 PHE B O 1
ATOM 4904 N N . SER B 1 326 ? 2.489 28.053 26.016 1.00 69.07 326 SER B N 1
ATOM 4905 C CA . SER B 1 326 ? 3.021 28.759 24.855 1.00 77.93 326 SER B CA 1
ATOM 4906 C C . SER B 1 326 ? 3.570 30.124 25.274 1.00 76.21 326 SER B C 1
ATOM 4907 O O . SER B 1 326 ? 4.660 30.528 24.856 1.00 74.47 326 SER B O 1
ATOM 4910 N N . TYR B 1 327 ? 2.819 30.815 26.125 1.00 70.79 327 TYR B N 1
ATOM 4911 C CA . TYR B 1 327 ? 3.300 32.043 26.735 1.00 68.78 327 TYR B CA 1
ATOM 4912 C C . TYR B 1 327 ? 4.560 31.808 27.558 1.00 71.70 327 TYR B C 1
ATOM 4913 O O . TYR B 1 327 ? 5.507 32.594 27.474 1.00 69.58 327 TYR B O 1
ATOM 4922 N N . LEU B 1 328 ? 4.565 30.747 28.367 1.00 71.74 328 LEU B N 1
ATOM 4923 C CA . LEU B 1 328 ? 5.714 30.470 29.230 1.00 69.62 328 LEU B CA 1
ATOM 4924 C C . LEU B 1 328 ? 6.958 30.208 28.394 1.00 64.64 328 LEU B C 1
ATOM 4925 O O . LEU B 1 328 ? 8.050 30.707 28.709 1.00 61.31 328 LEU B O 1
ATOM 4930 N N . ALA B 1 329 ? 6.776 29.455 27.312 1.00 58.98 329 ALA B N 1
ATOM 4931 C CA . ALA B 1 329 ? 7.865 29.181 26.379 1.00 61.67 329 ALA B CA 1
ATOM 4932 C C . ALA B 1 329 ? 8.281 30.463 25.667 1.00 75.39 329 ALA B C 1
ATOM 4933 O O . ALA B 1 329 ? 9.447 30.633 25.312 1.00 81.34 329 ALA B O 1
ATOM 4935 N N . SER B 1 330 ? 7.322 31.365 25.467 1.00 76.45 330 SER B N 1
ATOM 4936 C CA . SER B 1 330 ? 7.593 32.634 24.799 1.00 73.47 330 SER B CA 1
ATOM 4937 C C . SER B 1 330 ? 8.532 33.519 25.623 1.00 71.75 330 SER B C 1
ATOM 4938 O O . SER B 1 330 ? 9.307 34.289 25.067 1.00 69.73 330 SER B O 1
ATOM 4941 N N . ARG B 1 331 ? 8.474 33.402 26.946 1.00 73.09 331 ARG B N 1
ATOM 4942 C CA . ARG B 1 331 ? 9.386 34.157 27.808 1.00 68.58 331 ARG B CA 1
ATOM 4943 C C . ARG B 1 331 ? 10.617 33.342 28.247 1.00 70.95 331 ARG B C 1
ATOM 4944 O O . ARG B 1 331 ? 11.326 33.718 29.184 1.00 59.77 331 ARG B O 1
ATOM 4952 N N . LYS B 1 332 ? 10.853 32.222 27.558 1.00 83.72 332 LYS B N 1
ATOM 4953 C CA . LYS B 1 332 ? 11.997 31.329 27.810 1.00 74.98 332 LYS B CA 1
ATOM 4954 C C . LYS B 1 332 ? 12.065 30.763 29.233 1.00 67.53 332 LYS B C 1
ATOM 4955 O O . LYS B 1 332 ? 13.133 30.361 29.696 1.00 69.27 332 LYS B O 1
ATOM 4961 N N . MET B 1 333 ? 10.918 30.714 29.907 1.00 62.65 333 MET B N 1
ATOM 4962 C CA . MET B 1 333 ? 10.828 30.169 31.266 1.00 58.95 333 MET B CA 1
ATOM 4963 C C . MET B 1 333 ? 10.739 28.626 31.271 1.00 64.68 333 MET B C 1
ATOM 4964 O O . MET B 1 333 ? 9.767 28.038 31.769 1.00 62.84 333 MET B O 1
ATOM 4969 N N . PHE B 1 334 ? 11.777 27.978 30.747 1.00 58.53 334 PHE B N 1
ATOM 4970 C CA . PHE B 1 334 ? 11.711 26.560 30.412 1.00 53.87 334 PHE B CA 1
ATOM 4971 C C . PHE B 1 334 ? 11.689 25.608 31.593 1.00 53.51 334 PHE B C 1
ATOM 4972 O O . PHE B 1 334 ? 11.239 24.468 31.461 1.00 49.12 334 PHE B O 1
ATOM 4980 N N . ALA B 1 335 ? 12.201 26.058 32.733 1.00 55.06 335 ALA B N 1
ATOM 4981 C CA . ALA B 1 335 ? 12.161 25.238 33.936 1.00 57.06 335 ALA B CA 1
ATOM 4982 C C . ALA B 1 335 ? 10.707 25.081 34.351 1.00 54.49 335 ALA B C 1
ATOM 4983 O O . ALA B 1 335 ? 10.260 23.989 34.695 1.00 58.96 335 ALA B O 1
ATOM 4985 N N . ASP B 1 336 ? 9.966 26.180 34.293 1.00 54.10 336 ASP B N 1
ATOM 4986 C CA . ASP B 1 336 ? 8.546 26.142 34.598 1.00 61.05 336 ASP B CA 1
ATOM 4987 C C . ASP B 1 336 ? 7.769 25.269 33.606 1.00 60.84 336 ASP B C 1
ATOM 4988 O O . ASP B 1 336 ? 6.921 24.476 34.015 1.00 56.79 336 ASP B O 1
ATOM 4993 N N . VAL B 1 337 ? 8.055 25.427 32.314 1.00 47.24 337 VAL B N 1
ATOM 4994 C CA . VAL B 1 337 ? 7.431 24.597 31.297 1.00 49.76 337 VAL B CA 1
ATOM 4995 C C . VAL B 1 337 ? 7.685 23.125 31.593 1.00 52.99 337 VAL B C 1
ATOM 4996 O O . VAL B 1 337 ? 6.778 22.298 31.513 1.00 55.77 337 VAL B O 1
ATOM 5000 N N . GLU B 1 338 ? 8.921 22.794 31.941 1.00 48.45 338 GLU B N 1
ATOM 5001 C CA . GLU B 1 338 ? 9.240 21.403 32.168 1.00 53.37 338 GLU B CA 1
ATOM 5002 C C . GLU B 1 338 ? 8.574 20.889 33.427 1.00 52.56 338 GLU B C 1
ATOM 5003 O O . GLU B 1 338 ? 7.957 19.826 33.418 1.00 55.00 338 GLU B O 1
ATOM 5009 N N . ASN B 1 339 ? 8.694 21.648 34.508 1.00 61.20 339 ASN B N 1
ATOM 5010 C CA . ASN B 1 339 ? 8.140 21.215 35.781 1.00 63.92 339 ASN B CA 1
ATOM 5011 C C . ASN B 1 339 ? 6.636 21.065 35.700 1.00 63.15 339 ASN B C 1
ATOM 5012 O O . ASN B 1 339 ? 6.083 20.050 36.132 1.00 63.38 339 ASN B O 1
ATOM 5017 N N . PHE B 1 340 ? 5.977 22.060 35.118 1.00 55.79 340 PHE B N 1
ATOM 5018 C CA . PHE B 1 340 ? 4.528 22.052 35.078 1.00 60.69 340 PHE B CA 1
ATOM 5019 C C . PHE B 1 340 ? 3.964 21.062 34.071 1.00 56.31 340 PHE B C 1
ATOM 5020 O O . PHE B 1 340 ? 2.897 20.476 34.309 1.00 58.46 340 PHE B O 1
ATOM 5028 N N . SER B 1 341 ? 4.661 20.864 32.955 1.00 50.22 341 SER B N 1
ATOM 5029 C CA . SER B 1 341 ? 4.151 19.923 31.958 1.00 56.08 341 SER B CA 1
ATOM 5030 C C . SER B 1 341 ? 4.205 18.481 32.483 1.00 54.17 341 SER B C 1
ATOM 5031 O O . SER B 1 341 ? 3.347 17.656 32.147 1.00 54.51 341 SER B O 1
ATOM 5034 N N . ILE B 1 342 ? 5.186 18.197 33.339 1.00 48.78 342 ILE B N 1
ATOM 5035 C CA . ILE B 1 342 ? 5.221 16.920 34.048 1.00 49.65 342 ILE B CA 1
ATOM 5036 C C . ILE B 1 342 ? 4.004 16.734 34.972 1.00 53.33 342 ILE B C 1
ATOM 5037 O O . ILE B 1 342 ? 3.371 15.662 34.986 1.00 49.21 342 ILE B O 1
ATOM 5042 N N . GLU B 1 343 ? 3.683 17.770 35.744 1.00 48.49 343 GLU B N 1
ATOM 5043 C CA . GLU B 1 343 ? 2.478 17.767 36.579 1.00 51.05 343 GLU B CA 1
ATOM 5044 C C . GLU B 1 343 ? 1.205 17.500 35.777 1.00 49.03 343 GLU B C 1
ATOM 5045 O O . GLU B 1 343 ? 0.344 16.733 36.195 1.00 61.89 343 GLU B O 1
ATOM 5051 N N . VAL B 1 344 ? 1.099 18.139 34.619 1.00 49.93 344 VAL B N 1
ATOM 5052 C CA . VAL B 1 344 ? -0.070 18.013 33.762 1.00 54.96 344 VAL B CA 1
ATOM 5053 C C . VAL B 1 344 ? -0.127 16.631 33.125 1.00 58.61 344 VAL B C 1
ATOM 5054 O O . VAL B 1 344 ? -1.202 16.025 33.051 1.00 59.13 344 VAL B O 1
ATOM 5058 N N . ALA B 1 345 ? 1.032 16.138 32.680 1.00 52.91 345 ALA B N 1
ATOM 5059 C CA . ALA B 1 345 ? 1.152 14.777 32.149 1.00 51.87 345 ALA B CA 1
ATOM 5060 C C . ALA B 1 345 ? 0.827 13.711 33.208 1.00 54.89 345 ALA B C 1
ATOM 5061 O O . ALA B 1 345 ? 0.073 12.768 32.931 1.00 50.52 345 ALA B O 1
ATOM 5063 N N . ASP B 1 346 ? 1.397 13.857 34.409 1.00 57.51 346 ASP B N 1
ATOM 5064 C CA . ASP B 1 346 ? 1.105 12.947 35.524 1.00 51.51 346 ASP B CA 1
ATOM 5065 C C . ASP B 1 346 ? -0.377 12.894 35.828 1.00 56.72 346 ASP B C 1
ATOM 5066 O O . ASP B 1 346 ? -0.905 11.844 36.169 1.00 69.06 346 ASP B O 1
ATOM 5071 N N . TYR B 1 347 ? -1.044 14.035 35.693 1.00 59.02 347 TYR B N 1
ATOM 5072 C CA . TYR B 1 347 ? -2.477 14.135 35.965 1.00 58.57 347 TYR B CA 1
ATOM 5073 C C . TYR B 1 347 ? -3.312 13.447 34.886 1.00 56.37 347 TYR B C 1
ATOM 5074 O O . TYR B 1 347 ? -4.255 12.720 35.188 1.00 64.21 347 TYR B O 1
ATOM 5083 N N . PHE B 1 348 ? -2.987 13.688 33.623 1.00 60.51 348 PHE B N 1
ATOM 5084 C CA . PHE B 1 348 ? -3.703 13.014 32.540 1.00 65.89 348 PHE B CA 1
ATOM 5085 C C . PHE B 1 348 ? -3.394 11.507 32.515 1.00 61.36 348 PHE B C 1
ATOM 5086 O O . PHE B 1 348 ? -4.236 10.692 32.121 1.00 60.44 348 PHE B O 1
ATOM 5094 N N . HIS B 1 349 ? -2.195 11.146 32.965 1.00 56.77 349 HIS B N 1
ATOM 5095 C CA . HIS B 1 349 ? -1.841 9.747 33.153 1.00 55.45 349 HIS 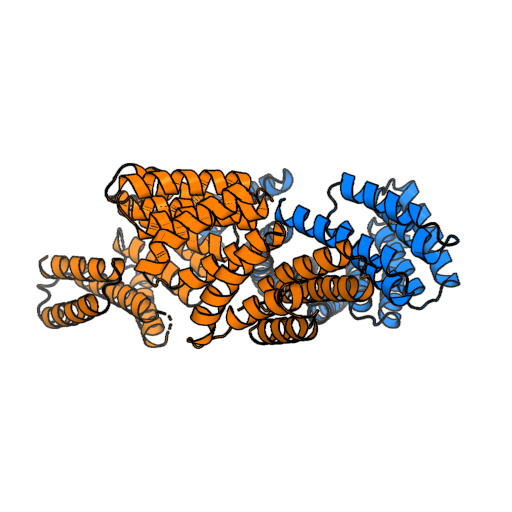B CA 1
ATOM 5096 C C . HIS B 1 349 ? -2.769 9.097 34.178 1.00 67.24 349 HIS B C 1
ATOM 5097 O O . HIS B 1 349 ? -3.335 8.033 33.926 1.00 75.05 349 HIS B O 1
ATOM 5104 N N . GLU B 1 350 ? -2.941 9.739 35.327 1.00 67.03 350 GLU B N 1
ATOM 5105 C CA . GLU B 1 350 ? -3.865 9.220 36.328 1.00 74.85 350 GLU B CA 1
ATOM 5106 C C . GLU B 1 350 ? -5.323 9.221 35.856 1.00 73.80 350 GLU B C 1
ATOM 5107 O O . GLU B 1 350 ? -6.129 8.405 36.317 1.00 72.74 350 GLU B O 1
ATOM 5113 N N . GLN B 1 351 ? -5.664 10.114 34.929 1.00 75.19 351 GLN B N 1
ATOM 5114 C CA . GLN B 1 351 ? -7.033 10.150 34.396 1.00 79.90 351 GLN B CA 1
ATOM 5115 C C . GLN B 1 351 ? -7.263 9.089 33.319 1.00 75.25 351 GLN B C 1
ATOM 5116 O O . GLN B 1 351 ? -8.402 8.836 32.935 1.00 72.50 351 GLN B O 1
ATOM 5122 N N . GLY B 1 352 ? -6.185 8.489 32.819 1.00 68.68 352 GLY B N 1
ATOM 5123 C CA . GLY B 1 352 ? -6.295 7.521 31.744 1.00 65.31 352 GLY B CA 1
ATOM 5124 C C . GLY B 1 352 ? -6.414 8.186 30.382 1.00 69.93 352 GLY B C 1
ATOM 5125 O O . GLY B 1 352 ? -6.863 7.572 29.408 1.00 68.75 352 GLY B O 1
ATOM 5126 N N . ASN B 1 353 ? -6.023 9.456 30.313 1.00 63.42 353 ASN B N 1
ATOM 5127 C CA . ASN B 1 353 ? -5.990 10.157 29.038 1.00 60.56 353 ASN B CA 1
ATOM 5128 C C . ASN B 1 353 ? -4.590 10.050 28.436 1.00 60.41 353 ASN B C 1
ATOM 5129 O O . ASN B 1 353 ? -3.731 10.880 28.707 1.00 57.44 353 ASN B O 1
ATOM 5134 N N . LEU B 1 354 ? -4.374 9.026 27.616 1.00 59.93 354 LEU B N 1
ATOM 5135 C CA . LEU B 1 354 ? -3.041 8.701 27.113 1.00 53.43 354 LEU B CA 1
ATOM 5136 C C . LEU B 1 354 ? -2.488 9.715 26.120 1.00 53.16 354 LEU B C 1
ATOM 5137 O O . LEU B 1 354 ? -1.293 9.978 26.124 1.00 59.49 354 LEU B O 1
ATOM 5142 N N . MET B 1 355 ? -3.351 10.285 25.283 1.00 64.28 355 MET B N 1
ATOM 5143 C CA . MET B 1 355 ? -2.922 11.253 24.272 1.00 72.10 355 MET B CA 1
ATOM 5144 C C . MET B 1 355 ? -2.327 12.515 24.890 1.00 62.91 355 MET B C 1
ATOM 5145 O O . MET B 1 355 ? -1.184 12.904 24.587 1.00 50.90 355 MET B O 1
ATOM 5150 N N . LEU B 1 356 ? -3.121 13.143 25.750 1.00 54.25 356 LEU B N 1
ATOM 5151 C CA . LEU B 1 356 ? -2.744 14.382 26.408 1.00 55.87 356 LEU B CA 1
ATOM 5152 C C . LEU B 1 356 ? -1.556 14.157 27.329 1.00 56.89 356 LEU B C 1
ATOM 5153 O O . LEU B 1 356 ? -0.615 14.948 27.344 1.00 61.64 356 LEU B O 1
ATOM 5158 N N . SER B 1 357 ? -1.606 13.060 28.078 1.00 52.82 357 SER B N 1
ATOM 5159 C CA . SER B 1 357 ? -0.509 12.652 28.949 1.00 55.88 357 SER B CA 1
ATOM 5160 C C . SER B 1 357 ? 0.786 12.505 28.155 1.00 54.85 357 SER B C 1
ATOM 5161 O O . SER B 1 357 ? 1.842 12.976 28.564 1.00 61.38 357 SER B O 1
ATOM 5164 N N . ASN B 1 358 ? 0.680 11.842 27.011 1.00 61.22 358 ASN B N 1
ATOM 5165 C CA . ASN B 1 358 ? 1.797 11.643 26.104 1.00 55.66 358 ASN B CA 1
ATOM 5166 C C . ASN B 1 358 ? 2.324 12.980 25.603 1.00 57.05 358 ASN B C 1
ATOM 5167 O O . ASN B 1 358 ? 3.531 13.225 25.617 1.00 52.91 358 ASN B O 1
ATOM 5172 N N . GLU B 1 359 ? 1.401 13.839 25.169 1.00 59.39 359 GLU B N 1
ATOM 5173 C CA . GLU B 1 359 ? 1.748 15.144 24.614 1.00 59.56 359 GLU B CA 1
ATOM 5174 C C . GLU B 1 359 ? 2.541 15.982 25.610 1.00 61.10 359 GLU B C 1
ATOM 5175 O O . GLU B 1 359 ? 3.492 16.673 25.234 1.00 57.35 359 GLU B O 1
ATOM 5181 N N . TYR B 1 360 ? 2.170 15.905 26.884 1.00 58.98 360 TYR B N 1
ATOM 5182 C CA . TYR B 1 360 ? 2.827 16.730 27.891 1.00 53.43 360 TYR B CA 1
ATOM 5183 C C . TYR B 1 360 ? 4.132 16.162 28.439 1.00 55.17 360 TYR B C 1
ATOM 5184 O O . TYR B 1 360 ? 5.005 16.922 28.856 1.00 49.55 360 TYR B O 1
ATOM 5193 N N . TYR B 1 361 ? 4.285 14.843 28.445 1.00 54.77 361 TYR B N 1
ATOM 5194 C CA . TYR B 1 361 ? 5.606 14.306 28.733 1.00 53.79 361 TYR B CA 1
ATOM 5195 C C . TYR B 1 361 ? 6.537 14.739 27.609 1.00 54.65 361 TYR B C 1
ATOM 5196 O O . TYR B 1 361 ? 7.692 15.110 27.857 1.00 50.84 361 TYR B O 1
ATOM 5205 N N . ARG B 1 362 ? 6.032 14.705 26.376 1.00 56.78 362 ARG B N 1
ATOM 5206 C CA . ARG B 1 362 ? 6.847 15.102 25.226 1.00 61.27 362 ARG B CA 1
ATOM 5207 C C . ARG B 1 362 ? 7.294 16.570 25.314 1.00 54.88 362 ARG B C 1
ATOM 5208 O O . ARG B 1 362 ? 8.463 16.884 25.086 1.00 50.97 362 ARG B O 1
ATOM 5216 N N . MET B 1 363 ? 6.362 17.451 25.659 1.00 51.72 363 MET B N 1
ATOM 5217 C CA . MET B 1 363 ? 6.663 18.861 25.873 1.00 54.21 363 MET B CA 1
ATOM 5218 C C . MET B 1 363 ? 7.724 19.012 26.963 1.00 57.12 363 MET B C 1
ATOM 5219 O O . MET B 1 363 ? 8.666 19.797 26.830 1.00 58.43 363 MET B O 1
ATOM 5224 N N . SER B 1 364 ? 7.566 18.240 28.032 1.00 47.65 364 SER B N 1
ATOM 5225 C CA . SER B 1 364 ? 8.536 18.206 29.119 1.00 46.17 364 SER B CA 1
ATOM 5226 C C . SER B 1 364 ? 9.959 17.935 28.626 1.00 46.88 364 SER B C 1
ATOM 5227 O O . SER B 1 364 ? 10.907 18.585 29.079 1.00 44.89 364 SER B O 1
ATOM 5230 N N . ILE B 1 365 ? 10.104 16.973 27.711 1.00 44.27 365 ILE B N 1
ATOM 5231 C CA . ILE B 1 365 ? 11.416 16.578 27.211 1.00 40.94 365 ILE B CA 1
ATOM 5232 C C . ILE B 1 365 ? 12.004 17.730 26.394 1.00 46.15 365 ILE B C 1
ATOM 5233 O O . ILE B 1 365 ? 13.189 18.060 26.509 1.00 48.79 365 ILE B O 1
ATOM 5238 N N . GLU B 1 366 ? 11.165 18.333 25.561 1.00 47.51 366 GLU B N 1
ATOM 5239 C CA . GLU B 1 366 ? 11.587 19.442 24.727 1.00 54.73 366 GLU B CA 1
ATOM 5240 C C . GLU B 1 366 ? 12.041 20.629 25.571 1.00 54.49 366 GLU B C 1
ATOM 5241 O O . GLU B 1 366 ? 13.008 21.303 25.221 1.00 53.41 366 GLU B O 1
ATOM 5247 N N . ALA B 1 367 ? 11.357 20.867 26.687 1.00 48.06 367 ALA B N 1
ATOM 5248 C CA . ALA B 1 367 ? 11.738 21.943 27.598 1.00 48.57 367 ALA B CA 1
ATOM 5249 C C . ALA B 1 367 ? 13.084 21.635 28.264 1.00 52.78 367 ALA B C 1
ATOM 5250 O O . ALA B 1 367 ? 13.955 22.507 28.361 1.00 48.73 367 ALA B O 1
ATOM 5252 N N . ARG B 1 368 ? 13.248 20.388 28.706 1.00 52.78 368 ARG B N 1
ATOM 5253 C CA . ARG B 1 368 ? 14.500 19.920 29.302 1.00 52.39 368 ARG B CA 1
ATOM 5254 C C . ARG B 1 368 ? 15.672 20.113 28.333 1.00 50.13 368 ARG B C 1
ATOM 5255 O O . ARG B 1 368 ? 16.773 20.497 28.729 1.00 55.47 368 ARG B O 1
ATOM 5263 N N . ARG B 1 369 ? 15.424 19.855 27.057 1.00 50.61 369 ARG B N 1
ATOM 5264 C CA . ARG B 1 369 ? 16.444 20.059 26.036 1.00 59.42 369 ARG B CA 1
ATOM 5265 C C . ARG B 1 369 ? 16.835 21.540 25.930 1.00 53.04 369 ARG B C 1
ATOM 5266 O O . ARG B 1 369 ? 18.002 21.865 25.763 1.00 49.38 369 ARG B O 1
ATOM 5274 N N . LYS B 1 370 ? 15.845 22.420 26.017 1.00 48.91 370 LYS B N 1
ATOM 5275 C CA . LYS B 1 370 ? 16.062 23.851 25.913 1.00 50.82 370 LYS B CA 1
ATOM 5276 C C . LYS B 1 370 ? 16.895 24.332 27.093 1.00 54.38 370 LYS B C 1
ATOM 5277 O O . LYS B 1 370 ? 17.761 25.182 26.942 1.00 56.17 370 LYS B O 1
ATOM 5283 N N . ILE B 1 371 ? 16.643 23.767 28.268 1.00 57.11 371 ILE B N 1
ATOM 5284 C CA . ILE B 1 371 ? 17.460 24.061 29.438 1.00 52.88 371 ILE B CA 1
ATOM 5285 C C . ILE B 1 371 ? 18.915 23.598 29.233 1.00 55.82 371 ILE B C 1
ATOM 5286 O O . ILE B 1 371 ? 19.854 24.354 29.487 1.00 62.91 371 ILE B O 1
ATOM 5291 N N . LYS B 1 372 ? 19.109 22.375 28.747 1.00 58.15 372 LYS B N 1
ATOM 5292 C CA . LYS B 1 372 ? 20.470 21.893 28.499 1.00 58.55 372 LYS B CA 1
ATOM 5293 C C . LYS B 1 372 ? 21.225 22.773 27.505 1.00 58.50 372 LYS B C 1
ATOM 5294 O O . LYS B 1 372 ? 22.428 23.017 27.671 1.00 55.37 372 LYS B O 1
ATOM 5300 N N . LYS B 1 373 ? 20.514 23.251 26.480 1.00 55.58 373 LYS B N 1
ATOM 5301 C CA . LYS B 1 373 ? 21.118 24.105 25.459 1.00 60.36 373 LYS B CA 1
ATOM 5302 C C . LYS B 1 373 ? 21.384 25.518 25.995 1.00 67.23 373 LYS B C 1
ATOM 5303 O O . LYS B 1 373 ? 21.885 26.369 25.268 1.00 65.06 373 LYS B O 1
ATOM 5309 N N . GLY B 1 374 ? 21.012 25.762 27.252 1.00 70.74 374 GLY B N 1
ATOM 5310 C CA . GLY B 1 374 ? 21.324 27.004 27.938 1.00 78.52 374 GLY B CA 1
ATOM 5311 C C . GLY B 1 374 ? 20.464 28.189 27.538 1.00 88.40 374 GLY B C 1
ATOM 5312 O O . GLY B 1 374 ? 20.948 29.318 27.476 1.00 94.10 374 GLY B O 1
ATOM 5313 N N . GLU B 1 375 ? 19.182 27.942 27.288 1.00 89.63 375 GLU B N 1
ATOM 5314 C CA . GLU B 1 375 ? 18.316 28.967 26.712 1.00 90.01 375 GLU B CA 1
ATOM 5315 C C . GLU B 1 375 ? 17.420 29.684 27.721 1.00 91.36 375 GLU B C 1
ATOM 5316 O O . GLU B 1 375 ? 16.685 30.600 27.355 1.00 100.34 375 GLU B O 1
ATOM 5322 N N . ILE B 1 376 ? 17.496 29.281 28.986 1.00 89.47 376 ILE B N 1
ATOM 5323 C CA . ILE B 1 376 ? 16.787 29.982 30.057 1.00 95.81 376 ILE B CA 1
ATOM 5324 C C . ILE B 1 376 ? 17.353 31.389 30.301 1.00 103.87 376 ILE B C 1
ATOM 5325 O O . ILE B 1 376 ? 18.574 31.578 30.337 1.00 105.44 376 ILE B O 1
ATOM 5330 N N . ILE B 1 377 ? 16.461 32.371 30.438 1.00 105.90 377 ILE B N 1
ATOM 5331 C CA . ILE B 1 377 ? 16.831 33.695 30.941 1.00 105.24 377 ILE B CA 1
ATOM 5332 C C . ILE B 1 377 ? 15.982 34.043 32.162 1.00 102.72 377 ILE B C 1
ATOM 5333 O O . ILE B 1 377 ? 15.083 33.287 32.546 1.00 98.43 377 ILE B O 1
#

Nearest PDB structures (foldseek):
  4i1a-assembly3_A  TM=1.004E+00  e=9.175E-32  Bacillus subtilis subsp. subtilis str. 168
  4i1a-assembly3_B  TM=9.613E-01  e=1.939E-29  Bacillus subtilis subsp. subtilis str. 168
  4gyo-assembly2_A  TM=8.460E-01  e=3.042E-15  Bacillus subtilis subsp. subtilis str. 168
  4gyo-assembly3_B  TM=8.454E-01  e=5.595E-15  Bacillus subtilis subsp. subtilis str. 168
  3q15-assembly1_A-2  TM=9.282E-01  e=9.106E-13  Bacillus subtilis

Radius of gyration: 28.64 Å; Cα contacts (8 Å, |Δi|>4): 811; chains: 2; bounding box: 74×82×62 Å

CATH classification: 1.25.40.10

Solvent-accessible surface area: 31414 Å² total; per-residue (Å²): 188,97,17,72,118,50,5,117,78,0,68,118,20,31,179,136,83,85,38,54,32,0,4,43,3,4,17,68,0,40,50,79,19,98,164,37,152,67,76,18,49,54,0,57,0,8,31,76,2,0,90,1,4,59,111,63,113,33,34,122,2,0,40,50,5,0,61,128,0,7,146,24,2,120,119,70,151,125,55,20,42,56,4,0,121,0,1,28,10,7,0,6,1,22,38,44,17,40,39,38,115,143,0,18,103,29,4,62,81,0,12,116,51,0,113,165,48,128,59,99,60,12,23,0,33,0,8,3,19,0,0,29,0,21,12,72,66,140,61,36,159,103,0,15,95,30,0,55,56,0,12,95,25,0,74,167,72,174,58,87,55,12,5,65,0,0,12,14,2,0,15,0,19,1,41,50,115,63,94,123,75,0,43,95,42,4,135,77,0,79,118,31,0,88,152,67,109,40,100,46,27,23,8,8,0,46,0,0,26,3,16,34,36,36,145,51,78,50,94,40,0,124,83,6,5,64,54,0,35,62,113,148,52,25,57,32,4,7,76,29,0,9,57,0,0,45,57,10,55,138,102,52,61,38,148,55,0,0,93,5,1,93,50,0,5,86,3,21,84,74,80,107,114,88,126,124,8,46,121,53,0,69,83,0,11,72,3,4,88,92,106,89,65,144,95,0,64,101,20,26,69,79,0,50,128,69,44,160,102,18,124,170,57,146,79,3,74,20,21,22,48,0,0,45,0,19,0,28,2,17,81,28,165,96,151,96,3,45,94,4,15,86,48,0,72,105,20,37,154,132,54,82,8,99,27,55,21,40,2,17,3,29,15,0,44,0,17,5,12,24,66,86,84,80,18,26,34,0,2,30,2,8,42,65,0,44,84,55,15,94,73,1,158,77,86,14,40,47,0,56,0,9,37,77,4,0,88,2,4,54,98,22,107,13,41,113,25,0,45,61,24,0,54,97,0,19,126,19,2,130,117,77,109,132,57,6,62,62,4,1,112,0,7,36,9,5,0,12,1,12,44,58,24,41,41,37,115,154,0,15,108,37,6,63,105,0,19,118,40,1,114,144,31,128,60,79,68,21,22,0,24,0,7,4,21,0,0,32,0,25,15,89,45,149,68,46,155,95,0,9,108,31,0,56,77,0,11,100,16,0,66,148,57,136,64,90,67,4,19,62,0,0,11,15,0,0,18,0,13,2,58,39,127,60,93,129,64,0,53,111,42,4,144,74,0,80,136,39,8,96,174,71,126,93,76,40,35,14,0,10,0,58,2,1,36,2,14,39,38,38,146,49,90,41,117,35,0,77,77,0,4,63,54,0,38,72,89,89,35,6,40,28,6,7,76,29,0,2,51,0,0,44,60,15,60,145,114,56,56,60,142,41,0,2,68,3,0,67,26,0,5,97,4,10,98,87,58,77,76,62,71,77,167

Sequence (633 aa):
LEYYFYFFKGMYEFRRKELISAISAYRIAESKLSEVEDEIEKAEFFFKVSYVYYYMKQTYFSMNYANRALKIFREYEEYAVQTVRCQFIVAGNLIDSLEYERALEQFLKSLEISKESNIEHLIAMSHMNIGICYDELKEYKKASQHLILALEIFEKSKHSFLTKTLFTLTYVEAKQQNYNVALIYFRKGRFIADKSDDKEYSAKFKILEGLFFSDGETQLIKNAFSYLASRKMFADVENFSIEVADYFHEQGNLMLSNEYYRMSIEARRKIKKGDLVTKKLNEWYTSIKNDQVEQAEIIKTEVEKELLNMEENQDALLYYQLLEFRHEIMLSYIEDLNNAYETIKEIEKQGQLTGMLEYYFYFFKGMYEFRRKELISAISAYRIAESKLSEVEDEIEKAEFFFKVSYVYYYMKQTYFSMNYANRALKIFREYEEYAVQTVRCQFIVAGNLIDSLEYERALEQFLKSLEISKESNIEHLIAMSHMNIGICYDELKEYKKASQHLILALEIFEKSKHSFLTKTLFTLTYVEAKQQNYNVALIYFRKGRFIADKSDDKEYSAKFKILEGLFFSDGETQLIKNAFSYLASRKMFADVENFSIEVADYFHEQGNLMLSNEYYRMSIEARRKIKKGEII

InterPro domains:
  IPR011990 Tetratricopeptide-like helical domain superfamily [G3DSA:1.25.40.10] (1-155)
  IPR011990 Tetratricopeptide-like helical domain superfamily [G3DSA:1.25.40.10] (156-391)
  IPR011990 Tetratricopeptide-like helical domain superfamily [SSF48452] (168-367)
  IPR019734 Tetratricopeptide repeat [SM00028] (103-136)
  IPR019734 Tetratricopeptide repeat [SM00028] (143-176)
  IPR019734 Tetratricopeptide repeat [SM00028] (224-257)
  IPR019734 Tetratricopeptide repeat [SM00028] (263-296)

Organism: Bacillus subtilis (strain 168) (NCBI:txid224308)